Protein 6ZN1 (pdb70)

Solvent-accessible surface area: 16602 Å² total; per-residue (Å²): 91,1,104,168,2,53,140,25,35,32,128,158,23,5,72,19,0,82,142,52,1,112,138,2,92,141,44,17,0,0,0,0,3,8,13,42,47,16,39,32,27,0,21,11,1,87,58,0,11,72,7,0,125,84,6,39,4,68,1,60,53,62,59,8,122,27,43,147,90,0,18,52,1,4,8,22,0,32,42,0,0,12,64,28,160,50,174,12,65,107,96,50,28,123,31,0,54,102,39,5,107,67,4,21,73,104,13,77,3,102,28,60,0,0,0,0,4,16,4,18,0,0,0,1,5,147,62,68,96,201,5,2,1,0,0,0,0,24,8,5,0,55,114,16,22,109,98,0,8,29,48,0,96,40,34,0,49,121,7,33,0,0,0,0,2,1,86,102,2,50,39,143,53,16,155,28,26,51,34,24,1,21,6,7,6,6,2,53,5,52,12,4,58,108,29,86,106,106,20,2,48,152,3,0,85,154,52,56,4,56,69,162,65,34,1,0,0,0,16,13,61,13,9,140,16,22,30,2,42,2,0,0,80,0,0,91,62,0,27,181,113,8,96,65,0,1,0,0,0,2,0,30,70,31,72,24,15,57,84,49,98,77,8,74,135,62,0,58,97,29,10,169,80,37,162,7,18,34,31,21,103,7,91,48,100,12,37,42,47,11,0,0,0,1,61,8,2,29,0,2,1,2,6,4,92,60,20,6,8,8,21,27,0,0,5,0,0,5,11,110,35,3,0,0,0,2,68,16,2,0,0,99,53,0,1,68,85,44,78,1,0,21,37,6,125,43,31,127,28,0,7,143,63,0,30,89,0,26,139,49,133,153,44,34,92,93,6,0,95,32,0,56,54,25,0,92,122,46,6,3,2,0,42,3,0,54,75,1,0,75,5,0,22,109,0,17,138,144,71,117

Structure (mmCIF, N/CA/C/O backbone):
data_6ZN1
#
_entry.id   6ZN1
#
_cell.length_a   61.010
_cell.length_b   68.771
_cell.length_c   110.868
_cell.angle_alpha   90.000
_cell.angle_beta   90.000
_cell.angle_gamma   90.000
#
_symmetry.space_group_name_H-M   'P 21 21 21'
#
loop_
_entity.id
_entity.type
_entity.pdbx_description
1 polymer 'Trehalose phosphorylase/synthase'
2 non-polymer 'THIOCYANATE ION'
3 non-polymer DI(HYDROXYETHYL)ETHER
4 non-polymer alpha-D-glucopyranose
5 non-polymer beta-L-galactopyranose
6 water water
#
loop_
_atom_site.group_PDB
_atom_site.id
_atom_site.type_symbol
_atom_site.label_atom_id
_atom_site.label_alt_id
_atom_site.label_comp_id
_atom_site.label_asym_id
_atom_site.label_entity_id
_atom_site.label_seq_id
_atom_site.pdbx_PDB_ins_code
_atom_site.Cartn_x
_atom_site.Cartn_y
_atom_site.Cartn_z
_atom_site.occupancy
_atom_site.B_iso_or_equiv
_atom_site.auth_seq_id
_atom_site.auth_comp_id
_atom_site.auth_asym_id
_atom_site.auth_atom_id
_atom_site.pdbx_PDB_model_num
ATOM 1 N N . MET A 1 1 ? 2.946 -23.716 0.494 1.000 58.454 1 MET AAA N 1
ATOM 2 C CA . MET A 1 1 ? 2.786 -22.497 1.341 1.000 58.787 1 MET AAA CA 1
ATOM 3 C C . MET A 1 1 ? 3.280 -22.781 2.770 1.000 52.669 1 MET AAA C 1
ATOM 4 O O . MET A 1 1 ? 4.082 -21.976 3.283 1.000 48.809 1 MET AAA O 1
ATOM 20 N N . ILE A 1 2 ? 2.855 -23.887 3.390 1.000 50.009 2 ILE AAA N 1
ATOM 21 C CA . ILE A 1 2 ? 3.092 -24.139 4.845 1.000 46.551 2 ILE AAA CA 1
ATOM 22 C C . ILE A 1 2 ? 4.603 -24.188 5.128 1.000 46.555 2 ILE AAA C 1
ATOM 23 O O . ILE A 1 2 ? 5.011 -23.707 6.201 1.000 39.477 2 ILE AAA O 1
ATOM 39 N N . GLU A 1 3 ? 5.419 -24.698 4.197 1.000 46.531 3 GLU AAA N 1
ATOM 40 C CA . GLU A 1 3 ? 6.892 -24.825 4.394 1.000 48.291 3 GLU AAA CA 1
ATOM 41 C C . GLU A 1 3 ? 7.529 -23.432 4.451 1.000 42.743 3 GLU AAA C 1
ATOM 42 O O . GLU A 1 3 ? 8.588 -23.290 5.089 1.000 41.567 3 GLU AAA O 1
ATOM 54 N N . ARG A 1 4 ? 6.891 -22.432 3.840 1.000 43.704 4 ARG AAA N 1
ATOM 55 C CA . ARG A 1 4 ? 7.397 -21.034 3.808 1.000 44.754 4 ARG AAA CA 1
ATOM 56 C C . ARG A 1 4 ? 7.411 -20.412 5.210 1.000 43.553 4 ARG AAA C 1
ATOM 57 O O . ARG A 1 4 ? 8.148 -19.421 5.370 1.000 43.048 4 ARG AAA O 1
ATOM 78 N N . TYR A 1 5 ? 6.674 -20.965 6.186 1.000 41.053 5 TYR AAA N 1
ATOM 79 C CA . TYR A 1 5 ? 6.586 -20.408 7.567 1.000 42.142 5 TYR AAA CA 1
ATOM 80 C C . TYR A 1 5 ? 7.773 -20.847 8.439 1.000 41.966 5 TYR AAA C 1
ATOM 81 O O . TYR A 1 5 ? 7.984 -20.218 9.490 1.000 39.889 5 TYR AAA O 1
ATOM 99 N N . VAL A 1 6 ? 8.545 -21.864 8.039 1.000 44.460 6 VAL AAA N 1
ATOM 100 C CA . VAL A 1 6 ? 9.686 -22.367 8.869 1.000 47.124 6 VAL AAA CA 1
ATOM 101 C C . VAL A 1 6 ? 10.638 -21.198 9.158 1.000 43.988 6 VAL AAA C 1
ATOM 102 O O . VAL A 1 6 ? 11.140 -21.130 10.286 1.000 45.883 6 VAL AAA O 1
ATOM 115 N N . GLU A 1 7 ? 10.855 -20.313 8.179 1.000 46.934 7 GLU AAA N 1
ATOM 116 C CA . GLU A 1 7 ? 11.684 -19.082 8.301 1.000 47.621 7 GLU AAA CA 1
ATOM 117 C C . GLU A 1 7 ? 11.306 -18.334 9.585 1.000 48.056 7 GLU AAA C 1
ATOM 118 O O . GLU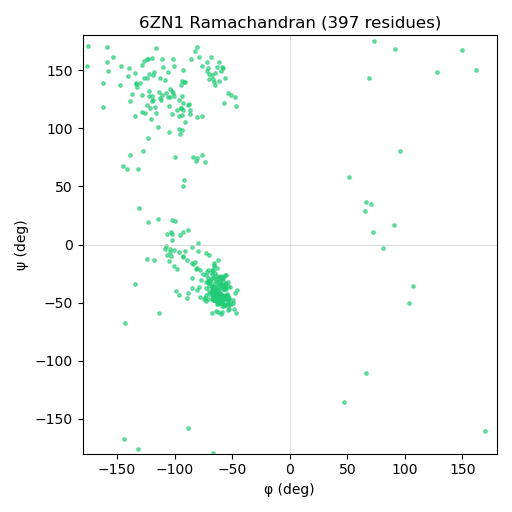 A 1 7 ? 12.221 -17.848 10.273 1.000 49.816 7 GLU AAA O 1
ATOM 130 N N . PHE A 1 8 ? 10.008 -18.249 9.898 1.000 44.019 8 PHE AAA N 1
ATOM 131 C CA . PHE A 1 8 ? 9.476 -17.438 11.026 1.000 41.351 8 PHE AAA CA 1
ATOM 132 C C . PHE A 1 8 ? 9.451 -18.250 12.323 1.000 42.688 8 PHE AAA C 1
ATOM 133 O O . PHE A 1 8 ? 9.775 -17.683 13.393 1.000 41.679 8 PHE AAA O 1
ATOM 150 N N . VAL A 1 9 ? 9.043 -19.522 12.262 1.000 42.089 9 VAL AAA N 1
ATOM 151 C CA . VAL A 1 9 ? 8.599 -20.264 13.482 1.000 42.226 9 VAL AAA CA 1
ATOM 152 C C . VAL A 1 9 ? 9.400 -21.556 13.672 1.000 44.758 9 VAL AAA C 1
ATOM 153 O O . VAL A 1 9 ? 9.287 -22.131 14.764 1.000 43.390 9 VAL AAA O 1
ATOM 166 N N . GLY A 1 10 ? 10.163 -21.987 12.663 1.000 49.168 10 GLY AAA N 1
ATOM 167 C CA . GLY A 1 10 ? 11.065 -23.153 12.763 1.000 50.178 10 GLY AAA CA 1
ATOM 168 C C . GLY A 1 10 ? 10.377 -24.440 12.346 1.000 53.447 10 GLY AAA C 1
ATOM 169 O O . GLY A 1 10 ? 9.134 -24.445 12.214 1.000 48.341 10 GLY AAA O 1
ATOM 173 N N . GLU A 1 11 ? 11.159 -25.507 12.171 1.000 53.423 11 GLU AAA N 1
ATOM 174 C CA . GLU A 1 11 ? 10.697 -26.798 11.597 1.000 56.357 11 GLU AAA CA 1
ATOM 175 C C . GLU A 1 11 ? 9.810 -27.558 12.593 1.000 55.382 11 GLU AAA C 1
ATOM 176 O O . GLU A 1 11 ? 8.965 -28.335 12.118 1.000 56.882 11 GLU AAA O 1
ATOM 188 N N . HIS A 1 12 ? 9.970 -27.345 13.905 1.000 54.444 12 HIS AAA N 1
ATOM 189 C CA . HIS A 1 12 ? 9.258 -28.119 14.962 1.000 57.515 12 HIS AAA CA 1
ATOM 190 C C . HIS A 1 12 ? 7.754 -27.802 14.948 1.000 56.142 12 HIS AAA C 1
ATOM 191 O O . HIS A 1 12 ? 6.959 -28.745 15.147 1.000 54.574 12 HIS AAA O 1
ATOM 206 N N . GLU A 1 13 ? 7.367 -26.535 14.762 1.000 50.821 13 GLU AAA N 1
ATOM 207 C CA . GLU A 1 13 ? 5.934 -26.139 14.710 1.000 48.763 13 GLU AAA CA 1
ATOM 208 C C . GLU A 1 13 ? 5.287 -26.770 13.469 1.000 45.092 13 GLU AAA C 1
ATOM 209 O O . GLU A 1 13 ? 4.172 -27.311 13.593 1.000 47.435 13 GLU AAA O 1
ATOM 221 N N . ILE A 1 14 ? 5.974 -26.718 12.328 1.000 41.955 14 ILE AAA N 1
ATOM 222 C CA . ILE A 1 14 ? 5.456 -27.183 11.006 1.000 44.929 14 ILE AAA CA 1
ATOM 223 C C . ILE A 1 14 ? 5.284 -28.712 11.042 1.000 45.332 14 ILE AAA C 1
ATOM 224 O O . ILE A 1 14 ? 4.217 -29.210 10.598 1.000 43.367 14 ILE AAA O 1
ATOM 240 N N . ASP A 1 15 ? 6.254 -29.436 11.604 1.000 45.718 15 ASP AAA N 1
ATOM 241 C CA . ASP A 1 15 ? 6.203 -30.921 11.727 1.000 47.276 15 ASP AAA CA 1
ATOM 242 C C . ASP A 1 15 ? 5.012 -31.317 12.607 1.000 44.295 15 ASP AAA C 1
ATOM 243 O O . ASP A 1 15 ? 4.303 -32.278 12.246 1.000 45.301 15 ASP AAA O 1
ATOM 252 N N . ALA A 1 16 ? 4.780 -30.581 13.697 1.000 42.383 16 ALA AAA N 1
ATOM 253 C CA . ALA A 1 16 ? 3.647 -30.805 14.624 1.000 41.394 16 ALA AAA CA 1
ATOM 254 C C . ALA A 1 16 ? 2.333 -30.641 13.851 1.000 37.307 16 ALA AAA C 1
ATOM 255 O O . ALA A 1 16 ? 1.466 -31.501 13.980 1.000 38.381 16 ALA AAA O 1
ATOM 262 N N . ILE A 1 17 ? 2.216 -29.587 13.040 1.000 38.989 17 ILE AAA N 1
ATOM 263 C CA . ILE A 1 17 ? 0.994 -29.278 12.243 1.000 38.171 17 ILE AAA CA 1
ATOM 264 C C . ILE A 1 17 ? 0.690 -30.459 11.309 1.000 36.360 17 ILE AAA C 1
ATOM 265 O O . ILE A 1 17 ? -0.471 -30.881 11.253 1.000 33.841 17 ILE AAA O 1
ATOM 281 N N . PHE A 1 18 ? 1.698 -30.966 10.599 1.000 39.877 18 PHE AAA N 1
ATOM 282 C CA . PHE A 1 18 ? 1.558 -32.135 9.692 1.000 43.320 18 PHE AAA CA 1
ATOM 283 C C . PHE A 1 18 ? 1.068 -33.344 10.500 1.000 43.271 18 PHE AAA C 1
ATOM 284 O O . PHE A 1 18 ? 0.136 -34.036 10.051 1.000 49.439 18 PHE AAA O 1
ATOM 301 N N . LYS A 1 19 ? 1.666 -33.585 11.669 1.000 45.955 19 LYS AAA N 1
ATOM 302 C CA . LYS A 1 19 ? 1.354 -34.765 12.521 1.000 48.181 19 LYS AAA CA 1
ATOM 303 C C . LYS A 1 19 ? -0.116 -34.702 12.957 1.000 43.797 19 LYS AAA C 1
ATOM 304 O O . LYS A 1 19 ? -0.802 -35.728 12.844 1.000 42.414 19 LYS AAA O 1
ATOM 323 N N . TYR A 1 20 ? -0.594 -33.543 13.422 1.000 40.434 20 TYR AAA N 1
ATOM 324 C CA . TYR A 1 20 ? -2.009 -33.334 13.832 1.000 39.414 20 TYR AAA CA 1
ATOM 325 C C . TYR A 1 20 ? -2.929 -33.469 12.618 1.000 38.721 20 TYR AAA C 1
ATOM 326 O O . TYR A 1 20 ? -3.999 -34.083 12.759 1.000 38.066 20 TYR AAA O 1
ATOM 344 N N . ALA A 1 21 ? -2.539 -32.889 11.481 1.000 37.648 21 ALA AAA N 1
ATOM 345 C CA . ALA A 1 21 ? -3.333 -32.896 10.230 1.000 40.292 21 ALA AAA CA 1
ATOM 346 C C . ALA A 1 21 ? -3.554 -34.347 9.786 1.000 44.054 21 ALA AAA C 1
ATOM 347 O O . ALA A 1 21 ? -4.690 -34.685 9.398 1.000 42.250 21 ALA AAA O 1
ATOM 354 N N . GLU A 1 22 ? -2.498 -35.164 9.868 1.000 49.165 22 GLU AAA N 1
ATOM 355 C CA . GLU A 1 22 ? -2.507 -36.621 9.558 1.000 49.691 22 GLU AAA CA 1
ATOM 356 C C . GLU A 1 22 ? -3.606 -37.324 10.366 1.000 48.239 22 GLU AAA C 1
ATOM 357 O O . GLU A 1 22 ? -4.353 -38.126 9.779 1.000 51.702 22 GLU AAA O 1
ATOM 369 N N . LYS A 1 23 ? -3.707 -37.040 11.666 1.000 48.135 23 LYS AAA N 1
ATOM 370 C CA . LYS A 1 23 ? -4.711 -37.671 12.559 1.000 47.173 23 LYS AAA CA 1
ATOM 371 C C . LYS A 1 23 ? -6.132 -37.221 12.181 1.000 45.092 23 LYS AAA C 1
ATOM 372 O O . LYS A 1 23 ? -7.075 -37.925 12.569 1.000 43.546 23 LYS AAA O 1
ATOM 391 N N . LEU A 1 24 ? -6.295 -36.085 11.491 1.000 41.703 24 LEU AAA N 1
ATOM 392 C CA . LEU A 1 24 ? -7.629 -35.488 11.195 1.000 42.477 24 LEU AAA CA 1
ATOM 393 C C . LEU A 1 24 ? -8.025 -35.668 9.719 1.000 45.383 24 LEU AAA C 1
ATOM 394 O O . LEU A 1 24 ? -9.051 -35.086 9.337 1.000 46.976 24 LEU AAA O 1
ATOM 410 N N . LYS A 1 25 ? -7.280 -36.457 8.931 1.000 52.460 25 LYS AAA N 1
ATOM 411 C CA . LYS A 1 25 ? -7.445 -36.572 7.450 1.000 55.043 25 LYS AAA CA 1
ATOM 412 C C . LYS A 1 25 ? -8.893 -36.907 7.057 1.000 54.222 25 LYS AAA C 1
ATOM 413 O O . LYS A 1 25 ? -9.308 -36.455 5.972 1.000 53.278 25 LYS AAA O 1
ATOM 432 N N . ASP A 1 26 ? -9.631 -37.660 7.881 1.000 52.848 26 ASP AAA N 1
ATOM 433 C CA . ASP A 1 26 ? -10.939 -38.264 7.501 1.000 55.900 26 ASP AAA CA 1
ATOM 434 C C . ASP A 1 26 ? -12.126 -37.484 8.090 1.000 56.186 26 ASP AAA C 1
ATOM 435 O O . ASP A 1 26 ? -13.274 -37.941 7.888 1.000 55.495 26 ASP AAA O 1
ATOM 444 N N . LEU A 1 27 ? -11.887 -36.354 8.769 1.000 51.919 27 LEU AAA N 1
ATOM 445 C CA . LEU A 1 27 ? -12.968 -35.469 9.288 1.000 48.434 27 LEU AAA CA 1
ATOM 446 C C . LEU A 1 27 ? -13.258 -34.366 8.265 1.000 47.176 27 LEU AAA C 1
ATOM 447 O O . LEU A 1 27 ? -12.302 -33.848 7.648 1.000 50.227 27 LEU AAA O 1
ATOM 463 N N . SER A 1 28 ? -14.538 -34.028 8.105 1.000 42.839 28 SER AAA N 1
ATOM 464 C CA . SER A 1 28 ? -15.016 -32.817 7.392 1.000 40.339 28 SER AAA CA 1
ATOM 465 C C . SER A 1 28 ? -15.181 -31.689 8.420 1.000 35.412 28 SER AAA C 1
ATOM 466 O O . SER A 1 28 ? -15.654 -31.980 9.522 1.000 38.539 28 SER AAA O 1
ATOM 474 N N . ILE A 1 29 ? -14.803 -30.463 8.060 1.000 37.666 29 ILE AAA N 1
ATOM 475 C CA . ILE A 1 29 ? -14.852 -29.273 8.961 1.000 35.042 29 ILE AAA CA 1
ATOM 476 C C . ILE A 1 29 ? -15.604 -28.148 8.246 1.000 34.978 29 ILE AAA C 1
ATOM 477 O O . ILE A 1 29 ? -15.264 -27.833 7.099 1.000 34.289 29 ILE AAA O 1
ATOM 493 N N . LEU A 1 30 ? -16.593 -27.569 8.916 1.000 32.886 30 LEU AAA N 1
ATOM 494 C CA . LEU A 1 30 ? -17.346 -26.399 8.409 1.000 32.139 30 LEU AAA CA 1
ATOM 495 C C . LEU A 1 30 ? -17.049 -25.209 9.315 1.000 30.123 30 LEU AAA C 1
ATOM 496 O O . LEU A 1 30 ? -17.145 -25.394 10.552 1.000 31.581 30 LEU AAA O 1
ATOM 512 N N . HIS A 1 31 ? -16.702 -24.071 8.717 1.000 27.324 31 HIS AAA N 1
ATOM 513 C CA . HIS A 1 31 ? -16.675 -22.732 9.368 1.000 28.297 31 HIS AAA CA 1
ATOM 514 C C . HIS A 1 31 ? -17.897 -21.936 8.897 1.000 31.099 31 HIS AAA C 1
ATOM 515 O O . HIS A 1 31 ? -18.114 -21.836 7.656 1.000 30.633 31 HIS AAA O 1
ATOM 530 N N . VAL A 1 32 ? -18.680 -21.402 9.838 1.000 31.462 32 VAL AAA N 1
ATOM 531 C CA . VAL A 1 32 ? -19.821 -20.491 9.532 1.000 30.730 32 VAL AAA CA 1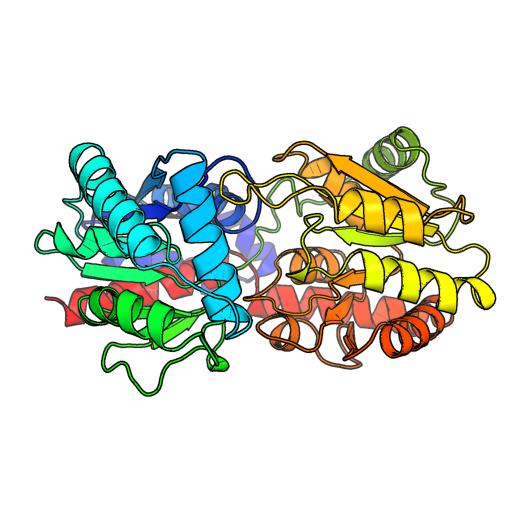
ATOM 532 C C . VAL A 1 32 ? -19.567 -19.137 10.209 1.000 30.697 32 VAL AAA C 1
ATOM 533 O O . VAL A 1 32 ? -19.341 -19.111 11.419 1.000 28.995 32 VAL AAA O 1
ATOM 546 N N . ASN A 1 33 ? -19.650 -18.041 9.462 1.000 29.413 33 ASN AAA N 1
ATOM 547 C CA . ASN A 1 33 ? -19.608 -16.676 10.053 1.000 30.955 33 ASN AAA CA 1
ATOM 548 C C . ASN A 1 33 ? -20.552 -15.754 9.265 1.000 32.210 33 ASN AAA C 1
ATOM 549 O O . ASN A 1 33 ? -21.353 -16.275 8.473 1.000 33.028 33 ASN AAA O 1
ATOM 560 N N . SER A 1 34 ? -20.438 -14.441 9.496 1.000 36.550 34 SER AAA N 1
ATOM 561 C CA . SER A 1 34 ? -21.424 -13.393 9.122 1.000 41.185 34 SER AAA CA 1
ATOM 562 C C . SER A 1 34 ? -20.976 -12.608 7.880 1.000 42.362 34 SER AAA C 1
ATOM 563 O O . SER A 1 34 ? -21.797 -11.836 7.366 1.000 44.794 34 SER AAA O 1
ATOM 571 N N . THR A 1 35 ? -19.730 -12.775 7.413 1.000 47.735 35 THR AAA N 1
ATOM 572 C CA . THR A 1 35 ? -19.159 -11.975 6.290 1.000 47.283 35 THR AAA CA 1
ATOM 573 C C . THR A 1 35 ? -17.926 -12.668 5.692 1.000 45.776 35 THR AAA C 1
ATOM 574 O O . THR A 1 35 ? -17.119 -13.211 6.462 1.000 37.636 35 THR AAA O 1
ATOM 585 N N . ALA A 1 36 ? -17.793 -12.649 4.360 1.000 47.886 36 ALA AAA N 1
ATOM 586 C CA . ALA A 1 36 ? -16.547 -12.978 3.627 1.000 50.286 36 ALA AAA CA 1
ATOM 587 C C . ALA A 1 36 ? -15.900 -11.685 3.124 1.000 55.113 36 ALA AAA C 1
ATOM 588 O O . ALA A 1 36 ? -14.744 -11.756 2.659 1.000 50.368 36 ALA AAA O 1
ATOM 595 N N . ALA A 1 37 ? -16.601 -10.555 3.298 1.000 62.791 37 ALA AAA N 1
ATOM 596 C CA . ALA A 1 37 ? -16.414 -9.268 2.583 1.000 66.495 37 ALA AAA CA 1
ATOM 597 C C . ALA A 1 37 ? -15.083 -8.610 2.956 1.000 68.752 37 ALA AAA C 1
ATOM 598 O O . ALA A 1 37 ? -14.569 -7.856 2.109 1.000 73.303 37 ALA AAA O 1
ATOM 605 N N . GLY A 1 38 ? -14.563 -8.849 4.166 1.000 70.238 38 GLY AAA N 1
ATOM 606 C CA . GLY A 1 38 ? -13.193 -8.442 4.541 1.000 71.230 38 GLY AAA CA 1
ATOM 607 C C . GLY A 1 38 ? -13.048 -8.131 6.019 1.000 74.029 38 GLY AAA C 1
ATOM 608 O O . GLY A 1 38 ? -14.092 -8.041 6.703 1.000 68.904 38 GLY AAA O 1
ATOM 612 N N . GLY A 1 39 ? -11.790 -8.005 6.477 1.000 72.469 39 GLY AAA N 1
ATOM 613 C CA . GLY A 1 39 ? -11.393 -7.626 7.849 1.000 68.303 39 GLY AAA CA 1
ATOM 614 C C . GLY A 1 39 ? -11.729 -8.696 8.884 1.000 60.860 39 GLY AAA C 1
ATOM 615 O O . GLY A 1 39 ? -12.777 -9.349 8.741 1.000 59.846 39 GLY AAA O 1
ATOM 619 N N . GLY A 1 40 ? -10.853 -8.876 9.880 1.000 53.440 40 GLY AAA N 1
ATOM 620 C CA . GLY A 1 40 ? -11.113 -9.634 11.120 1.000 44.608 40 GLY AAA CA 1
ATOM 621 C C . GLY A 1 40 ? -11.311 -11.125 10.887 1.000 39.023 40 GLY AAA C 1
ATOM 622 O O . GLY A 1 40 ? -10.327 -11.822 10.554 1.000 36.513 40 GLY AAA O 1
ATOM 626 N N . VAL A 1 41 ? -12.541 -11.602 11.071 1.000 38.370 41 VAL AAA N 1
ATOM 627 C CA . VAL A 1 41 ? -12.878 -13.057 10.998 1.000 37.052 41 VAL AAA CA 1
ATOM 628 C C . VAL A 1 41 ? -12.695 -13.517 9.546 1.000 36.313 41 VAL AAA C 1
ATOM 629 O O . VAL A 1 41 ? -12.047 -14.561 9.330 1.000 36.325 41 VAL AAA O 1
ATOM 642 N N . ALA A 1 42 ? -13.213 -12.755 8.577 1.000 35.555 42 ALA AAA N 1
ATOM 643 C CA . ALA A 1 42 ? -13.097 -13.087 7.138 1.000 34.266 42 ALA AAA CA 1
ATOM 644 C C . ALA A 1 42 ? -11.617 -13.150 6.757 1.000 33.742 42 ALA AAA C 1
ATOM 645 O O . ALA A 1 42 ? -11.213 -14.099 6.060 1.000 35.323 42 ALA AAA O 1
ATOM 652 N N . GLU A 1 43 ? -10.834 -12.167 7.197 1.000 34.167 43 GLU AAA N 1
ATOM 653 C CA . GLU A 1 43 ? -9.400 -12.049 6.842 1.000 36.007 43 GLU AAA CA 1
ATOM 654 C C . GLU A 1 43 ? -8.630 -13.268 7.370 1.000 34.867 43 GLU AAA C 1
ATOM 655 O O . GLU A 1 43 ? -7.759 -13.761 6.641 1.000 37.588 43 GLU AAA O 1
ATOM 667 N N . ILE A 1 44 ? -8.941 -13.725 8.588 1.000 35.717 44 ILE AAA N 1
ATOM 668 C CA . ILE A 1 44 ? -8.344 -14.957 9.187 1.000 35.303 44 ILE AAA CA 1
ATOM 669 C C . ILE A 1 44 ? -8.738 -16.159 8.317 1.000 34.569 44 ILE AAA C 1
ATOM 670 O O . ILE A 1 44 ? -7.828 -16.872 7.840 1.000 34.876 44 ILE AAA O 1
ATOM 686 N N . LEU A 1 45 ? -10.040 -16.382 8.144 1.000 31.721 45 LEU AAA N 1
ATOM 687 C CA . LEU A 1 45 ? -10.594 -17.587 7.457 1.000 31.304 45 LEU AAA CA 1
ATOM 688 C C . LEU A 1 45 ? -10.132 -17.640 5.993 1.000 31.235 45 LEU AAA C 1
ATOM 689 O O . LEU A 1 45 ? -9.945 -18.756 5.489 1.000 29.488 45 LEU AAA O 1
ATOM 705 N N . HIS A 1 46 ? -9.928 -16.494 5.341 1.000 33.504 46 HIS AAA N 1
ATOM 706 C CA . HIS A 1 46 ? -9.437 -16.422 3.933 1.000 34.742 46 HIS AAA CA 1
ATOM 707 C C . HIS A 1 46 ? -8.024 -17.016 3.812 1.000 35.593 46 HIS AAA C 1
ATOM 708 O O . HIS A 1 46 ? -7.679 -17.492 2.714 1.000 35.658 46 HIS AAA O 1
ATOM 723 N N . ARG A 1 47 ? -7.226 -16.982 4.883 1.000 36.421 47 ARG AAA N 1
ATOM 724 C CA . ARG A 1 47 ? -5.864 -17.587 4.911 1.000 37.273 47 ARG AAA CA 1
ATOM 725 C C . ARG A 1 47 ? -5.936 -18.961 5.585 1.000 34.052 47 ARG AAA C 1
ATOM 726 O O . ARG A 1 47 ? -5.272 -19.883 5.099 1.000 36.303 47 ARG AAA O 1
ATOM 747 N N . LEU A 1 48 ? -6.725 -19.106 6.656 1.000 33.729 48 LEU AAA N 1
ATOM 748 C CA . LEU A 1 48 ? -6.714 -20.323 7.518 1.000 33.661 48 LEU AAA CA 1
ATOM 749 C C . LEU A 1 48 ? -7.373 -21.514 6.803 1.000 35.073 48 LEU AAA C 1
ATOM 750 O O . LEU A 1 48 ? -6.818 -22.628 6.873 1.000 36.035 48 LEU AAA O 1
ATOM 766 N N . VAL A 1 49 ? -8.510 -21.317 6.136 1.000 34.017 49 VAL AAA N 1
ATOM 767 C CA . VAL A 1 49 ? -9.263 -22.453 5.529 1.000 35.278 49 VAL AAA CA 1
ATOM 768 C C . VAL A 1 49 ? -8.443 -23.061 4.387 1.000 35.566 49 VAL AAA C 1
ATOM 769 O O . VAL A 1 49 ? -8.321 -24.283 4.311 1.000 35.364 49 VAL AAA O 1
ATOM 782 N N . PRO A 1 50 ? -7.840 -22.267 3.472 1.000 36.798 50 PRO AAA N 1
ATOM 783 C CA . PRO A 1 50 ? -6.961 -22.833 2.445 1.000 36.587 50 PRO AAA CA 1
ATOM 784 C C . PRO A 1 50 ? -5.734 -23.577 2.995 1.000 37.698 50 PRO AAA C 1
ATOM 785 O O . PRO A 1 50 ? -5.332 -24.555 2.381 1.000 36.083 50 PRO AAA O 1
ATOM 796 N N . LEU A 1 51 ? -5.183 -23.142 4.138 1.000 35.858 51 LEU AAA N 1
ATOM 797 C CA . LEU A 1 51 ? -4.034 -23.840 4.772 1.000 35.359 51 LEU AAA CA 1
ATOM 798 C C . LEU A 1 51 ? -4.517 -25.215 5.241 1.000 34.868 51 LEU AAA C 1
ATOM 799 O O . LEU A 1 51 ? -3.774 -26.211 5.047 1.000 35.250 51 LEU AAA O 1
ATOM 815 N N . MET A 1 52 ? -5.701 -25.265 5.856 1.000 31.700 52 MET AAA N 1
ATOM 816 C CA . MET A 1 52 ? -6.339 -26.527 6.301 1.000 32.665 52 MET AAA CA 1
ATOM 817 C C . MET A 1 52 ? -6.455 -27.450 5.084 1.000 33.328 52 MET AAA C 1
ATOM 818 O O . MET A 1 52 ? -6.158 -28.651 5.214 1.000 31.760 52 MET AAA O 1
ATOM 832 N N . ARG A 1 53 ? -6.863 -26.900 3.944 1.000 34.628 53 ARG AAA N 1
ATOM 833 C CA . ARG A 1 53 ? -7.046 -27.695 2.698 1.000 37.122 53 ARG AAA CA 1
ATOM 834 C C . ARG A 1 53 ? -5.680 -28.179 2.189 1.000 40.273 53 ARG AAA C 1
ATOM 835 O O . ARG A 1 53 ? -5.595 -29.360 1.803 1.000 41.160 53 ARG AAA O 1
ATOM 856 N N . GLU A 1 54 ? -4.639 -27.338 2.222 1.000 41.437 54 GLU AAA N 1
ATOM 857 C CA . GLU A 1 54 ? -3.259 -27.731 1.825 1.000 42.861 54 GLU AAA CA 1
ATOM 858 C C . GLU A 1 54 ? -2.782 -28.918 2.679 1.000 44.043 54 GLU AAA C 1
ATOM 859 O O . GLU A 1 54 ? -2.087 -29.791 2.131 1.000 43.293 54 GLU AAA O 1
ATOM 871 N N . LEU A 1 55 ? -3.175 -28.990 3.956 1.000 40.676 55 LEU AAA N 1
ATOM 872 C CA . LEU A 1 55 ? -2.805 -30.105 4.872 1.000 38.962 55 LEU AAA CA 1
ATOM 873 C C . LEU A 1 55 ? -3.677 -31.352 4.645 1.000 39.248 55 LEU AAA C 1
ATOM 874 O O . LEU A 1 55 ? -3.487 -32.317 5.393 1.000 40.994 55 LEU AAA O 1
ATOM 890 N N . GLY A 1 56 ? -4.610 -31.323 3.691 1.000 41.704 56 GLY AAA N 1
ATOM 891 C CA . GLY A 1 56 ? -5.434 -32.482 3.293 1.000 44.737 56 GLY AAA CA 1
ATOM 892 C C . GLY A 1 56 ? -6.737 -32.582 4.066 1.000 44.172 56 GLY AAA C 1
ATOM 893 O O . GLY A 1 56 ? -7.354 -33.663 4.030 1.000 42.424 56 GLY AAA O 1
ATOM 897 N N . LEU A 1 57 ? -7.170 -31.500 4.726 1.000 39.502 57 LEU AAA N 1
ATOM 898 C CA . LEU A 1 57 ? -8.439 -31.484 5.496 1.000 38.733 57 LEU AAA CA 1
ATOM 899 C C . LEU A 1 57 ? -9.569 -31.022 4.582 1.000 36.057 57 LEU AAA C 1
ATOM 900 O O . LEU A 1 57 ? -9.343 -30.081 3.797 1.000 37.863 57 LEU AAA O 1
ATOM 916 N N . ASN A 1 58 ? -10.734 -31.660 4.712 1.000 36.297 58 ASN AAA N 1
ATOM 917 C CA . ASN A 1 58 ? -11.975 -31.312 3.973 1.000 38.364 58 ASN AAA CA 1
ATOM 918 C C . ASN A 1 58 ? -12.641 -30.140 4.698 1.000 36.827 58 ASN AAA C 1
ATOM 919 O O . ASN A 1 58 ? -13.677 -30.351 5.353 1.000 41.032 58 ASN AAA O 1
ATOM 930 N N . ALA A 1 59 ? -12.037 -28.957 4.598 1.000 36.808 59 ALA AAA N 1
ATOM 931 C CA . ALA A 1 59 ? -12.460 -27.740 5.326 1.000 36.537 59 ALA AAA CA 1
ATOM 932 C C . ALA A 1 59 ? -13.265 -26.864 4.368 1.000 36.315 59 ALA AAA C 1
ATOM 933 O O . ALA A 1 59 ? -12.769 -26.585 3.264 1.000 34.926 59 ALA AAA O 1
ATOM 940 N N . GLU A 1 60 ? -14.465 -26.467 4.781 1.000 34.278 60 GLU AAA N 1
ATOM 941 C CA . GLU A 1 60 ? -15.351 -25.583 3.988 1.000 38.548 60 GLU AAA CA 1
ATOM 942 C C . GLU A 1 60 ? -15.690 -24.367 4.843 1.000 37.672 60 GLU AAA C 1
ATOM 943 O O . GLU A 1 60 ? -15.541 -24.441 6.067 1.000 34.957 60 GLU AAA O 1
ATOM 955 N N . TRP A 1 61 ? -16.108 -23.288 4.197 1.000 36.012 61 TRP AAA N 1
ATOM 956 C CA . TRP A 1 61 ? -16.493 -22.033 4.881 1.000 33.740 61 TRP AAA CA 1
ATOM 957 C C . TRP A 1 61 ? -17.747 -21.487 4.204 1.000 37.174 61 TRP AAA C 1
ATOM 958 O O . TRP A 1 61 ? -17.722 -21.309 2.958 1.000 34.990 61 TRP AAA O 1
ATOM 979 N N . LYS A 1 62 ? -18.803 -21.291 4.992 1.000 35.215 62 LYS AAA N 1
ATOM 980 C CA . LYS A 1 62 ? -20.097 -20.748 4.524 1.000 38.138 62 LYS AAA CA 1
ATOM 981 C C . LYS A 1 62 ? -20.444 -19.505 5.346 1.000 38.042 62 LYS AAA C 1
ATOM 982 O O . LYS A 1 62 ? -20.161 -19.471 6.562 1.000 34.275 62 LYS AAA O 1
ATOM 1001 N N . VAL A 1 63 ? -21.039 -18.519 4.680 1.000 37.912 63 VAL AAA N 1
ATOM 1002 C CA . VAL A 1 63 ? -21.382 -17.194 5.270 1.000 38.261 63 VAL AAA CA 1
ATOM 1003 C C . VAL A 1 63 ? -22.906 -17.119 5.375 1.000 39.233 63 VAL AAA C 1
ATOM 1004 O O . VAL A 1 63 ? -23.574 -17.378 4.353 1.000 44.035 63 VAL AAA O 1
ATOM 1017 N N . ILE A 1 64 ? -23.443 -16.774 6.546 1.000 37.411 64 ILE AAA N 1
ATOM 1018 C CA . ILE A 1 64 ? -24.914 -16.617 6.736 1.000 37.737 64 ILE AAA CA 1
ATOM 1019 C C . ILE A 1 64 ? -25.360 -15.386 5.941 1.000 35.950 64 ILE AAA C 1
ATOM 1020 O O . ILE A 1 64 ? -24.500 -14.559 5.564 1.000 37.067 64 ILE AAA O 1
ATOM 1036 N N . ARG A 1 65 ? -26.650 -15.276 5.660 1.000 40.407 65 ARG AAA N 1
ATOM 1037 C CA . ARG A 1 65 ? -27.215 -14.041 5.063 1.000 43.665 65 ARG AAA CA 1
ATOM 1038 C C . ARG A 1 65 ? -28.253 -13.482 6.030 1.000 40.740 65 ARG AAA C 1
ATOM 1039 O O . ARG A 1 65 ? -28.731 -14.231 6.901 1.000 41.812 65 ARG AAA O 1
ATOM 1060 N N . GLY A 1 66 ? -28.568 -12.200 5.874 1.000 44.404 66 GLY AAA N 1
ATOM 1061 C CA . GLY A 1 66 ? -29.601 -11.527 6.673 1.000 46.891 66 GLY AAA CA 1
ATOM 1062 C C . GLY A 1 66 ? -30.119 -10.289 5.980 1.000 48.589 66 GLY AAA C 1
ATOM 1063 O O . GLY A 1 66 ? -29.517 -9.869 4.966 1.000 47.610 66 GLY AAA O 1
ATOM 1067 N N . SER A 1 67 ? -31.202 -9.735 6.525 1.000 51.626 67 SER AAA N 1
ATOM 1068 C CA . SER A 1 67 ? -31.739 -8.389 6.213 1.000 52.925 67 SER AAA CA 1
ATOM 1069 C C . SER A 1 67 ? -30.939 -7.329 6.978 1.000 56.868 67 SER AAA C 1
ATOM 1070 O O . SER A 1 67 ? -30.148 -7.697 7.872 1.000 56.456 67 SER AAA O 1
ATOM 1078 N N . GLN A 1 68 ? -31.159 -6.056 6.649 1.000 56.158 68 GLN AAA N 1
ATOM 1079 C CA . GLN A 1 68 ? -30.557 -4.899 7.360 1.000 56.995 68 GLN AAA CA 1
ATOM 1080 C C . GLN A 1 68 ? -31.019 -4.953 8.820 1.000 55.593 68 GLN AAA C 1
ATOM 1081 O O . GLN A 1 68 ? -30.230 -4.577 9.706 1.000 57.603 68 GLN AAA O 1
ATOM 1095 N N . ASP A 1 69 ? -32.247 -5.430 9.053 1.000 53.338 69 ASP AAA N 1
ATOM 1096 C CA . ASP A 1 69 ? -32.846 -5.604 10.404 1.000 51.907 69 ASP AAA CA 1
ATOM 1097 C C . ASP A 1 69 ? -32.099 -6.696 11.182 1.000 48.781 69 ASP AAA C 1
ATOM 1098 O O . ASP A 1 69 ? -31.903 -6.523 12.398 1.000 45.495 69 ASP AAA O 1
ATOM 1107 N N . PHE A 1 70 ? -31.744 -7.808 10.531 1.000 46.203 70 PHE AAA N 1
ATOM 1108 C CA . PHE A 1 70 ? -31.024 -8.929 11.191 1.000 44.110 70 PHE AAA CA 1
ATOM 1109 C C . PHE A 1 70 ? -29.707 -8.395 11.767 1.000 40.107 70 PHE AAA C 1
ATOM 1110 O O . PHE A 1 70 ? -29.409 -8.643 12.946 1.000 40.848 70 PHE AAA O 1
ATOM 1127 N N . PHE A 1 71 ? -28.952 -7.677 10.937 1.000 41.242 71 PHE AAA N 1
ATOM 1128 C CA . PHE A 1 71 ? -27.610 -7.138 11.275 1.000 44.494 71 PHE AAA CA 1
ATOM 1129 C C . PHE A 1 71 ? -27.766 -5.998 12.293 1.000 45.756 71 PHE AAA C 1
ATOM 1130 O O . PHE A 1 71 ? -26.869 -5.835 13.142 1.000 39.460 71 PHE AAA O 1
ATOM 1147 N N . THR A 1 72 ? -28.895 -5.280 12.273 1.000 44.464 72 THR AAA N 1
ATOM 1148 C CA . THR A 1 72 ? -29.260 -4.312 13.343 1.000 43.824 72 THR AAA CA 1
ATOM 1149 C C . THR A 1 72 ? -29.358 -5.064 14.678 1.000 42.082 72 THR AAA C 1
ATOM 1150 O O . THR A 1 72 ? -28.764 -4.596 15.671 1.000 40.550 72 THR AAA O 1
ATOM 1161 N N . VAL A 1 73 ? -30.047 -6.204 14.702 1.000 41.781 73 VAL AAA N 1
ATOM 1162 C CA . VAL A 1 73 ? -30.252 -7.016 15.936 1.000 41.880 73 VAL AAA CA 1
ATOM 1163 C C . VAL A 1 73 ? -28.906 -7.575 16.418 1.000 42.487 73 VAL AAA C 1
ATOM 1164 O O . VAL A 1 73 ? -28.651 -7.523 17.643 1.000 41.130 73 VAL AAA O 1
ATOM 1177 N N . THR A 1 74 ? -28.091 -8.122 15.511 1.000 41.604 74 THR AAA N 1
ATOM 1178 C CA . THR A 1 74 ? -26.813 -8.795 15.875 1.000 40.240 74 THR AAA CA 1
ATOM 1179 C C . THR A 1 74 ? -25.780 -7.736 16.279 1.000 37.976 74 THR AAA C 1
ATOM 1180 O O . THR A 1 74 ? -25.030 -7.995 17.238 1.000 38.653 74 THR AAA O 1
ATOM 1191 N N . LYS A 1 75 ? -25.746 -6.577 15.618 1.000 41.757 75 LYS AAA N 1
ATOM 1192 C CA . LYS A 1 75 ? -24.856 -5.466 16.051 1.000 43.474 75 LYS AAA CA 1
ATOM 1193 C C . LYS A 1 75 ? -25.275 -5.013 17.461 1.000 43.462 75 LYS AAA C 1
ATOM 1194 O O . LYS A 1 75 ? -24.379 -4.765 18.282 1.000 40.651 75 LYS AAA O 1
ATOM 1213 N N . SER A 1 76 ? -26.576 -4.971 17.771 1.000 39.930 76 SER AAA N 1
ATOM 1214 C CA . SER A 1 76 ? -27.073 -4.571 19.113 1.000 40.577 76 SER AAA CA 1
ATOM 1215 C C . SER A 1 76 ? -26.679 -5.633 20.149 1.000 39.356 76 SER AAA C 1
ATOM 1216 O O . SER A 1 76 ? -26.290 -5.239 21.248 1.000 39.286 76 SER AAA O 1
ATOM 1224 N N . PHE A 1 77 ? -26.737 -6.928 19.809 1.000 37.585 77 PHE AAA N 1
ATOM 1225 C CA . PHE A 1 77 ? -26.317 -8.041 20.702 1.000 36.838 77 PHE AAA CA 1
ATOM 1226 C C . PHE A 1 77 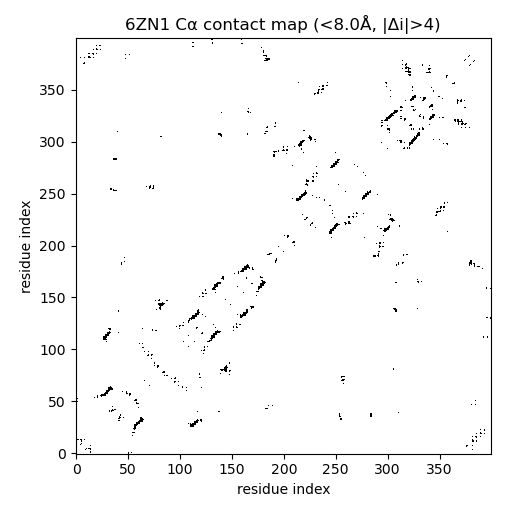? -24.816 -7.917 21.000 1.000 35.484 77 PHE AAA C 1
ATOM 1227 O O . PHE A 1 77 ? -24.416 -8.046 22.171 1.000 34.884 77 PHE AAA O 1
ATOM 1244 N N . HIS A 1 78 ? -24.024 -7.666 19.961 1.000 34.457 78 HIS AAA N 1
ATOM 1245 C CA . HIS A 1 78 ? -22.546 -7.458 20.032 1.000 35.009 78 HIS AAA CA 1
ATOM 1246 C C . HIS A 1 78 ? -22.219 -6.360 21.056 1.000 33.379 78 HIS AAA C 1
ATOM 1247 O O . HIS A 1 78 ? -21.443 -6.624 22.002 1.000 30.466 78 HIS AAA O 1
ATOM 1262 N N . ASN A 1 79 ? -22.794 -5.172 20.864 1.000 37.053 79 ASN AAA N 1
ATOM 1263 C CA . ASN A 1 79 ? -22.603 -3.995 21.753 1.000 37.073 79 ASN AAA CA 1
ATOM 1264 C C . ASN A 1 79 ? -23.088 -4.334 23.167 1.000 39.287 79 ASN AAA C 1
ATOM 1265 O O . ASN A 1 79 ? -22.388 -3.973 24.145 1.000 37.866 79 ASN AAA O 1
ATOM 1276 N N . ALA A 1 80 ? -24.232 -5.008 23.288 1.000 38.361 80 ALA AAA N 1
ATOM 1277 C CA . ALA A 1 80 ? -24.822 -5.387 24.592 1.000 38.491 80 ALA AAA CA 1
ATOM 1278 C C . ALA A 1 80 ? -23.915 -6.393 25.312 1.000 38.818 80 ALA AAA C 1
ATOM 1279 O O . ALA A 1 80 ? -23.724 -6.268 26.537 1.000 36.566 80 ALA AAA O 1
ATOM 1286 N N . LEU A 1 81 ? -23.362 -7.373 24.597 1.000 34.064 81 LEU AAA N 1
ATOM 1287 C CA . LEU A 1 81 ? -22.448 -8.360 25.229 1.000 33.729 81 LEU AAA CA 1
ATOM 1288 C C . LEU A 1 81 ? -21.151 -7.668 25.693 1.000 29.892 81 LEU AAA C 1
ATOM 1289 O O . LEU A 1 81 ? -20.632 -8.063 26.738 1.000 32.791 81 LEU AAA O 1
ATOM 1305 N N . GLN A 1 82 ? -20.643 -6.685 24.950 1.000 30.805 82 GLN AAA N 1
ATOM 1306 C CA . GLN A 1 82 ? -19.308 -6.078 25.215 1.000 31.190 82 GLN AAA CA 1
ATOM 1307 C C . GLN A 1 82 ? -19.423 -4.973 26.273 1.000 34.663 82 GLN AAA C 1
ATOM 1308 O O . GLN A 1 82 ? -18.491 -4.873 27.081 1.000 34.244 82 GLN AAA O 1
ATOM 1322 N N . THR A 1 83 ? -20.507 -4.187 26.266 1.000 37.027 83 THR AAA N 1
ATOM 1323 C CA . THR A 1 83 ? -20.665 -2.974 27.129 1.000 38.640 83 THR AAA CA 1
ATOM 1324 C C . THR A 1 83 ? -21.549 -3.276 28.346 1.000 42.770 83 THR AAA C 1
ATOM 1325 O O . THR A 1 83 ? -21.517 -2.472 29.316 1.000 40.944 83 THR AAA O 1
ATOM 1336 N N . GLY A 1 84 ? -22.325 -4.362 28.294 1.000 40.673 84 GLY AAA N 1
ATOM 1337 C CA . GLY A 1 84 ? -23.322 -4.725 29.322 1.000 47.106 84 GLY AAA CA 1
ATOM 1338 C C . GLY A 1 84 ? -24.546 -3.821 29.303 1.000 48.839 84 GLY AAA C 1
ATOM 1339 O O . GLY A 1 84 ? -25.362 -3.927 30.239 1.000 55.167 84 GLY AAA O 1
ATOM 1343 N N . LYS A 1 85 ? -24.699 -2.978 28.279 1.000 50.528 85 LYS AAA N 1
ATOM 1344 C CA . LYS A 1 85 ? -25.697 -1.875 28.259 1.000 55.831 85 LYS AAA CA 1
ATOM 1345 C C . LYS A 1 85 ? -26.570 -1.968 27.005 1.000 56.196 85 LYS AAA C 1
ATOM 1346 O O . LYS A 1 85 ? -26.134 -2.578 26.010 1.000 53.777 85 LYS AAA O 1
ATOM 1365 N N . GLY A 1 86 ? -27.760 -1.364 27.062 1.000 55.976 86 GLY AAA N 1
ATOM 1366 C CA . GLY A 1 86 ? -28.703 -1.270 25.933 1.000 56.116 86 GLY AAA CA 1
ATOM 1367 C C . GLY A 1 86 ? -30.086 -1.754 26.321 1.000 57.050 86 GLY AAA C 1
ATOM 1368 O O . GLY A 1 86 ? -30.183 -2.639 27.187 1.000 56.755 86 GLY AAA O 1
ATOM 1372 N N . GLU A 1 87 ? -31.116 -1.162 25.716 1.000 60.886 87 GLU AAA N 1
ATOM 1373 C CA . GLU A 1 87 ? -32.526 -1.624 25.789 1.000 63.658 87 GLU AAA CA 1
ATOM 1374 C C . GLU A 1 87 ? -32.741 -2.630 24.655 1.000 58.093 87 GLU AAA C 1
ATOM 1375 O O . GLU A 1 87 ? -32.529 -2.239 23.500 1.000 58.216 87 GLU AAA O 1
ATOM 1387 N N . ILE A 1 88 ? -33.117 -3.873 24.972 1.000 56.353 88 ILE AAA N 1
ATOM 1388 C CA . ILE A 1 88 ? -33.259 -4.978 23.974 1.000 57.020 88 ILE AAA CA 1
ATOM 1389 C C . ILE A 1 88 ? -34.726 -5.395 23.896 1.000 53.914 88 ILE AAA C 1
ATOM 1390 O O . ILE A 1 88 ? -35.209 -6.126 24.761 1.000 52.373 88 ILE AAA O 1
ATOM 1406 N N . PRO A 1 89 ? -35.469 -4.947 22.855 1.000 54.362 89 PRO AAA N 1
ATOM 1407 C CA . PRO A 1 89 ? -36.859 -5.363 22.654 1.000 57.265 89 PRO AAA CA 1
ATOM 1408 C C . PRO A 1 89 ? -37.009 -6.884 22.490 1.000 60.825 89 PRO AAA C 1
ATOM 1409 O O . PRO A 1 89 ? -36.094 -7.513 21.975 1.000 57.050 89 PRO AAA O 1
ATOM 1420 N N . ASP A 1 90 ? -38.156 -7.424 22.914 1.000 62.096 90 ASP AAA N 1
ATOM 1421 C CA . ASP A 1 90 ? -38.515 -8.863 22.794 1.000 65.005 90 ASP AAA CA 1
ATOM 1422 C C . ASP A 1 90 ? -38.515 -9.274 21.316 1.000 62.969 90 ASP AAA C 1
ATOM 1423 O O . ASP A 1 90 ? -38.273 -10.463 21.044 1.000 64.019 90 ASP AAA O 1
ATOM 1432 N N . GLU A 1 91 ? -38.769 -8.329 20.403 1.000 60.664 91 GLU AAA N 1
ATOM 1433 C CA . GLU A 1 91 ? -38.881 -8.580 18.940 1.000 61.530 91 GLU AAA CA 1
ATOM 1434 C C . GLU A 1 91 ? -37.517 -8.989 18.363 1.000 60.874 91 GLU AAA C 1
ATOM 1435 O O . GLU A 1 91 ? -37.505 -9.788 17.401 1.000 58.833 91 GLU AAA O 1
ATOM 1447 N N . TYR A 1 92 ? -36.421 -8.450 18.912 1.000 56.459 92 TYR AAA N 1
ATOM 1448 C CA . TYR A 1 92 ? -35.023 -8.709 18.471 1.000 53.624 92 TYR AAA CA 1
ATOM 1449 C C . TYR A 1 92 ? -34.754 -10.219 18.458 1.000 49.743 92 TYR AAA C 1
ATOM 1450 O O . TYR A 1 92 ? -34.175 -10.710 17.473 1.000 48.255 92 TYR AAA O 1
ATOM 1468 N N . PHE A 1 93 ? -35.189 -10.925 19.502 1.000 48.282 93 PHE AAA N 1
ATOM 1469 C CA . PHE A 1 93 ? -34.945 -12.375 19.712 1.000 50.496 93 PHE AAA CA 1
ATOM 1470 C C . PHE A 1 93 ? -35.748 -13.202 18.701 1.000 52.832 93 PHE AAA C 1
ATOM 1471 O O . PHE A 1 93 ? -35.300 -14.303 18.341 1.000 50.431 93 PHE AAA O 1
ATOM 1488 N N . LYS A 1 94 ? -36.906 -12.693 18.270 1.000 54.299 94 LYS AAA N 1
ATOM 1489 C CA . LYS A 1 94 ? -37.775 -13.345 17.257 1.000 54.496 94 LYS AAA CA 1
ATOM 1490 C C . LYS A 1 94 ? -37.114 -13.205 15.883 1.000 49.826 94 LYS AAA C 1
ATOM 1491 O O . LYS A 1 94 ? -36.985 -14.234 15.201 1.000 50.080 94 LYS AAA O 1
ATOM 1510 N N . ILE A 1 95 ? -36.677 -11.994 15.517 1.000 46.464 95 ILE AAA N 1
ATOM 1511 C CA . ILE A 1 95 ? -35.937 -11.723 14.245 1.000 46.535 95 ILE AAA CA 1
ATOM 1512 C C . ILE A 1 95 ? -34.712 -12.649 14.202 1.000 46.054 95 ILE AAA C 1
ATOM 1513 O O . ILE A 1 95 ? -34.441 -13.243 13.131 1.000 43.993 95 ILE AAA O 1
ATOM 1529 N N . TYR A 1 96 ? -33.997 -12.762 15.325 1.000 46.832 96 TYR AAA N 1
ATOM 1530 C CA . TYR A 1 96 ? -32.750 -13.565 15.433 1.000 45.252 96 TYR AAA CA 1
ATOM 1531 C C . TYR A 1 96 ? -33.080 -15.017 15.088 1.000 45.884 96 TYR AAA C 1
ATOM 1532 O O . TYR A 1 96 ? -32.533 -15.520 14.092 1.000 47.116 96 TYR AAA O 1
ATOM 1550 N N . ASP A 1 97 ? -33.988 -15.622 15.859 1.000 47.084 97 ASP AAA N 1
ATOM 1551 C CA . ASP A 1 97 ? -34.387 -17.051 15.755 1.000 51.112 97 ASP AAA CA 1
ATOM 1552 C C . ASP A 1 97 ? -34.910 -17.347 14.343 1.000 50.213 97 ASP AAA C 1
ATOM 1553 O O . ASP A 1 97 ? -34.596 -18.430 13.812 1.000 50.068 97 ASP AAA O 1
ATOM 1562 N N . GLU A 1 98 ? -35.651 -16.420 13.737 1.000 51.291 98 GLU AAA N 1
ATOM 1563 C CA . GLU A 1 98 ? -36.242 -16.617 12.387 1.000 52.259 98 GLU AAA CA 1
ATOM 1564 C C . GLU A 1 98 ? -35.121 -16.744 11.355 1.000 47.719 98 GLU AAA C 1
ATOM 1565 O O . GLU A 1 98 ? -35.251 -17.588 10.453 1.000 43.573 98 GLU AAA O 1
ATOM 1577 N N . TRP A 1 99 ? -34.071 -15.930 11.472 1.000 43.880 99 TRP AAA N 1
ATOM 1578 C CA . TRP A 1 99 ? -32.961 -15.907 10.487 1.000 46.208 99 TRP AAA CA 1
ATOM 1579 C C . TRP A 1 99 ? -32.014 -17.097 10.722 1.000 43.494 99 TRP AAA C 1
ATOM 1580 O O . TRP A 1 99 ? -31.314 -17.483 9.757 1.000 46.374 99 TRP AAA O 1
ATOM 1601 N N . GLN A 1 100 ? -32.008 -17.683 11.927 1.000 45.867 100 GLN AAA N 1
ATOM 1602 C CA . GLN A 1 100 ? -31.334 -18.990 12.176 1.000 46.942 100 GLN AAA CA 1
ATOM 1603 C C . GLN A 1 100 ? -32.040 -20.048 11.310 1.000 49.887 100 GLN AAA C 1
ATOM 1604 O O . GLN A 1 100 ? -31.340 -20.810 10.608 1.000 47.676 100 GLN AAA O 1
ATOM 1618 N N . GLU A 1 101 ? -33.376 -20.073 11.352 1.000 52.489 101 GLU AAA N 1
ATOM 1619 C CA . GLU A 1 101 ? -34.228 -21.066 10.636 1.000 53.451 101 GLU AAA CA 1
ATOM 1620 C C . GLU A 1 101 ? -33.943 -20.955 9.134 1.000 50.740 101 GLU AAA C 1
ATOM 1621 O O . GLU A 1 101 ? -33.653 -21.987 8.503 1.000 53.666 101 GLU AAA O 1
ATOM 1633 N N . ILE A 1 102 ? -33.967 -19.732 8.603 1.000 47.541 102 ILE AAA N 1
ATOM 1634 C CA . ILE A 1 102 ? -33.767 -19.442 7.153 1.000 48.465 102 ILE AAA CA 1
ATOM 1635 C C . ILE A 1 102 ? -32.386 -19.960 6.743 1.000 49.209 102 ILE AAA C 1
ATOM 1636 O O . ILE A 1 102 ? -32.311 -20.720 5.764 1.000 46.750 102 ILE AAA O 1
ATOM 1652 N N . ASN A 1 103 ? -31.340 -19.600 7.494 1.000 45.011 103 ASN AAA N 1
ATOM 1653 C CA . ASN A 1 103 ? -29.937 -19.973 7.161 1.000 42.901 103 ASN AAA CA 1
ATOM 1654 C C . ASN A 1 103 ? -29.786 -21.498 7.260 1.000 38.804 103 ASN AAA C 1
ATOM 1655 O O . ASN A 1 103 ? -29.113 -22.061 6.380 1.000 44.296 103 ASN AAA O 1
ATOM 1666 N N . ALA A 1 104 ? -30.399 -22.139 8.258 1.000 40.325 104 ALA AAA N 1
ATOM 1667 C CA . ALA A 1 104 ? -30.326 -23.604 8.486 1.000 42.538 104 ALA AAA CA 1
ATOM 1668 C C . ALA A 1 104 ? -30.878 -24.345 7.260 1.000 46.205 104 ALA AAA C 1
ATOM 1669 O O . ALA A 1 104 ? -30.340 -25.411 6.935 1.000 47.080 104 ALA AAA O 1
ATOM 1676 N N . GLY A 1 105 ? -31.895 -23.786 6.597 1.000 48.204 105 GLY AAA N 1
ATOM 1677 C CA . GLY A 1 105 ? -32.457 -24.329 5.341 1.000 47.271 105 GLY AAA CA 1
ATOM 1678 C C . GLY A 1 105 ? -31.473 -24.241 4.184 1.000 46.870 105 GLY AAA C 1
ATOM 1679 O O . GLY A 1 105 ? -31.555 -25.090 3.276 1.000 50.720 105 GLY AAA O 1
ATOM 1683 N N . GLU A 1 106 ? -30.577 -23.252 4.201 1.000 43.432 106 GLU AAA N 1
ATOM 1684 C CA . GLU A 1 106 ? -29.697 -22.890 3.061 1.000 44.832 106 GLU AAA CA 1
ATOM 1685 C C . GLU A 1 106 ? -28.238 -23.279 3.316 1.000 44.281 106 GLU AAA C 1
ATOM 1686 O O . GLU A 1 106 ? -27.421 -23.044 2.404 1.000 43.814 106 GLU AAA O 1
ATOM 1698 N N . ILE A 1 107 ? -27.901 -23.795 4.506 1.000 40.653 107 ILE AAA N 1
ATOM 1699 C CA . ILE A 1 107 ? -26.508 -24.208 4.853 1.000 41.634 107 ILE AAA CA 1
ATOM 1700 C C . ILE A 1 107 ? -26.557 -25.656 5.320 1.000 39.570 107 ILE AAA C 1
ATOM 1701 O O . ILE A 1 107 ? -27.134 -25.947 6.367 1.000 40.803 107 ILE AAA O 1
ATOM 1717 N N . PRO A 1 108 ? -25.958 -26.600 4.559 1.000 35.975 108 PRO AAA N 1
ATOM 1718 C CA . PRO A 1 108 ? -25.842 -27.987 5.004 1.000 37.334 108 PRO AAA CA 1
ATOM 1719 C C . PRO A 1 108 ? -24.929 -28.038 6.237 1.000 35.934 108 PRO AAA C 1
ATOM 1720 O O . PRO A 1 108 ? -23.919 -27.360 6.218 1.000 38.703 108 PRO AAA O 1
ATOM 1731 N N . LEU A 1 109 ? -25.298 -28.820 7.248 1.000 36.629 109 LEU AAA N 1
ATOM 1732 C CA . LEU A 1 109 ? -24.573 -28.871 8.546 1.000 39.852 109 LEU AAA CA 1
ATOM 1733 C C . LEU A 1 109 ? -24.110 -30.298 8.862 1.000 43.280 109 LEU AAA C 1
ATOM 1734 O O . LEU A 1 109 ? -23.753 -30.535 10.029 1.000 45.952 109 LEU AAA O 1
ATOM 1750 N N . ASP A 1 110 ? -24.028 -31.176 7.854 1.000 42.953 110 ASP AAA N 1
ATOM 1751 C CA . ASP A 1 110 ? -23.512 -32.569 7.986 1.000 42.833 110 ASP AAA CA 1
ATOM 1752 C C . ASP A 1 110 ? -21.989 -32.568 7.877 1.000 44.179 110 ASP AAA C 1
ATOM 1753 O O . ASP A 1 110 ? -21.451 -32.941 6.809 1.000 43.246 110 ASP AAA O 1
ATOM 1762 N N . TYR A 1 111 ? -21.316 -32.131 8.941 1.000 38.737 111 TYR AAA N 1
ATOM 1763 C CA . TYR A 1 111 ? -19.837 -32.134 9.042 1.000 36.629 111 TYR AAA CA 1
ATOM 1764 C C . TYR A 1 111 ? -19.466 -32.833 10.348 1.000 31.889 111 TYR AAA C 1
ATOM 1765 O O . TYR A 1 111 ? -20.294 -32.883 11.286 1.000 33.062 111 TYR AAA O 1
ATOM 1783 N N . ASP A 1 112 ? -18.262 -33.394 10.378 1.000 36.664 112 ASP AAA N 1
ATOM 1784 C CA . ASP A 1 112 ? -17.722 -34.059 11.584 1.000 33.606 112 ASP AAA CA 1
ATOM 1785 C C . ASP A 1 112 ? -17.442 -32.964 12.611 1.000 31.506 112 ASP AAA C 1
ATOM 1786 O O . ASP A 1 112 ? -17.632 -33.221 13.809 1.000 34.370 112 ASP AAA O 1
ATOM 1795 N N . VAL A 1 113 ? -17.087 -31.769 12.138 1.000 33.499 113 VAL AAA N 1
ATOM 1796 C CA . VAL A 1 113 ? -16.766 -30.601 13.012 1.000 30.750 113 VAL AAA CA 1
ATOM 1797 C C . VAL A 1 113 ? -17.418 -29.349 12.439 1.000 31.036 113 VAL AAA C 1
ATOM 1798 O O . VAL A 1 113 ? -17.191 -29.024 11.251 1.000 28.741 113 VAL AAA O 1
ATOM 1811 N N . VAL A 1 114 ? -18.143 -28.624 13.288 1.000 29.759 114 VAL AAA N 1
ATOM 1812 C CA . VAL A 1 114 ? -18.767 -27.332 12.898 1.000 28.644 114 VAL AAA CA 1
ATOM 1813 C C . VAL A 1 114 ? -18.209 -26.269 13.838 1.000 27.328 114 VAL AAA C 1
ATOM 1814 O O . VAL A 1 114 ? -18.414 -26.414 15.045 1.000 30.413 114 VAL AAA O 1
ATOM 1827 N N . PHE A 1 115 ? -17.492 -25.295 13.282 1.000 28.055 115 PHE AAA N 1
ATOM 1828 C CA . PHE A 1 115 ? -17.082 -24.050 13.974 1.000 28.382 115 PHE AAA CA 1
ATOM 1829 C C . PHE A 1 115 ? -18.104 -22.962 13.667 1.000 29.495 115 PHE AAA C 1
ATOM 1830 O O . PHE A 1 115 ? -18.253 -22.577 12.496 1.000 28.751 115 PHE AAA O 1
ATOM 1847 N N . ILE A 1 116 ? -18.776 -22.462 14.694 1.000 28.354 116 ILE AAA N 1
ATOM 1848 C CA . ILE A 1 116 ? -19.705 -21.310 14.544 1.000 28.882 116 ILE AAA CA 1
ATOM 1849 C C . ILE A 1 116 ? -18.987 -20.099 15.130 1.000 30.239 116 ILE AAA C 1
ATOM 1850 O O . ILE A 1 116 ? -18.647 -20.144 16.324 1.000 30.343 116 ILE AAA O 1
ATOM 1866 N N . HIS A 1 117 ? -18.760 -19.078 14.305 1.000 28.775 117 HIS AAA N 1
ATOM 1867 C CA . HIS A 1 117 ? -18.010 -17.855 14.672 1.000 29.336 117 HIS AAA CA 1
ATOM 1868 C C . HIS A 1 117 ? -18.996 -16.797 15.158 1.000 29.665 117 HIS AAA C 1
ATOM 1869 O O . HIS A 1 117 ? -19.857 -16.389 14.360 1.000 30.913 117 HIS AAA O 1
ATOM 1884 N N . ASP A 1 118 ? -18.888 -16.408 16.431 1.000 28.040 118 ASP AAA N 1
ATOM 1885 C CA . ASP A 1 118 ? -19.519 -15.190 16.997 1.000 29.064 118 ASP AAA CA 1
ATOM 1886 C C . ASP A 1 118 ? -21.030 -15.391 17.157 1.000 29.327 118 ASP AAA C 1
ATOM 1887 O O . ASP A 1 118 ? -21.570 -16.446 16.846 1.000 31.656 118 ASP AAA O 1
ATOM 1896 N N . PRO A 1 119 ? -21.760 -14.425 17.753 1.000 30.512 119 PRO AAA N 1
ATOM 1897 C CA . PRO A 1 119 ? -23.178 -14.625 18.060 1.000 30.814 119 PRO AAA CA 1
ATOM 1898 C C . PRO A 1 119 ? -24.139 -14.799 16.867 1.000 32.877 119 PRO AAA C 1
ATOM 1899 O O . PRO A 1 119 ? -25.199 -15.370 17.072 1.000 33.794 119 PRO AAA O 1
ATOM 1910 N N . GLN A 1 120 ? -23.801 -14.286 15.684 1.000 32.997 120 GLN AAA N 1
ATOM 1911 C CA . GLN A 1 120 ? -24.781 -14.153 14.568 1.000 33.146 120 GLN AAA CA 1
ATOM 1912 C C . GLN A 1 120 ? -25.347 -15.531 14.209 1.000 34.460 120 GLN AAA C 1
ATOM 1913 O O . GLN A 1 120 ? -26.558 -15.646 14.004 1.000 35.146 120 GLN AAA O 1
ATOM 1927 N N . PRO A 1 121 ? -24.530 -16.606 14.083 1.000 32.676 121 PRO AAA N 1
ATOM 1928 C CA . PRO A 1 121 ? -25.042 -17.934 13.735 1.000 31.694 121 PRO AAA CA 1
ATOM 1929 C C . PRO A 1 121 ? -25.135 -18.929 14.901 1.000 32.259 121 PRO AAA C 1
ATOM 1930 O O . PRO A 1 121 ? -25.377 -20.086 14.658 1.000 33.246 121 PRO AAA O 1
ATOM 1941 N N . ALA A 1 122 ? -24.970 -18.468 16.145 1.000 31.616 122 ALA AAA N 1
ATOM 1942 C CA . ALA A 1 122 ? -24.920 -19.331 17.347 1.000 33.365 122 ALA AAA CA 1
ATOM 1943 C C . ALA A 1 122 ? -26.173 -20.213 17.428 1.000 34.815 122 ALA AAA C 1
ATOM 1944 O O . ALA A 1 122 ? -26.060 -21.349 17.927 1.000 35.338 122 ALA AAA O 1
ATOM 1951 N N . GLY A 1 123 ? -27.315 -19.698 16.962 1.000 38.491 123 GLY AAA N 1
ATOM 1952 C CA . GLY A 1 123 ? -28.617 -20.392 17.017 1.000 40.256 123 GLY AAA CA 1
ATOM 1953 C C . GLY A 1 123 ? -28.730 -21.551 16.033 1.000 39.444 123 GLY AAA C 1
ATOM 1954 O O . GLY A 1 123 ? -29.733 -22.278 16.133 1.000 41.415 123 GLY AAA O 1
ATOM 1958 N N . LEU A 1 124 ? -27.755 -21.739 15.130 1.000 38.476 124 LEU AAA N 1
ATOM 1959 C CA . LEU A 1 124 ? -27.740 -22.856 14.140 1.000 37.942 124 LEU AAA CA 1
ATOM 1960 C C . LEU A 1 124 ? -27.598 -24.207 14.848 1.000 38.809 124 LEU AAA C 1
ATOM 1961 O O . LEU A 1 124 ? -27.907 -25.226 14.202 1.000 40.679 124 LEU AAA O 1
ATOM 1977 N N . VAL A 1 125 ? -27.164 -24.226 16.115 1.000 36.741 125 VAL AAA N 1
ATOM 1978 C CA . VAL A 1 125 ? -26.911 -25.473 16.897 1.000 41.065 125 VAL AAA CA 1
ATOM 1979 C C . VAL A 1 125 ? -28.242 -26.199 17.172 1.000 41.459 125 VAL AAA C 1
ATOM 1980 O O . VAL A 1 125 ? -28.205 -27.417 17.385 1.000 42.531 125 VAL AAA O 1
ATOM 1993 N N . LYS A 1 126 ? -29.366 -25.476 17.157 1.000 44.430 126 LYS AAA N 1
ATOM 1994 C CA . LYS A 1 126 ? -30.745 -26.040 17.201 1.000 47.500 126 LYS AAA CA 1
ATOM 1995 C C . LYS A 1 126 ? -30.899 -27.110 16.108 1.000 45.258 126 LYS AAA C 1
ATOM 1996 O O . LYS A 1 126 ? -31.562 -28.119 16.374 1.000 50.438 126 LYS AAA O 1
ATOM 2015 N N . TYR A 1 127 ? -30.285 -26.899 14.941 1.000 46.153 127 TYR AAA N 1
ATOM 2016 C CA . TYR A 1 127 ? -30.420 -27.733 13.715 1.000 47.268 127 TYR AAA CA 1
ATOM 2017 C C . TYR A 1 127 ? -29.206 -28.659 13.537 1.000 45.685 127 TYR AAA C 1
ATOM 2018 O O . TYR A 1 127 ? -28.983 -29.134 12.408 1.000 43.558 127 TYR AAA O 1
ATOM 2036 N N . ARG A 1 128 ? -28.467 -28.940 14.617 1.000 47.365 128 ARG AAA N 1
ATOM 2037 C CA . ARG A 1 128 ? -27.221 -29.756 14.574 1.000 51.629 128 ARG AAA CA 1
ATOM 2038 C C . ARG A 1 128 ? -27.591 -31.215 14.289 1.000 55.902 128 ARG AAA C 1
ATOM 2039 O O . ARG A 1 128 ? -28.639 -31.667 14.786 1.000 54.163 128 ARG AAA O 1
ATOM 2060 N N . LYS A 1 129 ? -26.761 -31.897 13.495 1.000 62.381 129 LYS AAA N 1
ATOM 2061 C CA . LYS A 1 129 ? -26.742 -33.376 13.351 1.000 69.942 129 LYS AAA CA 1
ATOM 2062 C C . LYS A 1 129 ? -25.796 -33.915 14.433 1.000 69.762 129 LYS AAA C 1
ATOM 2063 O O . LYS A 1 129 ? -25.577 -33.198 15.433 1.000 74.324 129 LYS AAA O 1
ATOM 2082 N N . LYS A 1 130 ? -25.252 -35.121 14.250 1.000 75.166 130 LYS AAA N 1
ATOM 2083 C CA . LYS A 1 130 ? -24.318 -35.771 15.211 1.000 77.939 130 LYS AAA CA 1
ATOM 2084 C C . LYS A 1 130 ? -22.883 -35.570 14.709 1.000 75.555 130 LYS AAA C 1
ATOM 2085 O O . LYS A 1 130 ? -22.306 -36.516 14.133 1.000 87.424 130 LYS AAA O 1
ATOM 2104 N N . GLY A 1 131 ? -22.361 -34.355 14.881 1.000 59.997 131 GLY AAA N 1
ATOM 2105 C CA . GLY A 1 131 ? -20.933 -34.010 14.749 1.000 52.872 131 GLY AAA CA 1
ATOM 2106 C C . GLY A 1 131 ? -20.504 -33.192 15.951 1.000 44.378 131 GLY AAA C 1
ATOM 2107 O O . GLY A 1 131 ? -21.342 -33.000 16.843 1.000 48.013 131 GLY AAA O 1
ATOM 2111 N N . THR A 1 132 ? -19.258 -32.718 15.976 1.000 41.770 132 THR AAA N 1
ATOM 2112 C CA . THR A 1 132 ? -18.692 -31.899 17.080 1.000 34.144 132 THR AAA CA 1
ATOM 2113 C C . THR A 1 132 ? -18.892 -30.415 16.749 1.000 31.170 132 THR AAA C 1
ATOM 2114 O O . THR A 1 132 ? -18.386 -29.956 15.712 1.000 30.960 132 THR AAA O 1
ATOM 2125 N N . TRP A 1 133 ? -19.586 -29.695 17.626 1.000 31.295 133 TRP AAA N 1
ATOM 2126 C CA . TRP A 1 133 ? -19.908 -28.256 17.464 1.000 30.498 133 TRP AAA CA 1
ATOM 2127 C C . TRP A 1 133 ? -19.044 -27.416 18.409 1.000 28.853 133 TRP AAA C 1
ATOM 2128 O O . TRP A 1 133 ? -19.062 -27.679 19.614 1.000 29.681 133 TRP AAA O 1
ATOM 2149 N N . ILE A 1 134 ? -18.360 -26.421 17.853 1.000 27.899 134 ILE AAA N 1
ATOM 2150 C CA . ILE A 1 134 ? -17.416 -25.529 18.585 1.000 28.463 134 ILE AAA CA 1
ATOM 2151 C C . ILE A 1 134 ? -17.867 -24.090 18.360 1.000 28.668 134 ILE AAA C 1
ATOM 2152 O O . ILE A 1 134 ? -17.959 -23.658 17.186 1.000 27.588 134 ILE AAA O 1
ATOM 2168 N N . TRP A 1 135 ? -18.188 -23.375 19.433 1.000 27.339 135 TRP AAA N 1
ATOM 2169 C CA . TRP A 1 135 ? -18.505 -21.936 19.326 1.000 28.851 135 TRP AAA CA 1
ATOM 2170 C C . TRP A 1 135 ? -17.199 -21.142 19.417 1.000 30.108 135 TRP AAA C 1
ATOM 2171 O O . TRP A 1 135 ? -16.551 -21.160 20.492 1.000 28.011 135 TRP AAA O 1
ATOM 2192 N N . ARG A 1 136 ? -16.849 -20.447 18.337 1.000 25.403 136 ARG AAA N 1
ATOM 2193 C CA . ARG A 1 136 ? -15.658 -19.569 18.291 1.000 27.028 136 ARG AAA CA 1
ATOM 2194 C C . ARG A 1 136 ? -16.092 -18.131 18.575 1.000 27.091 136 ARG AAA C 1
ATOM 2195 O O . ARG A 1 136 ? -16.560 -17.425 17.651 1.000 25.862 136 ARG AAA O 1
ATOM 2216 N N . CYS A 1 137 ? -15.902 -17.686 19.810 1.000 26.279 137 CYS AAA N 1
ATOM 2217 C CA . CYS A 1 137 ? -16.235 -16.316 20.253 1.000 27.338 137 CYS AAA CA 1
ATOM 2218 C C . CYS A 1 137 ? -15.050 -15.372 20.004 1.000 25.618 137 CYS AAA C 1
ATOM 2219 O O . CYS A 1 137 ? -13.954 -15.618 20.550 1.000 25.281 137 CYS AAA O 1
ATOM 2227 N N . HIS A 1 138 ? -15.250 -14.308 19.208 1.000 25.885 138 HIS AAA N 1
ATOM 2228 C CA . HIS A 1 138 ? -14.206 -13.320 18.841 1.000 24.738 138 HIS AAA CA 1
ATOM 2229 C C . HIS A 1 138 ? -14.335 -12.053 19.685 1.000 24.890 138 HIS AAA C 1
ATOM 2230 O O . HIS A 1 138 ? -13.459 -11.203 19.558 1.000 25.294 138 HIS AAA O 1
ATOM 2245 N N . ILE A 1 139 ? -15.367 -11.951 20.521 1.000 25.663 139 ILE AAA N 1
ATOM 2246 C CA . ILE A 1 139 ? -15.693 -10.668 21.201 1.000 27.010 139 ILE AAA CA 1
ATOM 2247 C C . ILE A 1 139 ? -15.543 -10.816 22.718 1.000 26.474 139 ILE AAA C 1
ATOM 2248 O O . ILE A 1 139 ? -15.401 -11.936 23.218 1.000 25.877 139 ILE AAA O 1
ATOM 2264 N N . ASP A 1 140 ? -15.593 -9.683 23.417 1.000 26.572 140 ASP AAA N 1
ATOM 2265 C CA . ASP A 1 140 ? -15.486 -9.621 24.897 1.000 27.403 140 ASP AAA CA 1
ATOM 2266 C C . ASP A 1 140 ? -16.846 -9.975 25.523 1.000 27.229 140 ASP AAA C 1
ATOM 2267 O O . ASP A 1 140 ? -17.777 -9.140 25.446 1.000 31.791 140 ASP AAA O 1
ATOM 2276 N N . ILE A 1 141 ? -16.945 -11.138 26.167 1.000 28.774 141 ILE AAA N 1
ATOM 2277 C CA . ILE A 1 141 ? -18.184 -11.634 26.845 1.000 30.519 141 ILE AAA CA 1
ATOM 2278 C C . ILE A 1 141 ? -17.940 -11.706 28.357 1.000 31.700 141 ILE AAA C 1
ATOM 2279 O O . ILE A 1 141 ? -18.687 -12.445 29.036 1.000 33.451 141 ILE AAA O 1
ATOM 2295 N N . SER A 1 142 ? -16.953 -10.951 28.854 1.000 30.700 142 SER AAA N 1
ATOM 2296 C CA . SER A 1 142 ? -16.513 -10.978 30.275 1.000 32.777 142 SER AAA CA 1
ATOM 2297 C C . SER A 1 142 ? -17.610 -10.412 31.183 1.000 33.124 142 SER AAA C 1
ATOM 2298 O O . SER A 1 142 ? -17.748 -10.921 32.304 1.000 37.718 142 SER AAA O 1
ATOM 2306 N N . ASN A 1 143 ? -18.359 -9.411 30.733 1.000 35.383 143 ASN AAA N 1
ATOM 2307 C CA . ASN A 1 143 ? -19.356 -8.718 31.592 1.000 39.325 143 ASN AAA CA 1
ATOM 2308 C C . ASN A 1 143 ? -20.557 -8.312 30.747 1.000 36.887 143 ASN AAA C 1
ATOM 2309 O O . ASN A 1 143 ? -20.785 -7.133 30.504 1.000 38.324 143 ASN AAA O 1
ATOM 2320 N N . PRO A 1 144 ? -21.343 -9.288 30.247 1.000 36.397 144 PRO AAA N 1
ATOM 2321 C CA . PRO A 1 144 ? -22.393 -8.998 29.277 1.000 40.552 144 PRO AAA CA 1
ATOM 2322 C C . PRO A 1 144 ? -23.735 -8.576 29.886 1.000 39.813 144 PRO AAA C 1
ATOM 2323 O O . PRO A 1 144 ? -23.996 -8.889 31.044 1.000 41.787 144 PRO AAA O 1
ATOM 2334 N N . HIS A 1 145 ? -24.542 -7.909 29.063 1.000 42.995 145 HIS AAA N 1
ATOM 2335 C CA . HIS A 1 145 ? -25.998 -7.684 29.260 1.000 44.542 145 HIS AAA CA 1
ATOM 2336 C C . HIS A 1 145 ? -26.630 -9.018 29.652 1.000 44.377 145 HIS AAA C 1
ATOM 2337 O O . HIS A 1 145 ? -26.516 -9.987 28.908 1.000 41.729 145 HIS AAA O 1
ATOM 2352 N N . PRO A 1 146 ? -27.254 -9.144 30.846 1.000 44.493 146 PRO AAA N 1
ATOM 2353 C CA . PRO A 1 146 ? -27.701 -10.449 31.342 1.000 44.662 146 PRO AAA CA 1
ATOM 2354 C C . PRO A 1 146 ? -28.789 -11.131 30.494 1.000 44.329 146 PRO AAA C 1
ATOM 2355 O O . PRO A 1 146 ? -28.784 -12.341 30.428 1.000 45.539 146 PRO AAA O 1
ATOM 2366 N N . LYS A 1 147 ? -29.663 -10.352 29.849 1.000 45.697 147 LYS AAA N 1
ATOM 2367 C CA . LYS A 1 147 ? -30.773 -10.860 29.000 1.000 47.960 147 LYS AAA CA 1
ATOM 2368 C C . LYS A 1 147 ? -30.221 -11.380 27.665 1.000 46.109 147 LYS AAA C 1
ATOM 2369 O O . LYS A 1 147 ? -30.643 -12.464 27.249 1.000 46.263 147 LYS AAA O 1
ATOM 2388 N N . VAL A 1 148 ? -29.339 -10.625 27.000 1.000 45.446 148 VAL AAA N 1
ATOM 2389 C CA . VAL A 1 148 ? -28.730 -11.053 25.704 1.000 42.449 148 VAL AAA CA 1
ATOM 2390 C C . VAL A 1 148 ? -27.842 -12.269 25.966 1.000 40.801 148 VAL AAA C 1
ATOM 2391 O O . VAL A 1 148 ? -27.955 -13.250 25.222 1.000 40.796 148 VAL AAA O 1
ATOM 2404 N N . TRP A 1 149 ? -27.010 -12.220 27.003 1.000 39.569 149 TRP AAA N 1
ATOM 2405 C CA . TRP A 1 149 ? -26.158 -13.371 27.389 1.000 40.013 149 TRP AAA CA 1
ATOM 2406 C C . TRP A 1 149 ? -27.028 -14.563 27.818 1.000 41.630 149 TRP AAA C 1
ATOM 2407 O O . TRP A 1 149 ? -26.728 -15.700 27.386 1.000 39.630 149 TRP AAA O 1
ATO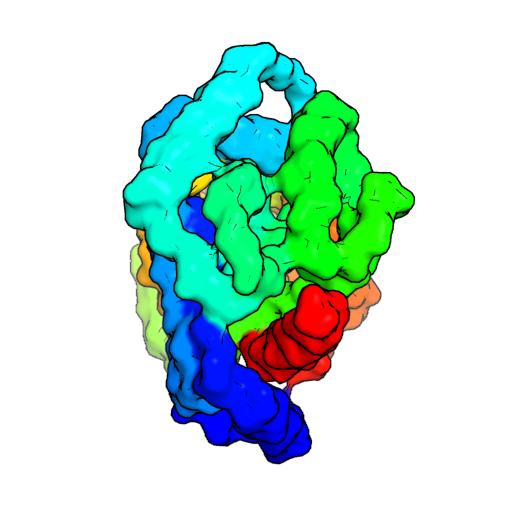M 2428 N N . GLY A 1 150 ? -28.021 -14.339 28.686 1.000 42.994 150 GLY AAA N 1
ATOM 2429 C CA . GLY A 1 150 ? -28.940 -15.402 29.135 1.000 42.525 150 GLY AAA CA 1
ATOM 2430 C C . GLY A 1 150 ? -29.497 -16.172 27.948 1.000 42.761 150 GLY AAA C 1
ATOM 2431 O O . GLY A 1 150 ? -29.452 -17.415 27.975 1.000 47.141 150 GLY AAA O 1
ATOM 2435 N N . PHE A 1 151 ? -29.975 -15.445 26.935 1.000 42.207 151 PHE AAA N 1
ATOM 2436 C CA . PHE A 1 151 ? -30.496 -15.966 25.642 1.000 44.024 151 PHE AAA CA 1
ATOM 2437 C C . PHE A 1 151 ? -29.412 -16.780 24.928 1.000 43.912 151 PHE AAA C 1
ATOM 2438 O O . PHE A 1 151 ? -29.621 -17.967 24.637 1.000 44.243 151 PHE AAA O 1
ATOM 2455 N N . LEU A 1 152 ? -28.269 -16.146 24.662 1.000 45.304 152 LEU AAA N 1
ATOM 2456 C CA . LEU A 1 152 ? -27.170 -16.739 23.861 1.000 42.775 152 LEU AAA CA 1
ATOM 2457 C C . LEU A 1 152 ? -26.642 -18.002 24.556 1.000 40.878 152 LEU AAA C 1
ATOM 2458 O O . LEU A 1 152 ? -26.404 -18.997 23.859 1.000 41.445 152 LEU AAA O 1
ATOM 2474 N N . ARG A 1 153 ? -26.485 -17.968 25.883 1.000 41.778 153 ARG AAA N 1
ATOM 2475 C CA . ARG A 1 153 ? -25.978 -19.108 26.692 1.000 43.747 153 ARG AAA CA 1
ATOM 2476 C C . ARG A 1 153 ? -26.908 -20.317 26.529 1.000 44.712 153 ARG AAA C 1
ATOM 2477 O O . ARG A 1 153 ? -26.422 -21.451 26.686 1.000 42.162 153 ARG AAA O 1
ATOM 2498 N N . GLY A 1 154 ? -28.194 -20.085 26.250 1.000 45.605 154 GLY AAA N 1
ATOM 2499 C CA . GLY A 1 154 ? -29.153 -21.149 25.897 1.000 46.007 154 GLY AAA CA 1
ATOM 2500 C C . GLY A 1 154 ? -28.629 -21.996 24.750 1.000 43.877 154 GLY AAA C 1
ATOM 2501 O O . GLY A 1 154 ? -28.667 -23.238 24.862 1.000 48.324 154 GLY AAA O 1
ATOM 2505 N N . TYR A 1 155 ? -28.112 -21.346 23.704 1.000 41.427 155 TYR AAA N 1
ATOM 2506 C CA . TYR A 1 155 ? -27.510 -22.010 22.519 1.000 38.631 155 TYR AAA CA 1
ATOM 2507 C C . TYR A 1 155 ? -26.096 -22.506 22.842 1.000 37.828 155 TYR AAA C 1
ATOM 2508 O O . TYR A 1 155 ? -25.794 -23.650 22.499 1.000 39.747 155 TYR AAA O 1
ATOM 2526 N N . ILE A 1 156 ? -25.262 -21.691 23.496 1.000 38.268 156 ILE AAA N 1
ATOM 2527 C CA . ILE A 1 156 ? -23.824 -22.030 23.720 1.000 37.614 156 ILE AAA CA 1
ATOM 2528 C C . ILE A 1 156 ? -23.721 -23.314 24.556 1.000 36.114 156 ILE AAA C 1
ATOM 2529 O O . ILE A 1 156 ? -22.832 -24.138 24.248 1.000 35.298 156 ILE AAA O 1
ATOM 2545 N N . SER A 1 157 ? -24.613 -23.519 25.535 1.000 38.939 157 SER AAA N 1
ATOM 2546 C CA . SER A 1 157 ? -24.577 -24.684 26.458 1.000 39.363 157 SER AAA CA 1
ATOM 2547 C C . SER A 1 157 ? -24.759 -26.001 25.689 1.000 40.370 157 SER AAA C 1
ATOM 2548 O O . SER A 1 157 ? -24.463 -27.054 26.284 1.000 39.083 157 SER AAA O 1
ATOM 2556 N N . LYS A 1 158 ? -25.186 -25.946 24.419 1.000 41.249 158 LYS AAA N 1
ATOM 2557 C CA . LYS A 1 158 ? -25.485 -27.139 23.573 1.000 41.993 158 LYS AAA CA 1
ATOM 2558 C C . LYS A 1 158 ? -24.286 -27.506 22.686 1.000 39.614 158 LYS AAA C 1
ATOM 2559 O O . LYS A 1 158 ? -24.353 -28.553 22.017 1.000 38.807 158 LYS AAA O 1
ATOM 2578 N N . TYR A 1 159 ? -23.232 -26.684 22.666 1.000 36.889 159 TYR AAA N 1
ATOM 2579 C CA . TYR A 1 159 ? -21.987 -26.936 21.897 1.000 33.837 159 TYR AAA CA 1
ATOM 2580 C C . TYR A 1 159 ? -21.131 -27.945 22.664 1.000 34.958 159 TYR AAA C 1
ATOM 2581 O O . TYR A 1 159 ? -21.354 -28.140 23.872 1.000 38.717 159 TYR AAA O 1
ATOM 2599 N N . ASP A 1 160 ? -20.185 -28.574 21.978 1.000 34.118 160 ASP AAA N 1
ATOM 2600 C CA . ASP A 1 160 ? -19.222 -29.531 22.587 1.000 35.552 160 ASP AAA CA 1
ATOM 2601 C C . ASP A 1 160 ? -18.072 -28.776 23.253 1.000 34.226 160 ASP AAA C 1
ATOM 2602 O O . ASP A 1 160 ? -17.381 -29.367 24.094 1.000 36.567 160 ASP AAA O 1
ATOM 2611 N N . GLY A 1 161 ? -17.857 -27.527 22.847 1.000 33.060 161 GLY AAA N 1
ATOM 2612 C CA . GLY A 1 161 ? -16.725 -26.715 23.301 1.000 31.819 161 GLY AAA CA 1
ATOM 2613 C C . GLY A 1 161 ? -16.813 -25.309 22.754 1.000 33.000 161 GLY AAA C 1
ATOM 2614 O O . GLY A 1 161 ? -17.693 -25.024 21.906 1.000 33.035 161 GLY AAA O 1
ATOM 2618 N N . MET A 1 162 ? -15.942 -24.450 23.259 1.000 34.579 162 MET AAA N 1
ATOM 2619 C CA . MET A 1 162 ? -15.967 -23.007 22.972 1.000 32.728 162 MET AAA CA 1
ATOM 2620 C C . MET A 1 162 ? -14.536 -22.474 22.980 1.000 30.932 162 MET AAA C 1
ATOM 2621 O O . MET A 1 162 ? -13.748 -22.874 23.872 1.000 30.423 162 MET AAA O 1
ATOM 2635 N N . ILE A 1 163 ? -14.216 -21.622 22.010 1.000 28.091 163 ILE AAA N 1
ATOM 2636 C CA . ILE A 1 163 ? -12.900 -20.939 21.904 1.000 26.742 163 ILE AAA CA 1
ATOM 2637 C C . ILE A 1 163 ? -13.145 -19.454 22.157 1.000 26.080 163 ILE AAA C 1
ATOM 2638 O O . ILE A 1 163 ? -14.006 -18.865 21.481 1.000 28.613 163 ILE AAA O 1
ATOM 2654 N N . VAL A 1 164 ? -12.436 -18.891 23.127 1.000 25.225 164 VAL AAA N 1
ATOM 2655 C CA . VAL A 1 164 ? -12.344 -17.425 23.360 1.000 24.713 164 VAL AAA CA 1
ATOM 2656 C C . VAL A 1 164 ? -10.918 -16.975 23.023 1.000 24.083 164 VAL AAA C 1
ATOM 2657 O O . VAL A 1 164 ? -10.000 -17.797 22.994 1.000 25.122 164 VAL AAA O 1
ATOM 2670 N N . SER A 1 165 ? -10.710 -15.688 22.767 1.000 26.289 165 SER AAA N 1
ATOM 2671 C CA . SER A 1 165 ? -9.387 -15.175 22.342 1.000 25.710 165 SER AAA CA 1
ATOM 2672 C C . SER A 1 165 ? -8.433 -15.066 23.534 1.000 24.785 165 SER AAA C 1
ATOM 2673 O O . SER A 1 165 ? -7.239 -15.246 23.328 1.000 27.202 165 SER AAA O 1
ATOM 2681 N N . ILE A 1 166 ? -8.950 -14.815 24.737 1.000 25.760 166 ILE AAA N 1
ATOM 2682 C CA . ILE A 1 166 ? -8.116 -14.700 25.968 1.000 25.278 166 ILE AAA CA 1
ATOM 2683 C C . ILE A 1 166 ? -8.843 -15.397 27.112 1.000 26.390 166 ILE AAA C 1
ATOM 2684 O O . ILE A 1 166 ? -10.065 -15.458 27.133 1.000 26.545 166 ILE AAA O 1
ATOM 2700 N N . PRO A 1 167 ? -8.114 -15.921 28.120 1.000 28.030 167 PRO AAA N 1
ATOM 2701 C CA . PRO A 1 167 ? -8.745 -16.627 29.235 1.000 30.258 167 PRO AAA CA 1
ATOM 2702 C C . PRO A 1 167 ? -9.769 -15.797 30.012 1.000 29.808 167 PRO AAA C 1
ATOM 2703 O O . PRO A 1 167 ? -10.689 -16.357 30.558 1.000 31.149 167 PRO AAA O 1
ATOM 2714 N N . GLU A 1 168 ? -9.594 -14.477 30.019 1.000 30.068 168 GLU AAA N 1
ATOM 2715 C CA . GLU A 1 168 ? -10.441 -13.529 30.784 1.000 31.504 168 GLU AAA CA 1
ATOM 2716 C C . GLU A 1 168 ? -11.874 -13.521 30.237 1.000 31.398 168 GLU AAA C 1
ATOM 2717 O O . GLU A 1 168 ? -12.768 -13.003 30.929 1.000 30.354 168 GLU AAA O 1
ATOM 2729 N N . PHE A 1 169 ? -12.110 -14.044 29.029 1.000 28.601 169 PHE AAA N 1
ATOM 2730 C CA . PHE A 1 169 ? -13.469 -14.145 28.441 1.000 30.429 169 PHE AAA CA 1
ATOM 2731 C C . PHE A 1 169 ? -14.146 -15.477 28.788 1.000 32.200 169 PHE AAA C 1
ATOM 2732 O O . PHE A 1 169 ? -15.323 -15.644 28.410 1.000 32.640 169 PHE AAA O 1
ATOM 2749 N N . ALA A 1 170 ? -13.450 -16.405 29.445 1.000 32.727 170 ALA AAA N 1
ATOM 2750 C CA . ALA A 1 170 ? -14.031 -17.696 29.882 1.000 34.374 170 ALA AAA CA 1
ATOM 2751 C C . ALA A 1 170 ? -15.092 -17.394 30.943 1.000 37.125 170 ALA AAA C 1
ATOM 2752 O O . ALA A 1 170 ? -14.855 -16.483 31.751 1.000 37.532 170 ALA AAA O 1
ATOM 2759 N N . ARG A 1 171 ? -16.217 -18.113 30.875 1.000 40.251 171 ARG AAA N 1
ATOM 2760 C CA . ARG A 1 171 ? -17.478 -17.868 31.620 1.000 41.781 171 ARG AAA CA 1
ATOM 2761 C C . ARG A 1 171 ? -17.573 -18.861 32.782 1.000 42.446 171 ARG AAA C 1
ATOM 2762 O O . ARG A 1 171 ? -17.368 -20.062 32.546 1.000 41.522 171 ARG AAA O 1
ATOM 2783 N N . ASP A 1 172 ? -17.889 -18.381 33.987 1.000 46.694 172 ASP AAA N 1
ATOM 2784 C CA . ASP A 1 172 ? -18.096 -19.238 35.186 1.000 49.288 172 ASP AAA CA 1
ATOM 2785 C C . ASP A 1 172 ? -19.403 -20.028 35.035 1.000 49.421 172 ASP AAA C 1
ATOM 2786 O O . ASP A 1 172 ? -19.533 -21.068 35.711 1.000 49.144 172 ASP AAA O 1
ATOM 2795 N N . ASP A 1 173 ? -20.328 -19.549 34.190 1.000 45.062 173 ASP AAA N 1
ATOM 2796 C CA . ASP A 1 173 ? -21.717 -20.070 34.062 1.000 45.306 173 ASP AAA CA 1
ATOM 2797 C C . ASP A 1 173 ? -21.848 -21.004 32.849 1.000 43.524 173 ASP AAA C 1
ATOM 2798 O O . ASP A 1 173 ? -22.984 -21.187 32.392 1.000 44.126 173 ASP AAA O 1
ATOM 2807 N N . LEU A 1 174 ? -20.735 -21.555 32.349 1.000 42.267 174 LEU AAA N 1
ATOM 2808 C CA . LEU A 1 174 ? -20.703 -22.607 31.295 1.000 43.133 174 LEU AAA CA 1
ATOM 2809 C C . LEU A 1 174 ? -19.875 -23.792 31.795 1.000 42.671 174 LEU AAA C 1
ATOM 2810 O O . LEU A 1 174 ? -18.859 -23.557 32.474 1.000 44.554 174 LEU AAA O 1
ATOM 2826 N N . ASP A 1 175 ? -20.302 -25.011 31.446 1.000 45.716 175 ASP AAA N 1
ATOM 2827 C CA . ASP A 1 175 ? -19.705 -26.300 31.890 1.000 48.546 175 ASP AAA CA 1
ATOM 2828 C C . ASP A 1 175 ? -18.894 -26.934 30.758 1.000 44.651 175 ASP AAA C 1
ATOM 2829 O O . ASP A 1 175 ? -18.124 -27.883 31.038 1.000 49.641 175 ASP AAA O 1
ATOM 2838 N N . ILE A 1 176 ? -19.063 -26.447 29.526 1.000 37.738 176 ILE AAA N 1
ATOM 2839 C CA . ILE A 1 176 ? -18.357 -26.997 28.338 1.000 36.364 176 ILE AAA CA 1
ATOM 2840 C C . ILE A 1 176 ? -16.912 -26.515 28.366 1.000 33.689 176 ILE AAA C 1
ATOM 2841 O O . ILE A 1 176 ? -16.605 -25.472 28.949 1.000 32.324 176 ILE AAA O 1
ATOM 2857 N N . PRO A 1 177 ? -15.986 -27.281 27.756 1.000 32.925 177 PRO AAA N 1
ATOM 2858 C CA . PRO A 1 177 ? -14.600 -26.841 27.624 1.000 34.107 177 PRO AAA CA 1
ATOM 2859 C C . PRO A 1 177 ? -14.542 -25.432 27.021 1.000 34.364 177 PRO AAA C 1
ATOM 2860 O O . PRO A 1 177 ? -15.190 -25.202 26.014 1.000 32.014 177 PRO AAA O 1
ATOM 2871 N N . GLN A 1 178 ? -13.811 -24.538 27.686 1.000 30.088 178 GLN AAA N 1
ATOM 2872 C CA . GLN A 1 178 ? -13.511 -23.162 27.199 1.000 31.109 178 GLN AAA CA 1
ATOM 2873 C C . GLN A 1 178 ? -12.000 -23.047 26.998 1.000 29.808 178 GLN AAA C 1
ATOM 2874 O O . GLN A 1 178 ? -11.255 -23.117 27.999 1.000 28.156 178 GLN AAA O 1
ATOM 2888 N N . ILE A 1 179 ? -11.584 -22.907 25.742 1.000 28.170 179 ILE AAA N 1
ATOM 2889 C CA . ILE A 1 179 ? -10.170 -22.937 25.282 1.000 29.712 179 ILE AAA CA 1
ATOM 2890 C C . ILE A 1 179 ? -9.835 -21.529 24.795 1.000 29.979 179 ILE AAA C 1
ATOM 2891 O O . ILE A 1 179 ? -10.605 -20.995 23.993 1.000 28.663 179 ILE AAA O 1
ATOM 2907 N N . ALA A 1 180 ? -8.763 -20.944 25.317 1.000 27.283 180 ALA AAA N 1
ATOM 2908 C CA . ALA A 1 180 ? -8.273 -19.596 24.957 1.000 29.199 180 ALA AAA CA 1
ATOM 2909 C C . ALA A 1 180 ? -7.277 -19.755 23.812 1.000 29.210 180 ALA AAA C 1
ATOM 2910 O O . ALA A 1 180 ? -6.168 -20.259 24.050 1.000 30.656 180 ALA AAA O 1
ATOM 2917 N N . ILE A 1 181 ? -7.689 -19.395 22.593 1.000 27.159 181 ILE AAA N 1
ATOM 2918 C CA . ILE A 1 181 ? -6.794 -19.361 21.412 1.000 26.920 181 ILE AAA CA 1
ATOM 2919 C C . ILE A 1 181 ? -6.921 -17.989 20.757 1.000 26.471 181 ILE AAA C 1
ATOM 2920 O O . ILE A 1 181 ? -7.986 -17.669 20.222 1.000 27.836 181 ILE AAA O 1
ATOM 2936 N N . PRO A 1 182 ? -5.844 -17.174 20.772 1.000 25.651 182 PRO AAA N 1
ATOM 2937 C CA . PRO A 1 182 ? -5.878 -15.853 20.162 1.000 26.694 182 PRO AAA CA 1
ATOM 2938 C C . PRO A 1 182 ? -5.906 -16.013 18.649 1.000 27.904 182 PRO AAA C 1
ATOM 2939 O O . PRO A 1 182 ? -5.449 -17.018 18.105 1.000 29.816 182 PRO AAA O 1
ATOM 2950 N N . PRO A 1 183 ? -6.50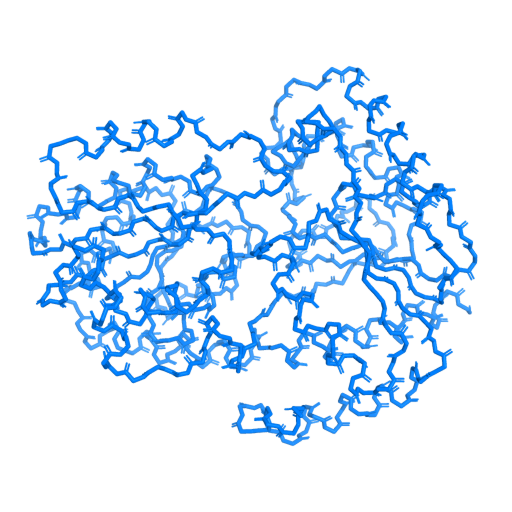5 -15.043 17.939 1.000 27.458 183 PRO AAA N 1
ATOM 2951 C CA . PRO A 1 183 ? -6.356 -14.957 16.491 1.000 27.497 183 PRO AAA CA 1
ATOM 2952 C C . PRO A 1 183 ? -4.900 -14.627 16.151 1.000 28.099 183 PRO AAA C 1
ATOM 2953 O O . PRO A 1 183 ? -4.085 -14.465 17.031 1.000 29.021 183 PRO AAA O 1
ATOM 2964 N N . SER A 1 184 ? -4.598 -14.498 14.860 1.000 26.606 184 SER AAA N 1
ATOM 2965 C CA . SER A 1 184 ? -3.210 -14.450 14.364 1.000 28.104 184 SER AAA CA 1
ATOM 2966 C C . SER A 1 184 ? -3.171 -13.679 13.052 1.000 25.542 184 SER AAA C 1
ATOM 2967 O O . SER A 1 184 ? -4.233 -13.457 12.459 1.000 28.640 184 SER AAA O 1
ATOM 2975 N N . ILE A 1 185 ? -1.977 -13.241 12.699 1.000 28.947 185 ILE AAA N 1
ATOM 2976 C CA . ILE A 1 185 ? -1.692 -12.632 11.374 1.000 29.071 185 ILE AAA CA 1
ATOM 2977 C C . ILE A 1 185 ? -0.908 -13.654 10.546 1.000 26.996 185 ILE AAA C 1
ATOM 2978 O O . ILE A 1 185 ? -0.114 -14.433 11.103 1.000 26.988 185 ILE AAA O 1
ATOM 2994 N N . ASP A 1 186 ? -1.130 -13.599 9.241 1.000 27.891 186 ASP AAA N 1
ATOM 2995 C CA . ASP A 1 186 ? -0.370 -14.371 8.235 1.000 28.132 186 ASP AAA CA 1
ATOM 2996 C C . ASP A 1 186 ? 0.725 -13.450 7.707 1.000 25.624 186 ASP AAA C 1
ATOM 2997 O O . ASP A 1 186 ? 0.420 -12.469 7.049 1.000 28.984 186 ASP AAA O 1
ATOM 3006 N N . PRO A 1 187 ? 2.017 -13.708 8.008 1.000 28.437 187 PRO AAA N 1
ATOM 3007 C CA . PRO A 1 187 ? 3.100 -12.805 7.618 1.000 31.114 187 PRO AAA CA 1
ATOM 3008 C C . PRO A 1 187 ? 3.339 -12.810 6.101 1.000 32.909 187 PRO AAA C 1
ATOM 3009 O O . PRO A 1 187 ? 4.024 -11.946 5.609 1.000 32.160 187 PRO AAA O 1
ATOM 3020 N N . LEU A 1 188 ? 2.706 -13.731 5.385 1.000 35.378 188 LEU AAA N 1
ATOM 3021 C CA . LEU A 1 188 ? 2.844 -13.818 3.904 1.000 33.956 188 LEU AAA CA 1
ATOM 3022 C C . LEU A 1 188 ? 1.603 -13.263 3.197 1.000 33.694 188 LEU AAA C 1
ATOM 3023 O O . LEU A 1 188 ? 1.654 -13.117 1.961 1.000 39.253 188 LEU AAA O 1
ATOM 3039 N N . SER A 1 189 ? 0.558 -12.851 3.924 1.000 33.096 189 SER AAA N 1
ATOM 3040 C CA . SER A 1 189 ? -0.673 -12.263 3.334 1.000 31.718 189 SER AAA CA 1
ATOM 3041 C C . SER A 1 189 ? -0.386 -10.857 2.804 1.000 31.387 189 SER AAA C 1
ATOM 3042 O O . SER A 1 189 ? 0.575 -10.216 3.236 1.000 31.457 189 SER AAA O 1
ATOM 3050 N N . PRO A 1 190 ? -1.183 -10.337 1.836 1.000 32.411 190 PRO AAA N 1
ATOM 3051 C CA . PRO A 1 190 ? -0.969 -8.990 1.300 1.000 33.435 190 PRO AAA CA 1
ATOM 3052 C C . PRO A 1 190 ? -0.975 -7.879 2.365 1.000 33.357 190 PRO AAA C 1
ATOM 3053 O O . PRO A 1 190 ? -0.340 -6.858 2.151 1.000 32.469 190 PRO AAA O 1
ATOM 3064 N N . LYS A 1 191 ? -1.672 -8.115 3.478 1.000 33.642 191 LYS AAA N 1
ATOM 3065 C CA . LYS A 1 191 ? -1.763 -7.166 4.623 1.000 32.352 191 LYS AAA CA 1
ATOM 3066 C C . LYS A 1 191 ? -0.399 -7.010 5.291 1.000 31.662 191 LYS AAA C 1
ATOM 3067 O O . LYS A 1 191 ? -0.097 -5.896 5.780 1.000 28.979 191 LYS AAA O 1
ATOM 3086 N N . ASN A 1 192 ? 0.379 -8.089 5.364 1.000 30.150 192 ASN AAA N 1
ATOM 3087 C CA . ASN A 1 192 ? 1.548 -8.180 6.274 1.000 31.549 192 ASN AAA CA 1
ATOM 3088 C C . ASN A 1 192 ? 2.856 -8.366 5.503 1.000 31.184 192 ASN AAA C 1
ATOM 3089 O O . ASN A 1 192 ? 3.899 -8.246 6.133 1.000 31.220 192 ASN AAA O 1
ATOM 3100 N N . MET A 1 193 ? 2.812 -8.692 4.203 1.000 33.235 193 MET AAA N 1
ATOM 3101 C CA . MET A 1 193 ? 4.036 -9.002 3.418 1.000 34.018 193 MET AAA CA 1
ATOM 3102 C C . MET A 1 193 ? 4.955 -7.785 3.339 1.000 34.662 193 MET AAA C 1
ATOM 3103 O O . MET A 1 193 ? 4.488 -6.645 3.363 1.000 32.825 193 MET AAA O 1
ATOM 3117 N N . PRO A 1 194 ? 6.285 -7.990 3.176 1.000 35.795 194 PRO AAA N 1
ATOM 3118 C CA . PRO A 1 194 ? 7.196 -6.883 2.894 1.000 36.976 194 PRO AAA CA 1
ATOM 3119 C C . PRO A 1 194 ? 6.735 -6.132 1.642 1.000 37.793 194 PRO AAA C 1
ATOM 3120 O O . PRO A 1 194 ? 6.188 -6.764 0.754 1.000 36.521 194 PRO AAA O 1
ATOM 3131 N N . LEU A 1 195 ? 6.893 -4.807 1.654 1.000 37.504 195 LEU AAA N 1
ATOM 3132 C CA . LEU A 1 195 ? 6.699 -3.926 0.477 1.000 39.536 195 LEU AAA CA 1
ATOM 3133 C C . LEU A 1 195 ? 7.999 -3.169 0.230 1.000 42.685 195 LEU AAA C 1
ATOM 3134 O O . LEU A 1 195 ? 8.718 -2.828 1.174 1.000 40.544 195 LEU AAA O 1
ATOM 3150 N N . PRO A 1 196 ? 8.316 -2.871 -1.049 1.000 44.049 196 PRO AAA N 1
ATOM 3151 C CA . PRO A 1 196 ? 9.392 -1.940 -1.370 1.000 44.217 196 PRO AAA CA 1
ATOM 3152 C C . PRO A 1 196 ? 8.955 -0.508 -1.018 1.000 41.989 196 PRO AAA C 1
ATOM 3153 O O . PRO A 1 196 ? 7.779 -0.206 -1.114 1.000 39.406 196 PRO AAA O 1
ATOM 3164 N N . GLN A 1 197 ? 9.913 0.338 -0.642 1.000 43.773 197 GLN AAA N 1
ATOM 3165 C CA . GLN A 1 197 ? 9.670 1.744 -0.226 1.000 44.737 197 GLN AAA CA 1
ATOM 3166 C C . GLN A 1 197 ? 8.874 2.476 -1.316 1.000 44.427 197 GLN AAA C 1
ATOM 3167 O O . GLN A 1 197 ? 8.000 3.293 -0.960 1.000 44.147 197 GLN AAA O 1
ATOM 3181 N N . THR A 1 198 ? 9.131 2.165 -2.593 1.000 44.768 198 THR AAA N 1
ATOM 3182 C CA . THR A 1 198 ? 8.410 2.719 -3.774 1.000 46.493 198 THR AAA CA 1
ATOM 3183 C C . THR A 1 198 ? 6.890 2.552 -3.633 1.000 43.848 198 THR AAA C 1
ATOM 3184 O O . THR A 1 198 ? 6.164 3.533 -3.900 1.000 44.540 198 THR AAA O 1
ATOM 3195 N N . THR A 1 199 ? 6.433 1.352 -3.271 1.000 44.560 199 THR AAA N 1
ATOM 3196 C CA . THR A 1 199 ? 4.999 0.993 -3.082 1.000 44.624 199 THR AAA CA 1
ATOM 3197 C C . THR A 1 199 ? 4.423 1.812 -1.921 1.000 41.915 199 THR AAA C 1
ATOM 3198 O O . THR A 1 199 ? 3.352 2.420 -2.094 1.000 38.799 199 THR AAA O 1
ATOM 3209 N N . VAL A 1 200 ? 5.134 1.837 -0.790 1.000 38.605 200 VAL AAA N 1
ATOM 3210 C CA . VAL A 1 200 ? 4.737 2.611 0.424 1.000 39.282 200 VAL AAA CA 1
ATOM 3211 C C . VAL A 1 200 ? 4.590 4.086 0.022 1.000 41.907 200 VAL AAA C 1
ATOM 3212 O O . VAL A 1 200 ? 3.500 4.649 0.244 1.000 39.117 200 VAL AAA O 1
ATOM 3225 N N . ASP A 1 201 ? 5.618 4.659 -0.610 1.000 43.958 201 ASP AAA N 1
ATOM 3226 C CA . ASP A 1 201 ? 5.656 6.092 -1.012 1.000 49.776 201 ASP AAA CA 1
ATOM 3227 C C . ASP A 1 201 ? 4.475 6.380 -1.948 1.000 48.487 201 ASP AAA C 1
ATOM 3228 O O . ASP A 1 201 ? 3.761 7.376 -1.706 1.000 50.469 201 ASP AAA O 1
ATOM 3237 N N . ARG A 1 202 ? 4.271 5.532 -2.959 1.000 50.798 202 ARG AAA N 1
ATOM 3238 C CA . ARG A 1 202 ? 3.172 5.658 -3.957 1.000 52.308 202 ARG AAA CA 1
ATOM 3239 C C . ARG A 1 202 ? 1.846 5.893 -3.223 1.000 51.165 202 ARG AAA C 1
ATOM 3240 O O . ARG A 1 202 ? 1.193 6.927 -3.481 1.000 47.523 202 ARG AAA O 1
ATOM 3261 N N . ILE A 1 203 ? 1.503 4.990 -2.298 1.000 49.311 203 ILE AAA N 1
ATOM 3262 C CA . ILE A 1 203 ? 0.160 4.891 -1.651 1.000 46.719 203 ILE AAA CA 1
ATOM 3263 C C . ILE A 1 203 ? -0.021 6.042 -0.657 1.000 44.795 203 ILE AAA C 1
ATOM 3264 O O . ILE A 1 203 ? -1.082 6.685 -0.684 1.000 44.169 203 ILE AAA O 1
ATOM 3280 N N . VAL A 1 204 ? 0.980 6.317 0.174 1.000 42.455 204 VAL AAA N 1
ATOM 3281 C CA . VAL A 1 204 ? 0.921 7.434 1.161 1.000 47.088 204 VAL AAA CA 1
ATOM 3282 C C . VAL A 1 204 ? 0.703 8.756 0.403 1.000 49.364 204 VAL AAA C 1
ATOM 3283 O O . VAL A 1 204 ? -0.142 9.561 0.847 1.000 46.892 204 VAL AAA O 1
ATOM 3296 N N . ASP A 1 205 ? 1.416 8.959 -0.710 1.000 52.048 205 ASP AAA N 1
ATOM 3297 C CA . ASP A 1 205 ? 1.340 10.201 -1.526 1.000 54.046 205 ASP AAA CA 1
ATOM 3298 C C . ASP A 1 205 ? -0.050 10.293 -2.160 1.000 52.311 205 ASP AAA C 1
ATOM 3299 O O . ASP A 1 205 ? -0.669 11.363 -2.048 1.000 57.347 205 ASP AAA O 1
ATOM 3308 N N . LYS A 1 206 ? -0.530 9.200 -2.761 1.000 51.659 206 LYS AAA N 1
ATOM 3309 C CA . LYS A 1 206 ? -1.872 9.110 -3.399 1.000 52.527 206 LYS AAA CA 1
ATOM 3310 C C . LYS A 1 206 ? -2.938 9.721 -2.477 1.000 52.921 206 LYS AAA C 1
ATOM 3311 O O . LYS A 1 206 ? -3.840 10.392 -3.003 1.000 53.150 206 LYS AAA O 1
ATOM 3330 N N . PHE A 1 207 ? -2.853 9.505 -1.157 1.000 51.271 207 PHE AAA N 1
ATOM 3331 C CA . PHE A 1 207 ? -3.897 9.907 -0.171 1.000 50.659 207 PHE AAA CA 1
ATOM 3332 C C . PHE A 1 207 ? -3.570 11.266 0.465 1.000 51.386 207 PHE AAA C 1
ATOM 3333 O O . PHE A 1 207 ? -4.293 11.671 1.395 1.000 55.850 207 PHE AAA O 1
ATOM 3350 N N . GLY A 1 208 ? -2.541 11.958 -0.035 1.000 53.816 208 GLY AAA N 1
ATOM 3351 C CA . GLY A 1 208 ? -2.218 13.350 0.327 1.000 54.704 208 GLY AAA CA 1
ATOM 3352 C C . GLY A 1 208 ? -1.679 13.459 1.741 1.000 55.305 208 GLY AAA C 1
ATOM 3353 O O . GLY A 1 208 ? -1.980 14.467 2.412 1.000 55.307 208 GLY AAA O 1
ATOM 3357 N N . VAL A 1 209 ? -0.919 12.454 2.184 1.000 53.767 209 VAL AAA N 1
ATOM 3358 C CA . VAL A 1 209 ? -0.225 12.446 3.505 1.000 49.583 209 VAL AAA CA 1
ATOM 3359 C C . VAL A 1 209 ? 1.256 12.719 3.250 1.000 50.495 209 VAL AAA C 1
ATOM 3360 O O . VAL A 1 209 ? 1.821 12.091 2.335 1.000 53.679 209 VAL AAA O 1
ATOM 3373 N N . ASP A 1 210 ? 1.849 13.614 4.039 1.000 50.818 210 ASP AAA N 1
ATOM 3374 C CA . ASP A 1 210 ? 3.264 14.035 3.900 1.000 53.260 210 ASP AAA CA 1
ATOM 3375 C C . ASP A 1 210 ? 4.153 12.922 4.456 1.000 56.959 210 ASP AAA C 1
ATOM 3376 O O . ASP A 1 210 ? 4.147 12.716 5.682 1.000 57.260 210 ASP AAA O 1
ATOM 3385 N N . ARG A 1 211 ? 4.886 12.248 3.567 1.000 62.288 211 ARG AAA N 1
ATOM 3386 C CA . ARG A 1 211 ? 5.792 11.111 3.881 1.000 64.644 211 ARG AAA CA 1
ATOM 3387 C C . ARG A 1 211 ? 6.938 11.598 4.781 1.000 65.933 211 ARG AAA C 1
ATOM 3388 O O . ARG A 1 211 ? 7.418 10.798 5.612 1.000 71.218 211 ARG AAA O 1
ATOM 3409 N N . GLU A 1 212 ? 7.338 12.867 4.649 1.000 64.499 212 GLU AAA N 1
ATOM 3410 C CA . GLU A 1 212 ? 8.586 13.420 5.242 1.000 63.435 212 GLU AAA CA 1
ATOM 3411 C C . GLU A 1 212 ? 8.369 13.854 6.698 1.000 57.741 212 GLU AAA C 1
ATOM 3412 O O . GLU A 1 212 ? 9.354 14.300 7.321 1.000 58.393 212 GLU AAA O 1
ATOM 3424 N N . ARG A 1 213 ? 7.147 13.737 7.225 1.000 49.662 213 ARG AAA N 1
ATOM 3425 C CA . ARG A 1 213 ? 6.824 14.112 8.625 1.000 47.897 213 ARG AAA CA 1
ATOM 3426 C C . ARG A 1 213 ? 6.220 12.918 9.357 1.000 45.954 213 ARG AAA C 1
ATOM 3427 O O . ARG A 1 213 ? 5.713 11.994 8.727 1.000 43.330 213 ARG AAA O 1
ATOM 3448 N N . PRO A 1 214 ? 6.252 12.907 10.708 1.000 42.470 214 PRO AAA N 1
ATOM 3449 C CA . PRO A 1 214 ? 5.768 11.765 11.481 1.000 40.651 214 PRO AAA CA 1
ATOM 3450 C C . PRO A 1 214 ? 4.275 11.509 11.244 1.000 37.810 214 PRO AAA C 1
ATOM 3451 O O . PRO A 1 214 ? 3.516 12.447 11.122 1.000 35.985 214 PRO AAA O 1
ATOM 3462 N N . ILE A 1 215 ? 3.896 10.237 11.166 1.000 34.985 215 ILE AAA N 1
ATOM 3463 C CA . ILE A 1 215 ? 2.484 9.796 10.970 1.000 32.045 215 ILE AAA CA 1
ATOM 3464 C C . ILE A 1 215 ? 2.068 8.967 12.185 1.000 30.261 215 ILE AAA C 1
ATOM 3465 O O . ILE A 1 215 ? 2.774 7.988 12.488 1.000 32.686 215 ILE AAA O 1
ATOM 3481 N N . ILE A 1 216 ? 0.977 9.374 12.838 1.000 28.790 216 ILE AAA N 1
ATOM 3482 C CA . ILE A 1 216 ? 0.228 8.577 13.848 1.000 29.865 216 ILE AAA CA 1
ATOM 3483 C C . ILE A 1 216 ? -0.934 7.904 13.123 1.000 29.458 216 ILE AAA C 1
ATOM 3484 O O . ILE A 1 216 ? -1.719 8.615 12.465 1.000 29.247 216 ILE AAA O 1
ATOM 3500 N N . LEU A 1 217 ? -1.030 6.581 13.206 1.000 26.404 217 LEU AAA N 1
ATOM 3501 C CA . LEU A 1 217 ? -2.035 5.816 12.434 1.000 28.625 217 LEU AAA CA 1
ATOM 3502 C C . LEU A 1 217 ? -2.917 5.009 13.383 1.000 29.136 217 LEU AAA C 1
ATOM 3503 O O . LEU A 1 217 ? -2.357 4.285 14.248 1.000 27.755 217 LEU AAA O 1
ATOM 3519 N N . GLN A 1 218 ? -4.235 5.090 13.189 1.000 26.760 218 GLN AAA N 1
ATOM 3520 C CA . GLN A 1 218 ? -5.185 4.061 13.676 1.000 26.688 218 GLN AAA CA 1
ATOM 3521 C C . GLN A 1 218 ? -5.924 3.468 12.478 1.000 28.637 218 GLN AAA C 1
ATOM 3522 O O . GLN A 1 218 ? -6.495 4.244 11.704 1.000 30.372 218 GLN AAA O 1
ATOM 3536 N N . VAL A 1 219 ? -5.835 2.144 12.331 1.000 29.555 219 VAL AAA N 1
ATOM 3537 C CA . VAL A 1 219 ? -6.626 1.330 11.368 1.000 30.169 219 VAL AAA CA 1
ATOM 3538 C C . VAL A 1 219 ? -7.800 0.736 12.155 1.000 29.754 219 VAL AAA C 1
ATOM 3539 O O . VAL A 1 219 ? -7.564 -0.052 13.087 1.000 33.358 219 VAL AAA O 1
ATOM 3552 N N . SER A 1 220 ? -9.019 1.129 11.797 1.000 32.199 220 SER AAA N 1
ATOM 3553 C CA . SER A 1 220 ? -10.269 0.754 12.495 1.000 35.807 220 SER AAA CA 1
ATOM 3554 C C . SER A 1 220 ? -11.478 1.301 11.752 1.000 35.815 220 SER AAA C 1
ATOM 3555 O O . SER A 1 220 ? -11.350 2.366 11.112 1.000 34.689 220 SER AAA O 1
ATOM 3563 N N . ARG A 1 221 ? -12.616 0.622 11.920 1.000 41.929 221 ARG AAA N 1
ATOM 3564 C CA . ARG A 1 221 ? -13.966 1.122 11.551 1.000 46.503 221 ARG AAA CA 1
ATOM 3565 C C . ARG A 1 221 ? -14.231 2.431 12.297 1.000 48.100 221 ARG AAA C 1
ATOM 3566 O O . ARG A 1 221 ? -13.659 2.619 13.406 1.000 41.118 221 ARG AAA O 1
ATOM 3587 N N . TYR A 1 222 ? -15.061 3.301 11.712 1.000 48.393 222 TYR AAA N 1
ATOM 3588 C CA . TYR A 1 222 ? -15.687 4.458 12.399 1.000 48.741 222 TYR AAA CA 1
ATOM 3589 C C . TYR A 1 222 ? -16.811 3.892 13.266 1.000 54.614 222 TYR AAA C 1
ATOM 3590 O O . TYR A 1 222 ? -17.991 3.949 12.865 1.000 56.879 222 TYR AAA O 1
ATOM 3608 N N . ASP A 1 223 ? -16.413 3.300 14.396 1.000 50.629 223 ASP AAA N 1
ATOM 3609 C CA . ASP A 1 223 ? -17.274 2.566 15.357 1.000 50.902 223 ASP AAA CA 1
ATOM 3610 C C . ASP A 1 223 ? -16.958 3.123 16.747 1.000 50.400 223 ASP AAA C 1
ATOM 3611 O O . ASP A 1 223 ? -15.767 3.368 17.020 1.000 43.677 223 ASP AAA O 1
ATOM 3620 N N . ARG A 1 224 ? -17.977 3.328 17.584 1.000 45.147 224 ARG AAA N 1
ATOM 3621 C CA . ARG A 1 224 ? -17.803 3.950 18.922 1.000 46.094 224 ARG AAA CA 1
ATOM 3622 C C . ARG A 1 224 ? -16.817 3.117 19.753 1.000 39.374 224 ARG AAA C 1
ATOM 3623 O O . ARG A 1 224 ? -16.104 3.724 20.568 1.000 36.930 224 ARG AAA O 1
ATOM 3644 N N . ALA A 1 225 ? -16.761 1.796 19.544 1.000 37.006 225 ALA AAA N 1
ATOM 3645 C CA . ALA A 1 225 ? -15.877 0.864 20.285 1.000 36.741 225 ALA AAA CA 1
ATOM 3646 C C . ALA A 1 225 ? -14.400 1.164 19.993 1.000 33.392 225 ALA AAA C 1
ATOM 3647 O O . ALA A 1 225 ? -13.567 0.842 20.865 1.000 34.014 225 ALA AAA O 1
ATOM 3654 N N . LYS A 1 226 ? -14.082 1.732 18.825 1.000 34.363 226 LYS AAA N 1
ATOM 3655 C CA . LYS A 1 226 ? -12.687 2.062 18.407 1.000 36.343 226 LYS AAA CA 1
ATOM 3656 C C . LYS A 1 226 ? -12.352 3.504 18.808 1.000 34.834 226 LYS AAA C 1
ATOM 3657 O O . LYS A 1 226 ? -11.195 3.904 18.666 1.000 35.388 226 LYS AAA O 1
ATOM 3676 N N . ASP A 1 227 ? -13.359 4.269 19.235 1.000 37.600 227 ASP AAA N 1
ATOM 3677 C CA . ASP A 1 227 ? -13.239 5.655 19.768 1.000 34.891 227 ASP AAA CA 1
ATOM 3678 C C . ASP A 1 227 ? -12.446 6.560 18.830 1.000 34.362 227 ASP AAA C 1
ATOM 3679 O O . ASP A 1 227 ? -11.474 7.199 19.242 1.000 33.401 227 ASP AAA O 1
ATOM 3688 N N . PRO A 1 228 ? -12.885 6.727 17.563 1.000 33.787 228 PRO AAA N 1
ATOM 3689 C CA . PRO A 1 228 ? -12.228 7.651 16.644 1.000 36.208 228 PRO AAA CA 1
ATOM 3690 C C . PRO A 1 228 ? -12.221 9.094 17.182 1.000 36.352 228 PRO AAA C 1
ATOM 3691 O O . PRO A 1 228 ? -11.232 9.759 17.016 1.000 33.018 228 PRO AAA O 1
ATOM 3702 N N . VAL A 1 229 ? -13.295 9.536 17.841 1.000 38.943 229 VAL AAA N 1
ATOM 3703 C CA . VAL A 1 229 ? -13.362 10.918 18.416 1.000 39.867 229 VAL AAA CA 1
ATOM 3704 C C . VAL A 1 229 ? -12.233 11.077 19.446 1.000 36.081 229 VAL AAA C 1
ATOM 3705 O O . VAL A 1 229 ? -11.544 12.113 19.401 1.000 37.118 229 VAL AAA O 1
ATOM 3718 N N . GLY A 1 230 ? -12.068 10.086 20.328 1.000 34.675 230 GLY AAA N 1
ATOM 3719 C CA . GLY A 1 230 ? -11.017 10.029 21.360 1.000 33.924 230 GLY AAA CA 1
ATOM 3720 C C . GLY A 1 230 ? -9.618 9.981 20.762 1.000 35.064 230 GLY AAA C 1
ATOM 3721 O O . GLY A 1 230 ? -8.694 10.568 21.363 1.000 32.552 230 GLY AAA O 1
ATOM 3725 N N . VAL A 1 231 ? -9.432 9.304 19.624 1.000 31.890 231 VAL AAA N 1
ATOM 3726 C CA . VAL A 1 231 ? -8.122 9.314 18.914 1.000 32.670 231 VAL AAA CA 1
ATOM 3727 C C . VAL A 1 231 ? -7.821 10.752 18.478 1.000 32.416 231 VAL AAA C 1
ATOM 3728 O O . VAL A 1 231 ? -6.683 11.213 18.687 1.000 31.369 231 VAL AAA O 1
ATOM 3741 N N . ILE A 1 232 ? -8.792 11.437 17.870 1.000 34.617 232 ILE AAA N 1
ATOM 3742 C CA . ILE A 1 232 ? -8.590 12.830 17.369 1.000 35.626 232 ILE AAA CA 1
ATOM 3743 C C . ILE A 1 232 ? -8.171 13.714 18.542 1.000 34.348 232 ILE AAA C 1
ATOM 3744 O O . ILE A 1 232 ? -7.222 14.510 18.371 1.000 37.153 232 ILE AAA O 1
ATOM 3760 N N . GLU A 1 233 ? -8.892 13.601 19.658 1.000 36.144 233 GLU AAA N 1
ATOM 3761 C CA . GLU A 1 233 ? -8.606 14.341 20.917 1.000 39.322 233 GLU AAA CA 1
ATOM 3762 C C . GLU A 1 233 ? -7.153 14.095 21.338 1.000 39.297 233 GLU AAA C 1
ATOM 3763 O O . GLU A 1 233 ? -6.430 15.077 21.611 1.000 37.098 233 GLU AAA O 1
ATOM 3775 N N . SER A 1 234 ? -6.758 12.820 21.440 1.000 36.131 234 SER AAA N 1
ATOM 3776 C CA . SER A 1 234 ? -5.385 12.392 21.813 1.000 34.645 234 SER AAA CA 1
ATOM 3777 C C . SER A 1 234 ? -4.399 13.162 20.946 1.000 31.900 234 SER AAA C 1
ATOM 3778 O O . SER A 1 234 ? -3.449 13.749 21.478 1.000 32.370 234 SER AAA O 1
ATOM 3786 N N . PHE A 1 235 ? -4.637 13.157 19.635 1.000 32.385 235 PHE AAA N 1
ATOM 3787 C CA . PHE A 1 235 ? -3.744 13.763 18.624 1.000 32.686 235 PHE AAA CA 1
ATOM 3788 C C . PHE A 1 235 ? -3.663 15.280 18.845 1.000 36.262 235 PHE AAA C 1
ATOM 3789 O O . PHE A 1 235 ? -2.551 15.838 18.788 1.000 37.666 235 PHE AAA O 1
ATOM 3806 N N . ARG A 1 236 ? -4.822 15.912 19.037 1.000 36.769 236 ARG AAA N 1
ATOM 3807 C CA . ARG A 1 236 ? -4.957 17.380 19.252 1.000 41.339 236 ARG AAA CA 1
ATOM 3808 C C . ARG A 1 236 ? -4.096 17.787 20.453 1.000 41.908 236 ARG AAA C 1
ATOM 3809 O O . ARG A 1 236 ? -3.330 18.760 20.307 1.000 42.384 236 ARG AAA O 1
ATOM 3830 N N . LEU A 1 237 ? -4.191 17.047 21.566 1.000 39.383 237 LEU AAA N 1
ATOM 3831 C CA . LEU A 1 237 ? -3.425 17.305 22.819 1.000 40.810 237 LEU AAA CA 1
ATOM 3832 C C . LEU A 1 237 ? -1.924 17.162 22.541 1.000 42.916 237 LEU AAA C 1
ATOM 3833 O O . LEU A 1 237 ? -1.174 18.050 22.969 1.000 44.161 237 LEU AAA O 1
ATOM 3849 N N . ALA A 1 238 ? -1.501 16.116 21.817 1.000 38.985 238 ALA AAA N 1
ATOM 3850 C CA . ALA A 1 238 ? -0.078 15.833 21.508 1.000 37.479 238 ALA AAA CA 1
ATOM 3851 C C . ALA A 1 238 ? 0.483 16.863 20.519 1.000 38.411 238 ALA AAA C 1
ATOM 3852 O O . ALA A 1 238 ? 1.674 17.226 20.642 1.000 36.260 238 ALA AAA O 1
ATOM 3859 N N . LYS A 1 239 ? -0.343 17.315 19.571 1.000 36.777 239 LYS AAA N 1
ATOM 3860 C CA . LYS A 1 239 ? 0.066 18.151 18.411 1.000 39.132 239 LYS AAA CA 1
ATOM 3861 C C . LYS A 1 239 ? 0.733 19.454 18.894 1.000 39.676 239 LYS AAA C 1
ATOM 3862 O O . LYS A 1 239 ? 1.586 19.985 18.162 1.000 40.729 239 LYS AAA O 1
ATOM 3881 N N . ARG A 1 240 ? 0.364 19.947 20.075 1.000 42.799 240 ARG AAA N 1
ATOM 3882 C CA . ARG A 1 240 ? 0.990 21.140 20.716 1.000 47.653 240 ARG AAA CA 1
ATOM 3883 C C . ARG A 1 240 ? 2.505 20.918 20.846 1.000 49.550 240 ARG AAA C 1
ATOM 3884 O O . ARG A 1 240 ? 3.269 21.886 20.657 1.000 47.520 240 ARG AAA O 1
ATOM 3905 N N . HIS A 1 241 ? 2.923 19.688 21.159 1.000 42.826 241 HIS AAA N 1
ATOM 3906 C CA . HIS A 1 241 ? 4.324 19.341 21.515 1.000 40.539 241 HIS AAA CA 1
ATOM 3907 C C . HIS A 1 241 ? 5.076 18.770 20.311 1.000 41.102 241 HIS AAA C 1
ATOM 3908 O O . HIS A 1 241 ? 6.326 18.804 20.324 1.000 39.993 241 HIS AAA O 1
ATOM 3923 N N . VAL A 1 242 ? 4.348 18.263 19.313 1.000 38.480 242 VAL AAA N 1
ATOM 3924 C CA . VAL A 1 242 ? 4.932 17.569 18.135 1.000 42.959 242 VAL AAA CA 1
ATOM 3925 C C . VAL A 1 242 ? 4.282 18.168 16.894 1.000 42.742 242 VAL AAA C 1
ATOM 3926 O O . VAL A 1 242 ? 3.551 17.497 16.181 1.000 40.325 242 VAL AAA O 1
ATOM 3939 N N . PRO A 1 243 ? 4.528 19.470 16.616 1.000 46.540 243 PRO AAA N 1
ATOM 3940 C CA . PRO A 1 243 ? 3.731 20.212 15.638 1.000 45.704 243 PRO AAA CA 1
ATOM 3941 C C . PRO A 1 243 ? 3.835 19.663 14.207 1.000 44.554 243 PRO AAA C 1
ATOM 3942 O O . PRO A 1 243 ? 2.948 19.939 13.427 1.000 48.187 243 PRO AAA O 1
ATOM 3953 N N . ASP A 1 244 ? 4.884 18.891 13.906 1.000 44.315 244 ASP AAA N 1
ATOM 3954 C CA A ASP A 1 244 ? 5.125 18.276 12.571 0.500 43.979 244 ASP AAA CA 1
ATOM 3955 C CA B ASP A 1 244 ? 5.093 18.301 12.555 0.500 44.650 244 ASP AAA CA 1
ATOM 3956 C C . ASP A 1 244 ? 4.224 17.044 12.391 1.000 43.631 244 ASP AAA C 1
ATOM 3957 O O . ASP A 1 244 ? 4.046 16.621 11.237 1.000 42.121 244 ASP AAA O 1
ATOM 3973 N N . ALA A 1 245 ? 3.672 16.501 13.486 1.000 41.571 245 ALA AAA N 1
ATOM 3974 C CA . ALA A 1 245 ? 2.923 15.214 13.487 1.000 41.188 245 ALA AAA CA 1
ATOM 3975 C C . ALA A 1 245 ? 1.604 15.300 12.695 1.000 40.897 245 ALA AAA C 1
ATOM 3976 O O . ALA A 1 245 ? 0.893 16.339 12.745 1.000 38.391 245 ALA AAA O 1
ATOM 3983 N N . GLN A 1 246 ? 1.273 14.213 11.993 1.000 37.607 246 GLN AAA N 1
ATOM 3984 C CA . GLN A 1 246 ? -0.003 14.038 11.256 1.000 37.048 246 GLN AAA CA 1
ATOM 3985 C C . GLN A 1 246 ? -0.761 12.847 11.847 1.000 38.257 246 GLN AAA C 1
ATOM 3986 O O . GLN A 1 246 ? -0.088 11.896 12.319 1.000 34.226 246 GLN AAA O 1
ATOM 4000 N N . LEU A 1 247 ? -2.095 12.899 11.816 1.000 35.184 247 LEU AAA N 1
ATOM 4001 C CA . LEU A 1 247 ? -2.976 11.759 12.158 1.000 35.477 247 LEU AAA CA 1
ATOM 4002 C C . LEU A 1 247 ? -3.602 11.204 10.884 1.000 35.923 247 LEU AAA C 1
ATOM 4003 O O . LEU A 1 247 ? -4.201 11.995 10.132 1.000 35.224 247 LEU AAA O 1
ATOM 4019 N N . VAL A 1 248 ? -3.517 9.887 10.700 1.000 34.296 248 VAL AAA N 1
ATOM 4020 C CA . VAL A 1 248 ? -4.281 9.147 9.660 1.000 33.465 248 VAL AAA CA 1
ATOM 4021 C C . VAL A 1 248 ? -5.202 8.168 10.375 1.000 33.745 248 VAL AAA C 1
ATOM 4022 O O . VAL A 1 248 ? -4.696 7.297 11.124 1.000 30.568 248 VAL AAA O 1
ATOM 4035 N N . TYR A 1 249 ? -6.506 8.329 10.186 1.000 31.715 249 TYR AAA N 1
ATOM 4036 C CA . TYR A 1 249 ? -7.509 7.336 10.622 1.000 34.026 249 TYR AAA CA 1
ATOM 4037 C C . TYR A 1 249 ? -7.933 6.575 9.369 1.000 33.999 249 TYR AAA C 1
ATOM 4038 O O . TYR A 1 249 ? -8.517 7.189 8.462 1.000 36.394 249 TYR AAA O 1
ATOM 4056 N N . LEU A 1 250 ? -7.585 5.296 9.303 1.000 33.056 250 LEU AAA N 1
ATOM 4057 C CA . LEU A 1 250 ? -7.849 4.447 8.114 1.000 34.654 250 LEU AAA CA 1
ATOM 4058 C C . LEU A 1 250 ? -9.014 3.507 8.437 1.000 34.654 250 LEU AAA C 1
ATOM 4059 O O . LEU A 1 250 ? -8.783 2.454 9.059 1.000 33.538 250 LEU AAA O 1
ATOM 4075 N N . GLY A 1 251 ? -10.230 3.899 8.028 1.000 41.819 251 GLY AAA N 1
ATOM 4076 C CA . GLY A 1 251 ? -11.473 3.127 8.231 1.000 44.267 251 GLY AAA CA 1
ATOM 4077 C C . GLY A 1 251 ? -11.923 2.384 6.981 1.000 49.392 251 GLY AAA C 1
ATOM 4078 O O . GLY A 1 251 ? -11.463 2.749 5.883 1.000 42.350 251 GLY AAA O 1
ATOM 4082 N N . SER A 1 252 ? -12.756 1.349 7.176 1.000 55.803 252 SER AAA N 1
ATOM 4083 C CA . SER A 1 252 ? -13.456 0.533 6.145 1.000 59.828 252 SER AAA CA 1
ATOM 4084 C C . SER A 1 252 ? -14.810 0.091 6.701 1.000 66.115 252 SER AAA C 1
ATOM 4085 O O . SER A 1 252 ? -14.949 -0.064 7.912 1.000 64.862 252 SER AAA O 1
ATOM 4093 N N . PRO A 1 253 ? -15.835 -0.169 5.849 1.000 74.028 253 PRO AAA N 1
ATOM 4094 C CA . PRO A 1 253 ? -17.146 -0.616 6.323 1.000 73.615 253 PRO AAA CA 1
ATOM 4095 C C . PRO A 1 253 ? -17.165 -2.132 6.587 1.000 75.368 253 PRO AAA C 1
ATOM 4096 O O . PRO A 1 253 ? -16.240 -2.801 6.149 1.000 76.512 253 PRO AAA O 1
ATOM 4107 N N . ALA A 1 254 ? -18.199 -2.630 7.280 1.000 73.378 254 ALA AAA N 1
ATOM 4108 C CA . ALA A 1 254 ? -18.370 -4.057 7.656 1.000 73.624 254 ALA AAA CA 1
ATOM 4109 C C . ALA A 1 254 ? -19.793 -4.529 7.320 1.000 73.464 254 ALA AAA C 1
ATOM 4110 O O . ALA A 1 254 ? -20.752 -3.790 7.633 1.000 64.834 254 ALA AAA O 1
ATOM 4117 N N . THR A 1 255 ? -19.906 -5.725 6.722 1.000 75.982 255 THR AAA N 1
ATOM 4118 C CA . THR A 1 255 ? -21.164 -6.366 6.232 1.000 78.287 255 THR AAA CA 1
ATOM 4119 C C . THR A 1 255 ? -22.192 -6.491 7.364 1.000 78.728 255 THR AAA C 1
ATOM 4120 O O . THR A 1 255 ? -23.402 -6.356 7.080 1.000 77.695 255 THR AAA O 1
ATOM 4131 N N . ASP A 1 256 ? -21.724 -6.759 8.587 1.000 77.371 256 ASP AAA N 1
ATOM 4132 C CA . ASP A 1 256 ? -22.577 -7.057 9.770 1.000 81.637 256 ASP AAA CA 1
ATOM 4133 C C . ASP A 1 256 ? -22.679 -5.822 10.683 1.000 84.339 256 ASP AAA C 1
ATOM 4134 O O . ASP A 1 256 ? -23.253 -5.960 11.788 1.000 82.678 256 ASP AAA O 1
ATOM 4143 N N . ASP A 1 257 ? -22.180 -4.660 10.234 1.000 88.482 257 ASP AAA N 1
ATOM 4144 C CA . ASP A 1 257 ? -22.144 -3.392 11.016 1.000 90.543 257 ASP AAA CA 1
ATOM 4145 C C . ASP A 1 257 ? -22.875 -2.297 10.236 1.000 93.001 257 ASP AAA C 1
ATOM 4146 O O . ASP A 1 257 ? -22.271 -1.613 9.411 1.000 88.667 257 ASP AAA O 1
ATOM 4155 N N . PRO A 1 258 ? -24.197 -2.100 10.464 1.000 96.366 258 PRO AAA N 1
ATOM 4156 C CA . PRO A 1 258 ? -24.940 -1.008 9.831 1.000 97.766 258 PRO AAA CA 1
ATOM 4157 C C . PRO A 1 258 ? -24.738 0.347 10.534 1.000 97.703 258 PRO AAA C 1
ATOM 4158 O O . PRO A 1 258 ? -24.982 1.368 9.914 1.000 94.008 258 PRO AAA O 1
ATOM 4169 N N . GLU A 1 259 ? -24.301 0.319 11.798 1.000 98.288 259 GLU AAA N 1
ATOM 4170 C CA . GLU A 1 259 ? -23.951 1.516 12.610 1.000 100.468 259 GLU AAA CA 1
ATOM 4171 C C . GLU A 1 259 ? -22.538 1.973 12.226 1.000 101.942 259 GLU AAA C 1
ATOM 4172 O O . GLU A 1 259 ? -21.603 1.732 13.017 1.000 110.601 259 GLU AAA O 1
ATOM 4184 N N . GLY A 1 260 ? -22.393 2.591 11.049 1.000 101.864 260 GLY AAA N 1
ATOM 4185 C CA . GLY A 1 260 ? -21.105 3.069 10.510 1.000 100.309 260 GLY AAA CA 1
ATOM 4186 C C . GLY A 1 260 ? -21.248 4.405 9.804 1.000 99.457 260 GLY AAA C 1
ATOM 4187 O O . GLY A 1 260 ? -21.055 4.433 8.574 1.000 99.553 260 GLY AAA O 1
ATOM 4191 N N . GLU A 1 261 ? -21.593 5.458 10.558 1.000 97.887 261 GLU AAA N 1
ATOM 4192 C CA . GLU A 1 261 ? -21.659 6.882 10.120 1.000 93.610 261 GLU AAA CA 1
ATOM 4193 C C . GLU A 1 261 ? -22.507 7.662 11.130 1.000 91.817 261 GLU AAA C 1
ATOM 4194 O O . GLU A 1 261 ? -23.446 7.062 11.690 1.000 90.160 261 GLU AAA O 1
ATOM 4206 N N . VAL A 1 262 ? -22.194 8.955 11.288 1.000 87.645 262 VAL AAA N 1
ATOM 4207 C CA . VAL A 1 262 ? -22.576 9.887 12.397 1.000 87.410 262 VAL AAA CA 1
ATOM 4208 C C . VAL A 1 262 ? -21.333 10.032 13.284 1.000 84.032 262 VAL AAA C 1
ATOM 4209 O O . VAL A 1 262 ? -20.910 11.177 13.541 1.000 78.519 262 VAL AAA O 1
ATOM 4222 N N . VAL A 1 263 ? -20.743 8.902 13.682 1.000 81.018 263 VAL AAA N 1
ATOM 4223 C CA . VAL A 1 263 ? -19.394 8.828 14.318 1.000 75.440 263 VAL AAA CA 1
ATOM 4224 C C . VAL A 1 263 ? -18.383 9.486 13.368 1.000 68.621 263 VAL AAA C 1
ATOM 4225 O O . VAL A 1 263 ? -17.599 10.334 13.842 1.000 63.420 263 VAL AAA O 1
ATOM 4238 N N . TYR A 1 264 ? -18.444 9.163 12.070 1.000 64.391 264 TYR AAA N 1
ATOM 4239 C CA . TYR A 1 264 ? -17.610 9.785 11.008 1.000 63.120 264 TYR AAA CA 1
ATOM 4240 C C . TYR A 1 264 ? -17.784 11.308 11.049 1.000 64.258 264 TYR AAA C 1
ATOM 4241 O O . TYR A 1 264 ? -16.760 12.031 10.995 1.000 60.278 264 TYR AAA O 1
ATOM 4259 N N . ARG A 1 265 ? -19.037 11.775 11.151 1.000 63.568 265 ARG AAA N 1
ATOM 4260 C CA . ARG A 1 265 ? -19.386 13.222 11.225 1.000 62.577 265 ARG AAA CA 1
ATOM 4261 C C . ARG A 1 265 ? -18.791 13.821 12.507 1.000 59.576 265 ARG AAA C 1
ATOM 4262 O O . ARG A 1 265 ? -18.090 14.856 12.403 1.000 54.106 265 ARG AAA O 1
ATOM 4283 N N . GLU A 1 266 ? -19.037 13.184 13.659 1.000 58.646 266 GLU A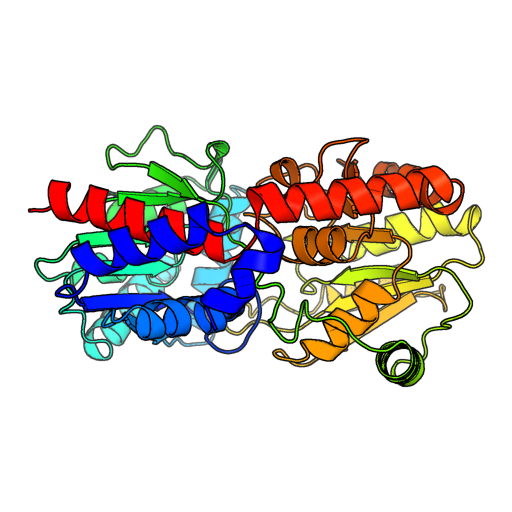AA N 1
ATOM 4284 C CA . GLU A 1 266 ? -18.457 13.566 14.978 1.000 60.312 266 GLU AAA CA 1
ATOM 4285 C C . GLU A 1 266 ? -16.928 13.629 14.864 1.000 58.884 266 GLU AAA C 1
ATOM 4286 O O . GLU A 1 266 ? -16.331 14.595 15.405 1.000 56.146 266 GLU AAA O 1
ATOM 4298 N N . THR A 1 267 ? -16.325 12.643 14.185 1.000 57.802 267 THR AAA N 1
ATOM 4299 C CA . THR A 1 267 ? -14.862 12.563 13.927 1.000 53.587 267 THR AAA CA 1
ATOM 4300 C C . THR A 1 267 ? -14.452 13.776 13.085 1.000 53.166 267 THR AAA C 1
ATOM 4301 O O . THR A 1 267 ? -13.503 14.478 13.494 1.000 56.691 267 THR AAA O 1
ATOM 4312 N N . VAL A 1 268 ? -15.167 14.027 11.983 1.000 56.471 268 VAL AAA N 1
ATOM 4313 C CA . VAL A 1 268 ? -14.966 15.212 11.093 1.000 58.995 268 VAL AAA CA 1
ATOM 4314 C C . VAL A 1 268 ? -15.057 16.494 11.934 1.000 60.445 26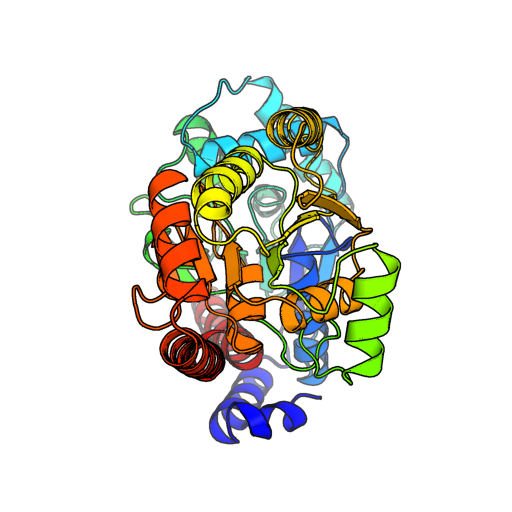8 VAL AAA C 1
ATOM 4315 O O . VAL A 1 268 ? -14.214 17.396 11.724 1.000 66.304 268 VAL AAA O 1
ATOM 4328 N N . GLU A 1 269 ? -16.022 16.569 12.859 1.000 64.241 269 GLU AAA N 1
ATOM 4329 C CA . GLU A 1 269 ? -16.224 17.747 13.747 1.000 65.942 269 GLU AAA CA 1
ATOM 4330 C C . GLU A 1 269 ? -15.002 17.908 14.653 1.000 64.533 269 GLU AAA C 1
ATOM 4331 O O . GLU A 1 269 ? -14.368 18.979 14.600 1.000 63.199 269 GLU AAA O 1
ATOM 4343 N N . ALA A 1 270 ? -14.660 16.871 15.421 1.000 60.382 270 ALA AAA N 1
ATOM 4344 C CA . ALA A 1 270 ? -13.488 16.859 16.326 1.000 60.921 270 ALA AAA CA 1
ATOM 4345 C C . ALA A 1 270 ? -12.215 17.190 15.530 1.000 59.059 270 ALA AAA C 1
ATOM 4346 O O . ALA A 1 270 ? -11.254 17.719 16.147 1.000 57.485 270 ALA AAA O 1
ATOM 4353 N N . ALA A 1 271 ? -12.213 16.912 14.217 1.000 60.351 271 ALA AAA N 1
ATOM 4354 C CA . ALA A 1 271 ? -11.074 17.130 13.289 1.000 62.746 271 ALA AAA CA 1
ATOM 4355 C C . ALA A 1 271 ? -11.054 18.571 12.750 1.000 65.213 271 ALA AAA C 1
ATOM 4356 O O . ALA A 1 271 ? -9.941 19.055 12.423 1.000 55.580 271 ALA AAA O 1
ATOM 4363 N N . ARG A 1 272 ? -12.223 19.220 12.642 1.000 71.564 272 ARG AAA N 1
ATOM 4364 C CA . ARG A 1 272 ? -12.372 20.602 12.098 1.000 76.633 272 ARG AAA CA 1
ATOM 4365 C C . ARG A 1 272 ? -11.330 21.530 12.731 1.000 74.052 272 ARG AAA C 1
ATOM 4366 O O . ARG A 1 272 ? -11.265 21.585 13.977 1.000 72.553 272 ARG AAA O 1
ATOM 4387 N N . GLY A 1 273 ? -10.565 22.238 11.894 1.000 75.194 273 GLY AAA N 1
ATOM 4388 C CA . GLY A 1 273 ? -9.527 23.200 12.314 1.000 77.663 273 GLY AAA CA 1
ATOM 4389 C C . GLY A 1 273 ? -8.127 22.660 12.075 1.000 81.209 273 GLY AAA C 1
ATOM 4390 O O . GLY A 1 273 ? -7.240 23.463 11.718 1.000 79.740 273 GLY AAA O 1
ATOM 4394 N N . GLU A 1 274 ? -7.931 21.350 12.263 1.000 79.951 274 GLU AAA N 1
ATOM 4395 C CA . GLU A 1 274 ? -6.618 20.676 12.087 1.000 76.544 274 GLU AAA CA 1
ATOM 4396 C C . GLU A 1 274 ? -6.536 20.107 10.666 1.000 73.118 274 GLU AAA C 1
ATOM 4397 O O . GLU A 1 274 ? -7.365 19.238 10.326 1.000 74.269 274 GLU AAA O 1
ATOM 4409 N N . LYS A 1 275 ? -5.572 20.594 9.878 1.000 69.187 275 LYS AAA N 1
ATOM 4410 C CA . LYS A 1 275 ? -5.343 20.198 8.460 1.000 68.638 275 LYS AAA CA 1
ATOM 4411 C C . LYS A 1 275 ? -4.475 18.934 8.385 1.000 64.094 275 LYS AAA C 1
ATOM 4412 O O . LYS A 1 275 ? -4.419 18.339 7.292 1.000 67.153 275 LYS AAA O 1
ATOM 4431 N N . ASP A 1 276 ? -3.798 18.560 9.478 1.000 55.230 276 ASP AAA N 1
ATOM 4432 C CA . ASP A 1 276 ? -2.886 17.384 9.518 1.000 49.769 276 ASP AAA CA 1
ATOM 4433 C C . ASP A 1 276 ? -3.656 16.148 10.002 1.000 48.071 276 ASP AAA C 1
ATOM 4434 O O . ASP A 1 276 ? -3.009 15.117 10.281 1.000 43.891 276 ASP AAA O 1
ATOM 4443 N N . VAL A 1 277 ? -4.985 16.231 10.090 1.000 45.801 277 VAL AAA N 1
ATOM 4444 C CA . VAL A 1 277 ? -5.871 15.051 10.308 1.000 43.935 277 VAL AAA CA 1
ATOM 4445 C C . VAL A 1 277 ? -6.341 14.549 8.937 1.000 46.483 277 VAL AAA C 1
ATOM 4446 O O . VAL A 1 277 ? -6.828 15.371 8.134 1.000 49.099 277 VAL AAA O 1
ATOM 4459 N N . HIS A 1 278 ? -6.169 13.254 8.670 1.000 42.399 278 HIS AAA N 1
ATOM 4460 C CA . HIS A 1 278 ? -6.667 12.569 7.445 1.000 42.472 278 HIS AAA CA 1
ATOM 4461 C C . HIS A 1 278 ? -7.623 11.447 7.862 1.000 43.321 278 HIS AAA C 1
ATOM 4462 O O . HIS A 1 278 ? -7.156 10.447 8.451 1.000 39.147 278 HIS AAA O 1
ATOM 4477 N N . LEU A 1 279 ? -8.923 11.640 7.631 1.000 42.164 279 LEU AAA N 1
ATOM 4478 C CA . LEU A 1 279 ? -9.966 10.620 7.896 1.000 42.732 279 LEU AAA CA 1
ATOM 4479 C C . LEU A 1 279 ? -10.224 9.876 6.588 1.000 45.057 279 LEU AAA C 1
ATOM 4480 O O . LEU A 1 279 ? -10.998 10.385 5.761 1.000 47.658 279 LEU AAA O 1
ATOM 4496 N N . LEU A 1 280 ? -9.556 8.741 6.392 1.000 43.008 280 LEU AAA N 1
ATOM 4497 C CA . LEU A 1 280 ? -9.661 7.945 5.146 1.000 41.490 280 LEU AAA CA 1
ATOM 4498 C C . LEU A 1 280 ? -10.756 6.893 5.333 1.000 43.887 280 LEU AAA C 1
ATOM 4499 O O . LEU A 1 280 ? -11.011 6.485 6.479 1.000 42.410 280 LEU AAA O 1
ATOM 4515 N N . MET A 1 281 ? -11.418 6.521 4.239 1.000 44.328 281 MET AAA N 1
ATOM 4516 C CA . MET A 1 281 ? -12.419 5.423 4.186 1.000 46.988 281 MET AAA CA 1
ATOM 4517 C C . MET A 1 281 ? -12.089 4.607 2.938 1.000 46.463 281 MET AAA C 1
ATOM 4518 O O . MET A 1 281 ? -12.235 5.165 1.838 1.000 47.529 281 MET AAA O 1
ATOM 4532 N N . LEU A 1 282 ? -11.591 3.380 3.114 1.000 42.938 282 LEU AAA N 1
ATOM 4533 C CA . LEU A 1 282 ? -11.107 2.509 2.011 1.000 44.979 282 LEU AAA CA 1
ATOM 4534 C C . LEU A 1 282 ? -12.069 1.339 1.844 1.000 46.088 282 LEU AAA C 1
ATOM 4535 O O . LEU A 1 282 ? -12.749 0.952 2.792 1.000 48.635 282 LEU AAA O 1
ATOM 4551 N N . PRO A 1 283 ? -12.183 0.749 0.633 1.000 49.133 283 PRO AAA N 1
ATOM 4552 C CA . PRO A 1 283 ? -12.936 -0.490 0.464 1.000 49.480 283 PRO AAA CA 1
ATOM 4553 C C . PRO A 1 283 ? -12.357 -1.593 1.338 1.000 50.676 283 PRO AAA C 1
ATOM 4554 O O . PRO A 1 283 ? -11.166 -1.590 1.639 1.000 48.603 283 PRO AAA O 1
ATOM 4565 N N . PRO A 1 284 ? -13.165 -2.587 1.758 1.000 55.882 284 PRO AAA N 1
ATOM 4566 C CA . PRO A 1 284 ? -12.596 -3.786 2.363 1.000 57.678 284 PRO AAA CA 1
ATOM 4567 C C . PRO A 1 284 ? -11.716 -4.424 1.274 1.000 57.832 284 PRO AAA C 1
ATOM 4568 O O . PRO A 1 284 ? -11.903 -4.111 0.102 1.000 63.313 284 PRO AAA O 1
ATOM 4579 N N . ASN A 1 285 ? -10.735 -5.229 1.675 1.000 58.466 285 ASN AAA N 1
ATOM 4580 C CA . ASN A 1 285 ? -9.753 -5.860 0.753 1.000 59.361 285 ASN AAA CA 1
ATOM 4581 C C . ASN A 1 285 ? -8.882 -4.776 0.089 1.000 54.946 285 ASN AAA C 1
ATOM 4582 O O . ASN A 1 285 ? -8.407 -5.006 -1.036 1.000 59.233 285 ASN AAA O 1
ATOM 4593 N N . SER A 1 286 ? -8.661 -3.644 0.765 1.000 46.280 286 SER AAA N 1
ATOM 4594 C CA . SER A 1 286 ? -7.573 -2.676 0.464 1.000 44.620 286 SER AAA CA 1
ATOM 4595 C C . SER A 1 286 ? -6.360 -3.042 1.328 1.000 41.293 286 SER AAA C 1
ATOM 4596 O O . SER A 1 286 ? -5.813 -2.154 1.988 1.000 41.513 286 SER AAA O 1
ATOM 4604 N N . HIS A 1 287 ? -5.955 -4.312 1.314 1.000 39.063 287 HIS AAA N 1
ATOM 4605 C CA . HIS A 1 287 ? -4.976 -4.892 2.271 1.000 38.438 287 HIS AAA CA 1
ATOM 4606 C C . HIS A 1 287 ? -3.596 -4.267 2.056 1.000 38.271 287 HIS AAA C 1
ATOM 4607 O O . HIS A 1 287 ? -2.938 -3.954 3.057 1.000 33.404 287 HIS AAA O 1
ATOM 4622 N N . VAL A 1 288 ? -3.169 -4.086 0.802 1.000 36.712 288 VAL AAA N 1
ATOM 4623 C CA . VAL A 1 288 ? -1.824 -3.519 0.493 1.000 38.037 288 VAL AAA CA 1
ATOM 4624 C C . VAL A 1 288 ? -1.793 -2.055 0.932 1.000 35.771 288 VAL AAA C 1
ATOM 4625 O O . VAL A 1 288 ? -0.728 -1.628 1.407 1.000 37.883 288 VAL AAA O 1
ATOM 4638 N N . GLU A 1 289 ? -2.906 -1.325 0.788 1.000 33.171 289 GLU AAA N 1
ATOM 4639 C CA . GLU A 1 289 ? -3.002 0.103 1.193 1.000 35.804 289 GLU AAA CA 1
ATOM 4640 C C . GLU A 1 289 ? -2.839 0.170 2.716 1.000 32.883 289 GLU AAA C 1
ATOM 4641 O O . GLU A 1 289 ? -2.122 1.064 3.197 1.000 32.614 289 GLU AAA O 1
ATOM 4653 N N . VAL A 1 290 ? -3.473 -0.747 3.445 1.000 32.779 290 VAL AAA N 1
ATOM 4654 C CA . VAL A 1 290 ? -3.340 -0.799 4.939 1.000 29.645 290 VAL AAA CA 1
ATOM 4655 C C . VAL A 1 290 ? -1.883 -1.132 5.285 1.000 31.006 290 VAL AAA C 1
ATOM 4656 O O . VAL A 1 290 ? -1.304 -0.453 6.159 1.000 28.207 290 VAL AAA O 1
ATOM 4669 N N . ASN A 1 291 ? -1.309 -2.145 4.627 1.000 29.586 291 ASN AAA N 1
ATOM 4670 C CA . ASN A 1 291 ? 0.123 -2.527 4.751 1.000 31.512 291 ASN AAA CA 1
ATOM 4671 C C . ASN A 1 291 ? 0.995 -1.266 4.643 1.000 31.406 291 ASN AAA C 1
ATOM 4672 O O . ASN A 1 291 ? 1.724 -0.955 5.605 1.000 29.755 291 ASN AAA O 1
ATOM 4683 N N . ALA A 1 292 ? 0.892 -0.550 3.519 1.000 31.143 292 ALA AAA N 1
ATOM 4684 C CA . ALA A 1 292 ? 1.671 0.669 3.202 1.000 30.995 292 ALA AAA CA 1
ATOM 4685 C C . ALA A 1 292 ? 1.582 1.678 4.354 1.000 29.957 292 ALA AAA C 1
ATOM 4686 O O . ALA A 1 292 ? 2.644 2.136 4.838 1.000 31.812 292 ALA AAA O 1
ATOM 4693 N N . PHE A 1 293 ? 0.372 1.986 4.809 1.000 29.849 293 PHE AAA N 1
ATOM 4694 C CA . PHE A 1 293 ? 0.146 3.012 5.862 1.000 29.486 293 PHE AAA CA 1
ATOM 4695 C C . PHE A 1 293 ? 0.776 2.543 7.175 1.000 27.057 293 PHE AAA C 1
ATOM 4696 O O . PHE A 1 293 ? 1.415 3.371 7.869 1.000 27.592 293 PHE AAA O 1
ATOM 4713 N N . GLN A 1 294 ? 0.690 1.248 7.473 1.000 27.443 294 GLN AAA N 1
ATOM 4714 C CA . GLN A 1 294 ? 1.268 0.707 8.728 1.000 26.965 294 GLN AAA CA 1
ATOM 4715 C C . GLN A 1 294 ? 2.797 0.829 8.665 1.000 29.659 294 GLN AAA C 1
ATOM 4716 O O . GLN A 1 294 ? 3.406 1.163 9.694 1.000 27.128 294 GLN AAA O 1
ATOM 4730 N N . ARG A 1 295 ? 3.411 0.582 7.500 1.000 26.083 295 ARG AAA N 1
ATOM 4731 C CA . ARG A 1 295 ? 4.885 0.685 7.336 1.000 29.728 295 ARG AAA CA 1
ATOM 4732 C C . ARG A 1 295 ? 5.319 2.151 7.384 1.000 28.262 295 ARG AAA C 1
ATOM 4733 O O . ARG A 1 295 ? 6.430 2.406 7.871 1.000 33.081 295 ARG AAA O 1
ATOM 4754 N N . ALA A 1 296 ? 4.466 3.064 6.912 1.000 29.596 296 ALA AAA N 1
ATOM 4755 C CA . ALA A 1 296 ? 4.734 4.515 6.828 1.000 31.146 296 ALA AAA CA 1
ATOM 4756 C C . ALA A 1 296 ? 4.640 5.141 8.223 1.000 32.600 296 ALA AAA C 1
ATOM 4757 O O . ALA A 1 296 ? 5.293 6.170 8.457 1.000 32.529 296 ALA AAA O 1
ATOM 4764 N N . ALA A 1 297 ? 3.881 4.518 9.121 1.000 30.919 297 ALA AAA N 1
ATOM 4765 C CA . ALA A 1 297 ? 3.533 5.068 10.449 1.000 31.189 297 ALA AAA CA 1
ATOM 4766 C C . ALA A 1 297 ? 4.783 5.148 11.331 1.000 31.763 297 ALA AAA C 1
ATOM 4767 O O . ALA A 1 297 ? 5.661 4.272 11.234 1.000 32.734 297 ALA AAA O 1
ATOM 4774 N N . THR A 1 298 ? 4.841 6.167 12.184 1.000 29.903 298 THR AAA N 1
ATOM 4775 C CA . THR A 1 298 ? 5.859 6.300 13.252 1.000 29.309 298 THR AAA CA 1
ATOM 4776 C C . THR A 1 298 ? 5.339 5.621 14.516 1.000 28.629 298 THR AAA C 1
ATOM 4777 O O . THR A 1 298 ? 6.121 4.926 15.190 1.000 29.679 298 THR AAA O 1
ATOM 4788 N N . VAL A 1 299 ? 4.085 5.893 14.852 1.000 27.458 299 VAL AAA N 1
ATOM 4789 C CA . VAL A 1 299 ? 3.397 5.308 16.029 1.000 27.881 299 VAL AAA CA 1
ATOM 4790 C C . VAL A 1 299 ? 2.025 4.845 15.559 1.000 27.692 299 VAL AAA C 1
ATOM 4791 O O . VAL A 1 299 ? 1.371 5.560 14.743 1.000 27.731 299 VAL AAA O 1
ATOM 4804 N N . VAL A 1 300 ? 1.602 3.673 16.021 1.000 26.462 300 VAL AAA N 1
ATOM 4805 C CA . VAL A 1 300 ? 0.233 3.169 15.741 1.000 23.992 300 VAL AAA CA 1
ATOM 4806 C C . VAL A 1 300 ? -0.609 3.240 17.020 1.000 26.836 300 VAL AAA C 1
ATOM 4807 O O . VAL A 1 300 ? -0.071 2.989 18.125 1.000 23.713 300 VAL AAA O 1
ATOM 4820 N N . MET A 1 301 ? -1.880 3.603 16.859 1.000 25.775 301 MET AAA N 1
ATOM 4821 C CA . MET A 1 301 ? -2.892 3.574 17.938 1.000 27.618 301 MET AAA CA 1
ATOM 4822 C C . MET A 1 301 ? -3.937 2.510 17.626 1.000 26.942 301 MET AAA C 1
ATOM 4823 O O . MET A 1 301 ? -4.281 2.306 16.433 1.000 26.061 301 MET AAA O 1
ATOM 4837 N N . GLN A 1 302 ? -4.408 1.838 18.670 1.000 25.733 302 GLN AAA N 1
ATOM 4838 C CA . GLN A 1 302 ? -5.676 1.078 18.658 1.000 25.098 302 GLN AAA CA 1
ATOM 4839 C C . GLN A 1 302 ? -6.351 1.364 19.987 1.000 25.582 302 GLN AAA C 1
ATOM 4840 O O . GLN A 1 302 ? -6.238 0.517 20.885 1.000 23.476 302 GLN AAA O 1
ATOM 4854 N N . LYS A 1 303 ? -6.958 2.550 20.108 1.000 25.960 303 LYS AAA N 1
ATOM 4855 C CA . LYS A 1 303 ? -7.400 3.076 21.432 1.000 26.428 303 LYS AAA CA 1
ATOM 4856 C C . LYS A 1 303 ? -8.857 2.655 21.672 1.000 26.750 303 LYS AAA C 1
ATOM 4857 O O . LYS A 1 303 ? -9.715 3.504 21.988 1.000 26.340 303 LYS AAA O 1
ATOM 4876 N N . SER A 1 304 ? -9.119 1.352 21.599 1.000 26.693 304 SER AAA N 1
ATOM 4877 C CA . SER A 1 304 ? -10.472 0.767 21.715 1.000 26.120 304 SER AAA CA 1
ATOM 4878 C C . SER A 1 304 ? -10.985 0.893 23.153 1.000 27.544 304 SER AAA C 1
ATOM 4879 O O . SER A 1 304 ? -10.167 0.787 24.091 1.000 29.672 304 SER AAA O 1
ATOM 4887 N N . ILE A 1 305 ? -12.299 1.074 23.289 1.000 29.727 305 ILE AAA N 1
ATOM 4888 C CA . ILE A 1 305 ? -13.050 1.032 24.580 1.000 32.567 305 ILE AAA CA 1
ATOM 4889 C C . ILE A 1 305 ? -13.298 -0.436 24.925 1.000 29.563 305 ILE AAA C 1
ATOM 4890 O O . ILE A 1 305 ? -13.160 -0.802 26.100 1.000 29.112 305 ILE AAA O 1
ATOM 4906 N N . LYS A 1 306 ? -13.599 -1.251 23.910 1.000 29.764 306 LYS AAA N 1
ATOM 4907 C CA . LYS A 1 306 ? -13.743 -2.721 24.051 1.000 29.198 306 LYS AAA CA 1
ATOM 4908 C C . LYS A 1 306 ? -13.108 -3.353 22.816 1.000 27.112 306 LYS AAA C 1
ATOM 4909 O O . LYS A 1 306 ? -13.219 -2.757 21.723 1.000 30.122 306 LYS AAA O 1
ATOM 4928 N N . GLU A 1 307 ? -12.480 -4.508 22.986 1.000 26.610 307 GLU AAA N 1
ATOM 4929 C CA . GLU A 1 307 ? -11.792 -5.199 21.867 1.000 25.583 307 GLU AAA CA 1
ATOM 4930 C C . GLU A 1 307 ? -11.558 -6.666 22.237 1.000 25.835 307 GLU AAA C 1
ATOM 4931 O O . GLU A 1 307 ? -10.787 -6.933 23.164 1.000 28.156 307 GLU AAA O 1
ATOM 4943 N N . GLY A 1 308 ? -12.138 -7.587 21.471 1.000 26.488 308 GLY AAA N 1
ATOM 4944 C CA . GLY A 1 308 ? -11.876 -9.033 21.614 1.000 25.325 308 GLY AAA CA 1
ATOM 4945 C C . GLY A 1 308 ? -10.392 -9.324 21.501 1.000 27.280 308 GLY AAA C 1
ATOM 4946 O O . GLY A 1 308 ? -9.845 -9.981 22.391 1.000 26.567 308 GLY AAA O 1
ATOM 4950 N N . PHE A 1 309 ? -9.740 -8.825 20.447 1.000 26.263 309 PHE AAA N 1
ATOM 4951 C CA . PHE A 1 309 ? -8.276 -8.973 20.240 1.000 25.079 309 PHE AAA CA 1
ATOM 4952 C C . PHE A 1 309 ? -7.703 -7.704 19.610 1.000 26.103 309 PHE AAA C 1
ATOM 4953 O O . PHE A 1 309 ? -6.941 -6.993 20.275 1.000 26.233 309 PHE AAA O 1
ATOM 4970 N N . GLY A 1 310 ? -8.069 -7.417 18.357 1.000 25.666 310 GLY AAA N 1
ATOM 4971 C CA . GLY A 1 310 ? -7.534 -6.258 17.626 1.000 25.742 310 GLY AAA CA 1
ATOM 4972 C C . GLY A 1 310 ? -6.360 -6.675 16.767 1.000 26.053 310 GLY AAA C 1
ATOM 4973 O O . GLY A 1 310 ? -5.190 -6.486 17.162 1.000 23.903 310 GLY AAA O 1
ATOM 4977 N N . LEU A 1 311 ? -6.660 -7.252 15.611 1.000 27.542 311 LEU AAA N 1
ATOM 4978 C CA . LEU A 1 311 ? -5.612 -7.780 14.703 1.000 28.501 311 LEU AAA CA 1
ATOM 4979 C C . LEU A 1 311 ? -4.689 -6.643 14.263 1.000 26.051 311 LEU AAA C 1
ATOM 4980 O O . LEU A 1 311 ? -3.489 -6.914 13.989 1.000 25.772 311 LEU AAA O 1
ATOM 4996 N N . THR A 1 312 ? -5.222 -5.420 14.211 1.000 25.054 312 THR AAA N 1
ATOM 4997 C CA . THR A 1 312 ? -4.499 -4.197 13.799 1.000 26.095 312 THR AAA CA 1
ATOM 4998 C C . THR A 1 312 ? -3.298 -3.994 14.714 1.000 24.131 312 THR AAA C 1
ATOM 4999 O O . THR A 1 312 ? -2.326 -3.420 14.286 1.000 24.583 312 THR AAA O 1
ATOM 5010 N N . VAL A 1 313 ? -3.377 -4.446 15.963 1.000 24.845 313 VAL AAA N 1
ATOM 5011 C CA . VAL A 1 313 ? -2.236 -4.319 16.901 1.000 23.685 313 VAL AAA CA 1
ATOM 5012 C C . VAL A 1 313 ? -1.082 -5.212 16.419 1.000 24.963 313 VAL AAA C 1
ATOM 5013 O O . VAL A 1 313 ? 0.013 -4.687 16.175 1.000 24.746 313 VAL AAA O 1
ATOM 5026 N N . SER A 1 314 ? -1.297 -6.522 16.294 1.000 26.774 314 SER AAA N 1
ATOM 5027 C CA . SER A 1 314 ? -0.216 -7.458 15.887 1.000 25.713 314 SER AAA CA 1
ATOM 5028 C C . SER A 1 314 ? 0.324 -7.061 14.506 1.000 23.508 314 SER AAA C 1
ATOM 5029 O O . SER A 1 314 ? 1.543 -7.176 14.292 1.000 27.025 314 SER AAA O 1
ATOM 5037 N N . GLU A 1 315 ? -0.541 -6.571 13.623 1.000 26.465 315 GLU AAA N 1
ATOM 5038 C CA . GLU A 1 315 ? -0.155 -6.128 12.258 1.000 26.615 315 GLU AAA CA 1
ATOM 5039 C C . GLU A 1 315 ? 0.891 -5.021 12.389 1.000 28.176 315 GLU AAA C 1
ATOM 5040 O O . GLU A 1 315 ? 1.923 -5.089 11.709 1.000 25.777 315 GLU AAA O 1
ATOM 5052 N N . ALA A 1 316 ? 0.664 -4.060 13.293 1.000 27.079 316 ALA AAA N 1
ATOM 5053 C CA . ALA A 1 316 ? 1.591 -2.936 13.529 1.000 26.164 316 ALA AAA CA 1
ATOM 5054 C C . ALA A 1 316 ? 2.868 -3.443 14.222 1.000 27.233 316 ALA AAA C 1
ATOM 5055 O O . ALA A 1 316 ? 3.970 -3.108 13.753 1.000 26.943 316 ALA AAA O 1
ATOM 5062 N N . LEU A 1 317 ? 2.746 -4.269 15.269 1.000 26.819 317 LEU AAA N 1
ATOM 5063 C CA . LEU A 1 317 ? 3.915 -4.768 16.035 1.000 26.452 317 LEU AAA CA 1
ATOM 5064 C C . LEU A 1 317 ? 4.832 -5.556 15.083 1.000 25.970 317 LEU AAA C 1
ATOM 5065 O O . LEU A 1 317 ? 6.048 -5.384 15.139 1.000 26.973 317 LEU AAA O 1
ATOM 5081 N N . TRP A 1 318 ? 4.247 -6.379 14.220 1.000 26.770 318 TRP AAA N 1
ATOM 5082 C CA . TRP A 1 318 ? 5.007 -7.190 13.235 1.000 26.641 318 TRP AAA CA 1
ATOM 5083 C C . TRP A 1 318 ? 5.882 -6.296 12.349 1.000 27.520 318 TRP AAA C 1
ATOM 5084 O O . TRP A 1 318 ? 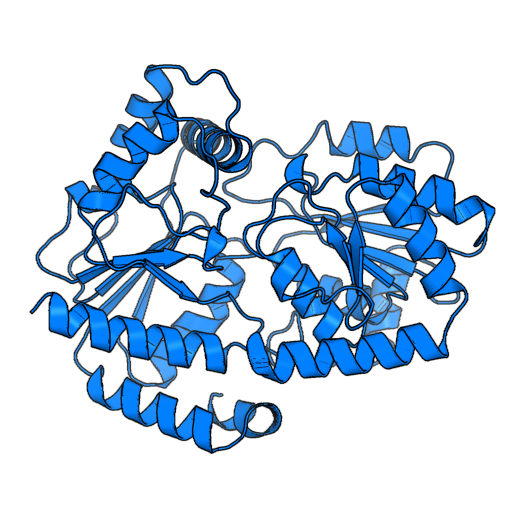6.993 -6.734 11.988 1.000 28.949 318 TRP AAA O 1
ATOM 5105 N N . LYS A 1 319 ? 5.400 -5.099 12.011 1.000 28.460 319 LYS AAA N 1
ATOM 5106 C CA . LYS A 1 319 ? 6.089 -4.115 11.134 1.000 28.441 319 LYS AAA CA 1
ATOM 5107 C C . LYS A 1 319 ? 6.990 -3.209 11.978 1.000 29.432 319 LYS AAA C 1
ATOM 5108 O O . LYS A 1 319 ? 7.436 -2.172 11.474 1.000 27.941 319 LYS AAA O 1
ATOM 5127 N N . ARG A 1 320 ? 7.211 -3.589 13.236 1.000 30.030 320 ARG AAA N 1
ATOM 5128 C CA . ARG A 1 320 ? 8.139 -2.931 14.182 1.000 30.271 320 ARG AAA CA 1
ATOM 5129 C C . ARG A 1 320 ? 7.612 -1.531 14.512 1.000 29.347 320 ARG AAA C 1
ATOM 5130 O O . ARG A 1 320 ? 8.437 -0.637 14.704 1.000 30.614 320 ARG AAA O 1
ATOM 5151 N N . LYS A 1 321 ? 6.294 -1.364 14.622 1.000 27.878 321 LYS AAA N 1
ATOM 5152 C CA . LYS A 1 321 ? 5.680 -0.095 15.099 1.000 27.024 321 LYS AAA CA 1
ATOM 5153 C C . LYS A 1 321 ? 5.266 -0.251 16.559 1.000 27.262 321 LYS AAA C 1
ATOM 5154 O O . LYS A 1 321 ? 4.590 -1.205 16.919 1.000 28.687 321 LYS AAA O 1
ATOM 5173 N N . PRO A 1 322 ? 5.642 0.696 17.436 1.000 26.747 322 PRO AAA N 1
ATOM 5174 C CA . PRO A 1 322 ? 5.070 0.723 18.781 1.000 27.972 322 PRO AAA CA 1
ATOM 5175 C C . PRO A 1 322 ? 3.564 1.019 18.680 1.000 24.090 322 PRO AAA C 1
ATOM 5176 O O . PRO A 1 322 ? 3.141 1.762 17.787 1.000 25.625 322 PRO AAA O 1
ATOM 5187 N N . VAL A 1 323 ? 2.777 0.466 19.600 1.000 24.441 323 VAL AAA N 1
ATOM 5188 C CA . VAL A 1 323 ? 1.298 0.632 19.618 1.000 23.167 323 VAL AAA CA 1
ATOM 5189 C C . VAL A 1 323 ? 0.860 1.236 20.948 1.000 24.578 323 VAL AAA C 1
ATOM 5190 O O . VAL A 1 323 ? 1.238 0.698 22.015 1.000 23.874 323 VAL AAA O 1
ATOM 5203 N N . ILE A 1 324 ? 0.084 2.310 20.861 1.000 23.807 324 ILE AAA N 1
ATOM 5204 C CA . ILE A 1 324 ? -0.707 2.820 22.012 1.000 24.843 324 ILE AAA CA 1
ATOM 5205 C C . ILE A 1 324 ? -2.102 2.199 21.926 1.000 24.694 324 ILE AAA C 1
ATOM 5206 O O . ILE A 1 324 ? -2.868 2.481 20.968 1.000 27.223 324 ILE AAA O 1
ATOM 5222 N N . GLY A 1 325 ? -2.416 1.319 22.875 1.000 24.993 325 GLY AAA N 1
ATOM 5223 C CA . GLY A 1 325 ? -3.638 0.507 22.819 1.000 25.054 325 GLY AAA CA 1
ATOM 5224 C C . GLY A 1 325 ? -4.546 0.783 23.994 1.000 26.779 325 GLY AAA C 1
ATOM 5225 O O . GLY A 1 325 ? -4.020 1.023 25.109 1.000 26.016 325 GLY AAA O 1
ATOM 5229 N N . GLY A 1 326 ? -5.854 0.711 23.748 1.000 25.815 326 GLY AAA N 1
ATOM 5230 C CA . GLY A 1 326 ? -6.884 0.709 24.798 1.000 26.490 326 GLY AAA CA 1
ATOM 5231 C C . GLY A 1 326 ? -6.618 -0.367 25.822 1.000 27.833 326 GLY AAA C 1
ATOM 5232 O O . GLY A 1 326 ? -6.376 -1.517 25.444 1.000 25.658 326 GLY AAA O 1
ATOM 5236 N N . ASN A 1 327 ? -6.637 -0.017 27.110 1.000 28.456 327 ASN AAA N 1
ATOM 5237 C CA . ASN A 1 327 ? -6.418 -0.990 28.202 1.000 28.402 327 ASN AAA CA 1
ATOM 5238 C C . ASN A 1 327 ? -7.653 -1.887 28.362 1.000 30.745 327 ASN AAA C 1
ATOM 5239 O O . ASN A 1 327 ? -8.371 -1.740 29.365 1.000 29.637 327 ASN AAA O 1
ATOM 5250 N N . THR A 1 328 ? -7.916 -2.803 27.424 1.000 27.506 328 THR AAA N 1
ATOM 5251 C CA . THR A 1 328 ? -9.165 -3.598 27.433 1.000 27.608 328 THR AAA CA 1
ATOM 5252 C C . THR A 1 328 ? -8.954 -4.884 26.630 1.000 28.389 328 THR AAA C 1
ATOM 5253 O O . THR A 1 328 ? -8.150 -4.854 25.675 1.000 27.266 328 THR AAA O 1
ATOM 5264 N N . GLY A 1 329 ? -9.662 -5.947 27.017 1.000 28.479 329 GLY AAA N 1
ATOM 5265 C CA . GLY A 1 329 ? -9.765 -7.204 26.257 1.000 28.584 329 GLY AAA CA 1
ATOM 5266 C C . GLY A 1 329 ? -8.422 -7.710 25.766 1.000 27.419 329 GLY AAA C 1
ATOM 5267 O O . GLY A 1 329 ? -7.467 -7.757 26.546 1.000 27.580 329 GLY AAA O 1
ATOM 5271 N N . GLY A 1 330 ? -8.365 -8.142 24.502 1.000 26.096 330 GLY AAA N 1
ATOM 5272 C CA . GLY A 1 330 ? -7.204 -8.835 23.922 1.000 26.203 330 GLY AAA CA 1
ATOM 5273 C C . GLY A 1 330 ? -6.096 -7.889 23.527 1.000 25.298 330 GLY AAA C 1
ATOM 5274 O O . GLY A 1 330 ? -5.010 -8.360 23.160 1.000 27.445 330 GLY AAA O 1
ATOM 5278 N N . ILE A 1 331 ? -6.313 -6.575 23.627 1.000 25.405 331 ILE AAA N 1
ATOM 5279 C CA . ILE A 1 331 ? -5.217 -5.613 23.367 1.000 24.472 331 ILE AAA CA 1
ATOM 5280 C C . ILE A 1 331 ? -4.148 -5.844 24.438 1.000 26.160 331 ILE AAA C 1
ATOM 5281 O O . ILE A 1 331 ? -2.959 -5.765 24.117 1.000 26.150 331 ILE AAA O 1
ATOM 5297 N N . ARG A 1 332 ? -4.566 -6.212 25.651 1.000 26.928 332 ARG AAA N 1
ATOM 5298 C CA . ARG A 1 332 ? -3.648 -6.360 26.807 1.000 27.362 332 ARG AAA CA 1
ATOM 5299 C C . ARG A 1 332 ? -2.669 -7.525 26.629 1.000 29.793 332 ARG AAA C 1
ATOM 5300 O O . ARG A 1 332 ? -1.618 -7.473 27.276 1.000 31.603 332 ARG AAA O 1
ATOM 5321 N N . ILE A 1 333 ? -2.940 -8.539 25.793 1.000 29.449 333 ILE AAA N 1
ATOM 5322 C CA . ILE A 1 333 ? -1.951 -9.641 25.606 1.000 28.784 333 ILE AAA CA 1
ATOM 5323 C C . ILE A 1 333 ? -0.980 -9.307 24.470 1.000 26.670 333 ILE AAA C 1
ATOM 5324 O O . ILE A 1 333 ? 0.035 -9.979 24.370 1.000 27.308 333 ILE AAA O 1
ATOM 5340 N N . GLN A 1 334 ? -1.269 -8.301 23.645 1.000 26.265 334 GLN AAA N 1
ATOM 5341 C CA . GLN A 1 334 ? -0.372 -7.884 22.539 1.000 26.481 334 GLN AAA CA 1
ATOM 5342 C C . GLN A 1 334 ? 0.524 -6.715 22.962 1.000 26.250 334 GLN AAA C 1
ATOM 5343 O O . GLN A 1 334 ? 1.725 -6.705 22.598 1.000 25.565 334 GLN AAA O 1
ATOM 5357 N N . VAL A 1 335 ? -0.067 -5.742 23.651 1.000 27.129 335 VAL AAA N 1
ATOM 5358 C CA . VAL A 1 335 ? 0.617 -4.518 24.133 1.000 26.939 335 VAL AAA CA 1
ATOM 5359 C C . VAL A 1 335 ? 1.082 -4.782 25.566 1.000 27.820 335 VAL AAA C 1
ATOM 5360 O O . VAL A 1 335 ? 0.241 -4.674 26.487 1.000 29.778 335 VAL AAA O 1
ATOM 5373 N N . ILE A 1 336 ? 2.357 -5.136 25.699 1.000 28.643 336 ILE AAA N 1
ATOM 5374 C CA . ILE A 1 336 ? 3.043 -5.316 27.011 1.000 30.608 336 ILE AAA CA 1
ATOM 5375 C C . ILE A 1 336 ? 3.564 -3.934 27.409 1.000 29.138 336 ILE AAA C 1
ATOM 5376 O O . ILE A 1 336 ? 4.443 -3.390 26.716 1.000 28.763 336 ILE AAA O 1
ATOM 5392 N N . ASN A 1 337 ? 2.996 -3.371 28.469 1.000 31.031 337 ASN AAA N 1
ATOM 5393 C CA . ASN A 1 337 ? 3.136 -1.936 28.811 1.000 31.298 337 ASN AAA CA 1
ATOM 5394 C C . ASN A 1 337 ? 4.628 -1.603 28.961 1.000 32.860 337 ASN AAA C 1
ATOM 5395 O O . ASN A 1 337 ? 5.322 -2.287 29.739 1.000 33.215 337 ASN AAA O 1
ATOM 5406 N N . GLY A 1 338 ? 5.127 -0.650 28.170 1.000 30.557 338 GLY AAA N 1
ATOM 5407 C CA . GLY A 1 338 ? 6.537 -0.209 28.200 1.000 30.469 338 GLY AAA CA 1
ATOM 5408 C C . GLY A 1 338 ? 7.471 -1.124 27.421 1.000 31.562 338 GLY AAA C 1
ATOM 5409 O O . GLY A 1 338 ? 8.659 -0.786 27.300 1.000 32.257 338 GLY AAA O 1
ATOM 5413 N N . VAL A 1 339 ? 6.969 -2.226 26.857 1.000 30.912 339 VAL AAA N 1
ATOM 5414 C CA . VAL A 1 339 ? 7.822 -3.206 26.132 1.000 30.628 339 VAL AAA CA 1
ATOM 5415 C C . VAL A 1 339 ? 7.464 -3.206 24.640 1.000 28.123 339 VAL AAA C 1
ATOM 5416 O O . VAL A 1 339 ? 8.370 -2.988 23.838 1.000 29.127 339 VAL AAA O 1
ATOM 5429 N N . THR A 1 340 ? 6.210 -3.492 24.286 1.000 27.754 340 THR AAA N 1
ATOM 5430 C CA . THR A 1 340 ? 5.748 -3.514 22.866 1.000 28.112 340 THR AAA CA 1
ATOM 5431 C C . THR A 1 340 ? 4.881 -2.291 22.569 1.000 28.595 340 THR AAA C 1
ATOM 5432 O O . THR A 1 340 ? 4.592 -2.038 21.388 1.000 29.478 340 THR AAA O 1
ATOM 5443 N N . GLY A 1 341 ? 4.523 -1.524 23.598 1.000 27.601 341 GLY AAA N 1
ATOM 5444 C CA . GLY A 1 341 ? 3.652 -0.355 23.442 1.000 27.443 341 GLY AAA CA 1
ATOM 5445 C C . GLY A 1 341 ? 3.222 0.148 24.800 1.000 27.765 341 GLY AAA C 1
ATOM 5446 O O . GLY A 1 341 ? 3.886 -0.199 25.795 1.000 28.370 341 GLY AAA O 1
ATOM 5450 N N . PHE A 1 342 ? 2.148 0.924 24.841 1.000 26.251 342 PHE AAA N 1
ATOM 5451 C CA . PHE A 1 342 ? 1.594 1.453 26.107 1.000 26.732 342 PHE AAA CA 1
ATOM 5452 C C . PHE A 1 342 ? 0.089 1.245 26.091 1.000 27.413 342 PHE AAA C 1
ATOM 5453 O O . PHE A 1 342 ? -0.542 1.491 25.044 1.000 26.104 342 PHE AAA O 1
ATOM 5470 N N . LEU A 1 343 ? -0.450 0.835 27.240 1.000 26.534 343 LEU AAA N 1
ATOM 5471 C CA . LEU A 1 343 ? -1.899 0.658 27.492 1.000 26.907 343 LEU AAA CA 1
ATOM 5472 C C . LEU A 1 343 ? -2.435 1.940 28.129 1.000 30.014 343 LEU AAA C 1
ATOM 5473 O O . LEU A 1 343 ? -1.741 2.482 29.024 1.000 30.507 343 LEU AAA O 1
ATOM 5489 N N . VAL A 1 344 ? -3.606 2.403 27.688 1.000 29.326 344 VAL AAA N 1
ATOM 5490 C CA . VAL A 1 344 ? -4.174 3.715 28.127 1.000 30.770 344 VAL AAA CA 1
ATOM 5491 C C . VAL A 1 344 ? -5.658 3.565 28.471 1.000 32.294 344 VAL AAA C 1
ATOM 5492 O O . VAL A 1 344 ? -6.346 2.746 27.841 1.000 30.014 344 VAL AAA O 1
ATOM 5505 N N . ASP A 1 345 ? -6.118 4.353 29.453 1.000 34.168 345 ASP AAA N 1
ATOM 5506 C CA . ASP A 1 345 ? -7.529 4.388 29.925 1.000 36.469 345 ASP AAA CA 1
ATOM 5507 C C . ASP A 1 345 ? -8.226 5.681 29.475 1.000 36.002 345 ASP AAA C 1
ATOM 5508 O O . ASP A 1 345 ? -9.405 5.830 29.807 1.000 38.088 345 ASP AAA O 1
ATOM 5517 N N . SER A 1 346 ? -7.543 6.591 28.772 1.000 32.686 346 SER AAA N 1
ATOM 5518 C CA . SER A 1 346 ? -8.108 7.894 28.332 1.000 34.029 346 SER AAA CA 1
ATOM 5519 C C . SER A 1 346 ? -7.325 8.468 27.161 1.000 32.855 346 SER AAA C 1
ATOM 5520 O O . SER A 1 346 ? -6.138 8.168 26.990 1.000 33.279 346 SER AAA O 1
ATOM 5528 N N . PRO A 1 347 ? -7.958 9.353 26.360 1.000 34.477 347 PRO AAA N 1
ATOM 5529 C CA . PRO A 1 347 ? -7.254 10.134 25.347 1.000 34.659 347 PRO AAA CA 1
ATOM 5530 C C . PRO A 1 347 ? -6.094 10.961 25.915 1.000 33.073 347 PRO AAA C 1
ATOM 5531 O O . PRO A 1 347 ? -5.133 11.147 25.212 1.000 34.109 347 PRO AAA O 1
ATOM 5542 N N . LYS A 1 348 ? -6.214 11.472 27.145 1.000 36.874 348 LYS AAA N 1
ATOM 5543 C CA . LYS A 1 348 ? -5.141 12.305 27.738 1.000 35.207 348 LYS AAA CA 1
ATOM 5544 C C . LYS A 1 348 ? -3.892 11.442 27.942 1.000 32.401 348 LYS AAA C 1
ATOM 5545 O O . LYS A 1 348 ? -2.793 11.915 27.624 1.000 32.551 348 LYS AAA O 1
ATOM 5564 N N . ALA A 1 349 ? -4.059 10.218 28.446 1.000 31.925 349 ALA AAA N 1
ATOM 5565 C CA . ALA A 1 349 ? -2.953 9.258 28.649 1.000 31.062 349 ALA AAA CA 1
ATOM 5566 C C . ALA A 1 349 ? -2.339 8.926 27.285 1.000 29.098 349 ALA AAA C 1
ATOM 5567 O O . ALA A 1 349 ? -1.114 8.912 27.170 1.000 27.490 349 ALA AAA O 1
ATOM 5574 N N . ALA A 1 350 ? -3.171 8.689 26.278 1.000 29.236 350 ALA AAA N 1
ATOM 5575 C CA . ALA A 1 350 ? -2.701 8.383 24.908 1.000 28.998 350 ALA AAA CA 1
ATOM 5576 C C . ALA A 1 350 ? -1.802 9.526 24.423 1.000 29.445 350 ALA AAA C 1
ATOM 5577 O O . ALA A 1 350 ? -0.721 9.253 23.883 1.000 27.717 350 ALA AAA O 1
ATOM 5584 N N . ALA A 1 351 ? -2.213 10.774 24.657 1.000 29.801 351 ALA AAA N 1
ATOM 5585 C CA . ALA A 1 351 ? -1.466 11.976 24.231 1.000 29.704 351 ALA AAA CA 1
ATOM 5586 C C . ALA A 1 351 ? -0.078 11.981 24.883 1.000 27.015 351 ALA AAA C 1
ATOM 5587 O O . ALA A 1 351 ? 0.887 12.265 24.174 1.000 28.224 351 ALA AAA O 1
ATOM 5594 N N . TYR A 1 352 ? 0.021 11.713 26.190 1.000 30.470 352 TYR AAA N 1
ATOM 5595 C CA . TYR A 1 352 ? 1.316 11.668 26.919 1.000 32.537 352 TYR AAA CA 1
ATOM 5596 C C . TYR A 1 352 ? 2.275 10.704 26.207 1.000 29.006 352 TYR AAA C 1
ATOM 5597 O O . TYR A 1 352 ? 3.433 11.060 25.937 1.000 29.470 352 TYR AAA O 1
ATOM 5615 N N . TYR A 1 353 ? 1.811 9.496 25.906 1.000 28.297 353 TYR AAA N 1
ATOM 5616 C CA . TYR A 1 353 ? 2.646 8.440 25.279 1.000 29.715 353 TYR AAA CA 1
ATOM 5617 C C . TYR A 1 353 ? 2.928 8.750 23.806 1.000 28.056 353 TYR AAA C 1
ATOM 5618 O O . TYR A 1 353 ? 4.024 8.388 23.328 1.000 28.060 353 TYR AAA O 1
ATOM 5636 N N . LEU A 1 354 ? 2.009 9.408 23.101 1.000 30.391 354 LEU AAA N 1
ATOM 5637 C CA . LEU A 1 354 ? 2.275 9.880 21.715 1.000 30.467 354 LEU AAA CA 1
ATOM 5638 C C . LEU A 1 354 ? 3.512 10.778 21.736 1.000 30.735 354 LEU AAA C 1
ATOM 5639 O O . LEU A 1 354 ? 4.454 10.526 20.959 1.000 28.234 354 LEU AAA O 1
ATOM 5655 N N . VAL A 1 355 ? 3.525 11.782 22.615 1.000 31.207 355 VAL AAA N 1
ATOM 5656 C CA . VAL A 1 355 ? 4.660 12.741 22.688 1.000 31.257 355 VAL AAA CA 1
ATOM 5657 C C . VAL A 1 355 ? 5.930 11.980 23.099 1.000 29.295 355 VAL AAA C 1
ATOM 5658 O O . VAL A 1 355 ? 6.959 12.146 22.436 1.000 31.836 355 VAL AAA O 1
ATOM 5671 N N . TYR A 1 356 ? 5.853 11.129 24.120 1.000 29.139 356 TYR AAA N 1
ATOM 5672 C CA . TYR A 1 356 ? 7.006 10.323 24.601 1.000 29.734 356 TYR AAA CA 1
ATOM 5673 C C . TYR A 1 356 ? 7.625 9.555 23.428 1.000 28.509 356 TYR AAA C 1
ATOM 5674 O O . TYR A 1 356 ? 8.834 9.694 23.164 1.000 29.397 356 TYR AAA O 1
ATOM 5692 N N . LEU A 1 357 ? 6.815 8.762 22.728 1.000 30.308 357 LEU AAA N 1
ATOM 5693 C CA . LEU A 1 357 ? 7.316 7.890 21.631 1.000 30.253 357 LEU AAA CA 1
ATOM 5694 C C . LEU A 1 357 ? 7.887 8.761 20.505 1.000 30.862 357 LEU AAA C 1
ATOM 5695 O O . LEU A 1 357 ? 8.952 8.400 19.961 1.000 31.429 357 LEU AAA O 1
ATOM 5711 N N . LEU A 1 358 ? 7.260 9.894 20.190 1.000 32.497 358 LEU AAA N 1
ATOM 5712 C CA . LEU A 1 358 ? 7.717 10.734 19.053 1.000 34.774 358 LEU AAA CA 1
ATOM 5713 C C . LEU A 1 358 ? 9.034 11.427 19.417 1.000 33.499 358 LEU AAA C 1
ATOM 5714 O O . LEU A 1 358 ? 9.791 11.766 18.497 1.000 34.849 358 LEU AAA O 1
ATOM 5730 N N . LYS A 1 359 ? 9.324 11.602 20.708 1.000 33.713 359 LYS AAA N 1
ATOM 5731 C CA . LYS A 1 359 ? 10.555 12.281 21.188 1.000 34.459 359 LYS AAA CA 1
ATOM 5732 C C . LYS A 1 359 ? 11.680 11.268 21.441 1.000 34.074 359 LYS AAA C 1
ATOM 5733 O O . LYS A 1 359 ? 12.818 11.716 21.671 1.000 35.394 359 LYS AAA O 1
ATOM 5752 N N . ASN A 1 360 ? 11.398 9.964 21.416 1.000 31.316 360 ASN AAA N 1
ATOM 5753 C CA . ASN A 1 360 ? 12.362 8.932 21.888 1.000 33.178 360 ASN AAA CA 1
ATOM 5754 C C . ASN A 1 360 ? 12.558 7.873 20.794 1.000 32.269 360 ASN AAA C 1
ATOM 5755 O O . ASN A 1 360 ? 11.948 6.803 20.899 1.000 29.860 360 ASN AAA O 1
ATOM 5766 N N . LYS A 1 361 ? 13.396 8.176 19.796 1.000 33.619 361 LYS AAA N 1
ATOM 5767 C CA . LYS A 1 361 ? 13.586 7.347 18.573 1.000 36.265 361 LYS AAA CA 1
ATOM 5768 C C . LYS A 1 361 ? 14.143 5.967 18.945 1.000 33.723 361 LYS AAA C 1
ATOM 5769 O O . LYS A 1 361 ? 13.579 4.950 18.506 1.000 32.005 361 LYS AAA O 1
ATOM 5788 N N . LYS A 1 362 ? 15.221 5.911 19.723 1.000 37.321 362 LYS AAA N 1
ATOM 5789 C CA . LYS A 1 362 ? 15.848 4.618 20.112 1.000 38.923 362 LYS AAA CA 1
ATOM 5790 C C . LYS A 1 362 ? 14.810 3.770 20.868 1.000 35.436 362 LYS AAA C 1
ATOM 5791 O O . LYS A 1 362 ? 14.709 2.564 20.575 1.000 33.655 362 LYS AAA O 1
ATOM 5810 N N . VAL A 1 363 ? 14.044 4.362 21.788 1.000 34.108 363 VAL AAA N 1
ATOM 5811 C CA . VAL A 1 363 ? 12.987 3.641 22.562 1.000 34.564 363 VAL AAA CA 1
ATOM 5812 C C . VAL A 1 363 ? 11.928 3.103 21.591 1.000 32.324 363 VAL AAA C 1
ATOM 5813 O O . VAL A 1 363 ? 11.582 1.923 21.720 1.000 31.259 363 VAL AAA O 1
ATOM 5826 N N . ARG A 1 364 ? 11.437 3.937 20.667 1.000 31.904 364 ARG AAA N 1
ATOM 5827 C CA . ARG A 1 364 ? 10.466 3.530 19.612 1.000 33.098 364 ARG AAA CA 1
ATOM 5828 C C . ARG A 1 364 ? 10.998 2.312 18.853 1.000 31.889 364 ARG AAA C 1
ATOM 5829 O O . ARG A 1 364 ? 10.253 1.333 18.670 1.000 31.521 364 ARG AAA O 1
ATOM 5850 N N . GLU A 1 365 ? 12.242 2.396 18.385 1.000 32.355 365 GLU AAA N 1
ATOM 5851 C CA . GLU A 1 365 ? 12.872 1.344 17.550 1.000 35.848 365 GLU AAA CA 1
ATOM 5852 C C . GLU A 1 365 ? 12.987 0.049 18.355 1.000 33.340 365 GLU AAA C 1
ATOM 5853 O O . GLU A 1 365 ? 12.667 -1.010 17.793 1.000 33.294 365 GLU AAA O 1
ATOM 5865 N N . GLU A 1 366 ? 13.403 0.133 19.621 1.000 32.210 366 GLU AAA N 1
ATOM 5866 C CA . GLU A 1 366 ? 13.546 -1.042 20.523 1.000 35.527 366 GLU AAA CA 1
ATOM 5867 C C . GLU A 1 366 ? 12.179 -1.699 20.712 1.000 32.669 366 GLU AAA C 1
ATOM 5868 O O . GLU A 1 366 ? 12.083 -2.951 20.692 1.000 32.002 366 GLU AAA O 1
ATOM 5880 N N . MET A 1 367 ? 11.172 -0.864 20.974 1.000 30.463 367 MET AAA N 1
ATOM 5881 C CA . MET A 1 367 ? 9.777 -1.287 21.206 1.000 28.720 367 MET AAA CA 1
ATOM 5882 C C . MET A 1 367 ? 9.287 -2.025 19.956 1.000 28.304 367 MET AAA C 1
ATOM 5883 O O . MET A 1 367 ? 8.646 -3.070 20.101 1.000 30.216 367 MET AAA O 1
ATOM 5897 N N . GLY A 1 368 ? 9.615 -1.499 18.774 1.000 29.195 368 GLY AAA N 1
ATOM 5898 C CA . GLY A 1 368 ? 9.258 -2.117 17.482 1.000 29.682 368 GLY AAA CA 1
ATOM 5899 C C . GLY A 1 368 ? 9.856 -3.509 17.337 1.000 29.956 368 GLY AAA C 1
ATOM 5900 O O . GLY A 1 368 ? 9.126 -4.416 16.935 1.000 29.885 368 GLY AAA O 1
ATOM 5904 N N . GLU A 1 369 ? 11.146 -3.676 17.645 1.000 33.397 369 GLU AAA N 1
ATOM 5905 C CA . GLU A 1 369 ? 11.847 -4.993 17.615 1.000 34.886 369 GLU AAA CA 1
ATOM 5906 C C . GLU A 1 369 ? 11.178 -5.949 18.607 1.000 32.331 369 GLU AAA C 1
ATOM 5907 O O . GLU A 1 369 ? 10.939 -7.109 18.235 1.000 31.187 369 GLU AAA O 1
ATOM 5919 N N . ALA A 1 370 ? 10.870 -5.492 19.825 1.000 31.584 370 ALA AAA N 1
ATOM 5920 C CA . ALA A 1 370 ? 10.207 -6.307 20.866 1.000 30.416 370 ALA AAA CA 1
ATOM 5921 C C . ALA A 1 370 ? 8.789 -6.697 20.402 1.000 30.292 370 ALA AAA C 1
ATOM 5922 O O . ALA A 1 370 ? 8.389 -7.863 20.643 1.000 28.292 370 ALA AAA O 1
ATOM 5929 N N . GLY A 1 371 ? 8.068 -5.765 19.757 1.000 28.626 371 GLY AAA N 1
ATOM 5930 C CA . GLY A 1 371 ? 6.741 -5.998 19.154 1.000 28.941 371 GLY AAA CA 1
ATOM 5931 C C . GLY A 1 371 ? 6.790 -7.125 18.133 1.000 28.169 371 GLY AAA C 1
ATOM 5932 O O . GLY A 1 371 ? 5.973 -8.070 18.228 1.000 27.784 371 GLY AAA O 1
ATOM 5936 N N . ARG A 1 372 ? 7.716 -7.045 17.181 1.000 31.000 372 ARG AAA N 1
ATOM 5937 C CA . ARG A 1 372 ? 7.802 -8.062 16.104 1.000 31.073 372 ARG AAA CA 1
ATOM 5938 C C . ARG A 1 372 ? 8.090 -9.430 16.726 1.000 32.735 372 ARG AAA C 1
ATOM 5939 O O . ARG A 1 372 ? 7.431 -10.413 16.322 1.000 32.533 372 ARG AAA O 1
ATOM 5960 N N . ASP A 1 373 ? 9.038 -9.495 17.666 1.000 31.313 373 ASP AAA N 1
ATOM 5961 C CA . ASP A 1 373 ? 9.417 -10.776 18.317 1.000 33.213 373 ASP AAA CA 1
ATOM 5962 C C . ASP A 1 373 ? 8.225 -11.324 19.112 1.000 32.697 373 ASP AAA C 1
ATOM 5963 O O . ASP A 1 373 ? 8.041 -12.549 19.119 1.000 31.984 373 ASP AAA O 1
ATOM 5972 N N . HIS A 1 374 ? 7.458 -10.463 19.784 1.000 31.816 374 HIS AAA N 1
ATOM 5973 C CA . HIS A 1 374 ? 6.269 -10.869 20.581 1.000 30.882 374 HIS AAA CA 1
ATOM 5974 C C . HIS A 1 374 ? 5.229 -11.496 19.649 1.000 28.976 374 HIS AAA C 1
ATOM 5975 O O . HIS A 1 374 ? 4.637 -12.520 20.015 1.000 31.354 374 HIS AAA O 1
ATOM 5990 N N . VAL A 1 375 ? 5.026 -10.913 18.468 1.000 27.257 375 VAL AAA N 1
ATOM 5991 C CA . VAL A 1 375 ? 4.080 -11.467 17.461 1.000 27.053 375 VAL AAA CA 1
ATOM 5992 C C . VAL A 1 375 ? 4.671 -12.776 16.900 1.000 28.798 375 VAL AAA C 1
ATOM 5993 O O . VAL A 1 375 ? 3.927 -13.771 16.764 1.000 27.242 375 VAL AAA O 1
ATOM 6006 N N . ARG A 1 376 ? 5.966 -12.807 16.606 1.000 30.092 376 ARG AAA N 1
ATOM 6007 C CA . ARG A 1 376 ? 6.595 -14.025 16.024 1.000 31.312 376 ARG AAA CA 1
ATOM 6008 C C . ARG A 1 376 ? 6.347 -15.201 16.976 1.000 30.498 376 ARG AAA C 1
ATOM 6009 O O . ARG A 1 376 ? 6.068 -16.306 16.506 1.000 31.267 376 ARG AAA O 1
ATOM 6030 N N . ARG A 1 377 ? 6.409 -14.965 18.282 1.000 30.098 377 ARG AAA N 1
ATOM 6031 C CA . ARG A 1 377 ? 6.331 -16.044 19.298 1.000 33.524 377 ARG AAA CA 1
ATOM 6032 C C . ARG A 1 377 ? 4.878 -16.419 19.636 1.000 34.705 377 ARG AAA C 1
ATOM 6033 O O . ARG A 1 377 ? 4.695 -17.517 20.212 1.000 32.029 377 ARG AAA O 1
ATOM 6054 N N . ASN A 1 378 ? 3.872 -15.594 19.300 1.000 31.792 378 ASN AAA N 1
ATOM 6055 C CA . ASN A 1 378 ? 2.498 -15.747 19.859 1.000 31.186 378 ASN AAA CA 1
ATOM 6056 C C . ASN A 1 378 ? 1.362 -15.642 18.833 1.000 28.571 378 ASN AAA C 1
ATOM 6057 O O . ASN A 1 378 ? 0.335 -16.294 19.061 1.000 31.354 378 ASN AAA O 1
ATOM 6068 N N . PHE A 1 379 ? 1.482 -14.817 17.795 1.000 28.038 379 PHE AAA N 1
ATOM 6069 C CA . PHE A 1 379 ? 0.309 -14.327 17.022 1.000 26.876 379 PHE AAA CA 1
ATOM 6070 C C . PHE A 1 379 ? 0.527 -14.510 15.520 1.000 28.582 379 PHE AAA C 1
ATOM 6071 O O . PHE A 1 379 ? -0.035 -13.701 14.778 1.000 27.915 379 PHE AAA O 1
ATOM 6088 N N . LEU A 1 380 ? 1.262 -15.549 15.103 1.000 29.720 380 LEU AAA N 1
ATOM 6089 C CA . LEU A 1 380 ? 1.390 -15.912 13.666 1.000 30.664 380 LEU AAA CA 1
ATOM 6090 C C . LEU A 1 380 ? 0.459 -17.087 13.366 1.000 28.916 380 LEU AAA C 1
ATOM 6091 O O . LEU A 1 380 ? 0.135 -17.864 14.291 1.000 27.891 380 LEU AAA O 1
ATOM 6107 N N . ILE A 1 381 ? 0.044 -17.188 12.106 1.000 27.924 381 ILE AAA N 1
ATOM 6108 C CA . ILE A 1 381 ? -1.085 -18.047 11.663 1.000 29.740 381 ILE AAA CA 1
ATOM 6109 C C . ILE A 1 381 ? -0.772 -19.526 11.937 1.000 29.027 381 ILE AAA C 1
ATOM 6110 O O . ILE A 1 381 ? -1.730 -20.267 12.196 1.000 31.125 381 ILE AAA O 1
ATOM 6126 N N . THR A 1 382 ? 0.500 -19.927 11.921 1.000 29.868 382 THR AAA N 1
ATOM 6127 C CA . THR A 1 382 ? 0.912 -21.338 12.158 1.000 31.651 382 THR AAA CA 1
ATOM 6128 C C . THR A 1 382 ? 0.602 -21.725 13.611 1.000 30.824 382 THR AAA C 1
ATOM 6129 O O . THR A 1 382 ? 0.181 -22.885 13.848 1.000 31.300 382 THR AAA O 1
ATOM 6140 N N . GLN A 1 383 ? 0.785 -20.812 14.557 1.000 30.463 383 GLN AAA N 1
ATOM 6141 C CA . GLN A 1 383 ? 0.436 -21.104 15.966 1.000 32.951 383 GLN AAA CA 1
ATOM 6142 C C . GLN A 1 383 ? -1.085 -21.283 16.083 1.000 30.052 383 GLN AAA C 1
ATOM 6143 O O . GLN A 1 383 ? -1.494 -22.267 16.699 1.000 28.627 383 GLN AAA O 1
ATOM 6157 N N . GLN A 1 384 ? -1.887 -20.375 15.515 1.000 29.508 384 GLN AAA N 1
ATOM 6158 C CA . GLN A 1 384 ? -3.368 -20.478 15.557 1.000 29.854 384 GLN AAA CA 1
ATOM 6159 C C . GLN A 1 384 ? -3.786 -21.791 14.886 1.000 28.737 384 GLN AAA C 1
ATOM 6160 O O . GLN A 1 384 ? -4.625 -22.524 15.443 1.000 27.721 384 GLN AAA O 1
ATOM 6174 N N . LEU A 1 385 ? -3.221 -22.080 13.725 1.000 28.219 385 LEU AAA N 1
ATOM 6175 C CA . LEU A 1 385 ? -3.536 -23.334 12.995 1.000 28.515 385 LEU AAA CA 1
ATOM 6176 C C . LEU A 1 385 ? -3.203 -24.551 13.873 1.000 29.131 385 LEU AAA C 1
ATOM 6177 O O . LEU A 1 385 ? -4.063 -25.440 13.997 1.000 28.291 385 LEU AAA O 1
ATOM 6193 N N . ARG A 1 386 ? -2.000 -24.610 14.445 1.000 29.042 386 ARG AAA N 1
ATOM 6194 C CA . ARG A 1 386 ? -1.572 -25.761 15.282 1.000 30.101 386 ARG AAA CA 1
ATOM 6195 C C . ARG A 1 386 ? -2.558 -25.917 16.439 1.000 30.197 386 ARG AAA C 1
ATOM 6196 O O . ARG A 1 386 ? -3.019 -27.043 16.690 1.000 29.133 386 ARG AAA O 1
ATOM 6217 N N . ARG A 1 387 ? -2.905 -24.821 17.111 1.000 30.027 387 ARG AAA N 1
ATOM 6218 C CA . ARG A 1 387 ? -3.773 -24.894 18.314 1.000 29.373 387 ARG AAA CA 1
ATOM 6219 C C . ARG A 1 387 ? -5.210 -25.268 17.915 1.000 29.055 387 ARG AAA C 1
ATOM 6220 O O . ARG A 1 387 ? -5.865 -25.985 18.685 1.000 29.699 387 ARG AAA O 1
ATOM 6241 N N . TYR A 1 388 ? -5.694 -24.849 16.744 1.000 27.704 388 TYR AAA N 1
ATOM 6242 C CA . TYR A 1 388 ? -7.037 -25.254 16.249 1.000 28.343 388 TYR AAA CA 1
ATOM 6243 C C . TYR A 1 388 ? -7.047 -26.767 15.993 1.000 26.403 388 TYR AAA C 1
ATOM 6244 O O . TYR A 1 388 ? -8.024 -27.429 16.362 1.000 28.661 388 TYR AAA O 1
ATOM 6262 N N . LEU A 1 389 ? -6.006 -27.292 15.351 1.000 27.309 389 LEU AAA N 1
ATOM 6263 C CA . LEU A 1 389 ? -5.931 -28.746 15.043 1.000 28.824 389 LEU AAA CA 1
ATOM 6264 C C . LEU A 1 389 ? -5.949 -29.519 16.367 1.000 28.129 389 LEU AAA C 1
ATOM 6265 O O . LEU A 1 389 ? -6.688 -30.516 16.472 1.000 29.562 389 LEU AAA O 1
ATOM 6281 N N . MET A 1 390 ? -5.224 -29.035 17.369 1.000 30.156 390 MET AAA N 1
ATOM 6282 C CA . MET A 1 390 ? -5.191 -29.701 18.699 1.000 29.679 390 MET AAA CA 1
ATOM 6283 C C . MET A 1 390 ? -6.580 -29.644 19.349 1.000 28.500 390 MET AAA C 1
ATOM 6284 O O . MET A 1 390 ? -6.987 -30.651 19.943 1.000 29.572 390 MET AAA O 1
ATOM 6298 N N . ALA A 1 391 ? -7.280 -28.508 19.290 1.000 28.627 391 ALA AAA N 1
ATOM 6299 C CA . ALA A 1 391 ? -8.629 -28.359 19.883 1.000 27.978 391 ALA AAA CA 1
ATOM 6300 C C . ALA A 1 391 ? -9.591 -29.337 19.198 1.000 28.694 391 ALA AAA C 1
ATOM 6301 O O . ALA A 1 391 ? -10.410 -29.961 19.886 1.000 29.402 391 ALA AAA O 1
ATOM 6308 N N . ILE A 1 392 ? -9.485 -29.480 17.880 1.000 28.483 392 ILE AAA N 1
ATOM 6309 C CA . ILE A 1 392 ? -10.381 -30.390 17.116 1.000 29.848 392 ILE AAA CA 1
ATOM 6310 C C . ILE A 1 392 ? -10.133 -31.828 17.572 1.000 30.148 392 ILE AAA C 1
ATOM 6311 O O . ILE A 1 392 ? -11.113 -32.534 17.851 1.000 32.126 392 ILE AAA O 1
ATOM 6327 N N . LEU A 1 393 ? -8.867 -32.232 17.655 1.000 32.394 393 LEU AAA N 1
ATOM 6328 C CA . LEU A 1 393 ? -8.480 -33.610 18.050 1.000 32.971 393 LEU AAA CA 1
ATOM 6329 C C . LEU A 1 393 ? -9.002 -33.854 19.468 1.000 33.919 393 LEU AAA C 1
ATOM 6330 O O . LEU A 1 393 ? -9.657 -34.886 19.707 1.000 31.870 393 LEU AAA O 1
ATOM 6346 N N . TYR A 1 394 ? -8.788 -32.889 20.362 1.000 30.968 394 TYR AAA N 1
ATOM 6347 C CA . TYR A 1 394 ? -9.245 -32.943 21.771 1.000 29.843 394 TYR AAA CA 1
ATOM 6348 C C . TYR A 1 394 ? -10.776 -33.092 21.846 1.000 32.202 394 TYR AAA C 1
ATOM 6349 O O . TYR A 1 394 ? -11.265 -33.995 22.554 1.000 33.795 394 TYR AAA O 1
ATOM 6367 N N . LEU A 1 395 ? -11.532 -32.224 21.171 1.000 32.397 395 LEU AAA N 1
ATOM 6368 C CA . LEU A 1 395 ? -13.003 -32.139 21.352 1.000 32.703 395 LEU AAA CA 1
ATOM 6369 C C . LEU A 1 395 ? -13.686 -33.273 20.582 1.000 36.381 395 LEU AAA C 1
ATOM 6370 O O . LEU A 1 395 ? -14.698 -33.784 21.095 1.000 36.932 395 LEU AAA O 1
ATOM 6386 N N . THR A 1 396 ? -13.182 -33.656 19.405 1.000 35.881 396 THR AAA N 1
ATOM 6387 C CA . THR A 1 396 ? -13.798 -34.763 18.617 1.000 38.963 396 THR AAA CA 1
ATOM 6388 C C . THR A 1 396 ? -13.674 -36.061 19.420 1.000 40.843 396 THR AAA C 1
ATOM 6389 O O . THR A 1 396 ? -14.650 -36.828 19.446 1.000 42.428 396 THR AAA O 1
ATOM 6400 N N . LYS A 1 397 ? -12.554 -36.265 20.111 1.000 43.808 397 LYS AAA N 1
ATOM 6401 C CA . LYS A 1 397 ? -12.329 -37.495 20.918 1.000 46.132 397 LYS AAA CA 1
ATOM 6402 C C . LYS A 1 397 ? -13.244 -37.466 22.152 1.000 47.502 397 LYS AAA C 1
ATOM 6403 O O . LYS A 1 397 ? -13.713 -38.546 22.550 1.000 49.316 397 LYS AAA O 1
ATOM 6422 N N . ARG A 1 398 ? -13.545 -36.284 22.701 1.000 47.192 398 ARG AAA N 1
ATOM 6423 C CA . ARG A 1 398 ? -14.539 -36.125 23.804 1.000 48.704 398 ARG AAA CA 1
ATOM 6424 C C . ARG A 1 398 ? -15.960 -36.374 23.284 1.000 51.347 398 ARG AAA C 1
ATOM 6425 O O . ARG A 1 398 ? -16.764 -36.961 24.030 1.000 54.977 398 ARG AAA O 1
ATOM 6446 N N . HIS A 1 399 ? -16.281 -35.904 22.076 1.000 53.495 399 HIS AAA N 1
ATOM 6447 C CA . HIS A 1 399 ? -17.633 -36.037 21.472 1.000 56.484 399 HIS AAA CA 1
ATOM 6448 C C . HIS A 1 399 ? -17.924 -37.519 21.218 1.000 58.827 399 HIS AAA C 1
ATOM 6449 O O . HIS A 1 399 ? -19.020 -37.962 21.601 1.000 60.308 399 HIS AAA O 1
ATOM 6464 N N . ALA A 1 400 ? -16.970 -38.237 20.610 1.000 60.696 400 ALA AAA N 1
ATOM 6465 C CA . ALA A 1 400 ? -17.052 -39.683 20.289 1.000 62.848 400 ALA AAA CA 1
ATOM 6466 C C . ALA A 1 400 ? -16.587 -40.509 21.493 1.000 65.353 400 ALA AAA C 1
ATOM 6467 O O . ALA A 1 400 ? -17.096 -40.358 22.607 1.000 71.704 400 ALA AAA O 1
#

Radius of gyration: 21.08 Å; Cα contacts (8 Å, |Δi|>4): 793; chains: 1; bounding box: 55×63×39 Å

Foldseek 3Di:
DLVVCCVQFNDVLSVLLLVLLVVQLPFAEEEEEADCQFDDPNQLCVPQQVVSVVSNHNYYYDYQDADPLLLVLQVQLQCQQFVVDDDHDPVSLVSQLVSLVVRLVVDDQPTQEYEYEAQSNLNVLVVHDQHAYEYEYLFQNLRGNCVSCVSSVVSVLSGQYYEAQAPSSDDPPHPHHYHHNHAFDACVDLLNDDDDVVLLCVLCVVLPADLVFAEEEEEEALDVQQPLLLLLLLCVLLCVLRVRYAYEYEHEDDSSCPPGDPSLVSNVVSCPPPPRYHDHYDYHVPSNSNNSSLLSHQAYERQGPTGSAPNVLLSNLLSLHAYEYEPYHNVCLLHPDQALHHYDPGSNRSNVRVNVSVVCPVSRNRSSVSNSVSSSNGHHSSSSSSVVSVVSVVSSVVSD

Nearest PDB structures (foldseek):
  6zjh-assembly1_AAA  TM=9.996E-01  e=5.093E-71  Thermoproteus uzoniensis 768-20
  6zj7-assembly1_AAA  TM=9.998E-01  e=7.763E-71  Thermoproteus uzoniensis 768-20
  6zmz-assembly1_AAA  TM=9.977E-01  e=8.757E-70  Thermoproteus uzoniensis
  6zj4-assembly1_AAA  TM=9.979E-01  e=9.231E-70  Thermoproteus uzoniensis
  2xa9-assembly1_A  TM=8.702E-01  e=2.219E-39  Pyrococcus horikoshii

Secondary structure (P-SEA, 3-state):
ccccccccccaaaaaaaaaaaaaaccbbbbbbbccccccaaaaaaaaaaaaaaaaccbbbbbbbbbcaaaaaaaaaaaaaaacccccccaaaaaaaaaaaaaaaaaccccccbbbbcccccccccccccccbbbbbbcccccccaaaaaaaaaaaaaaccccccccccccccccccbbbbbbbbccccccccccccaaaaaaaaaaacccccbbbbbbbcccccccaaaaaaaaaaaaccccccbbbbbbbbcccccccccaaaaaaaaaaccccccccccccccaaaaaaaaaaaccbbbcccccccccaaaaaaaaabbbbbccccccccccccccccbbbbccaaaaaaaaaaaaacaaaaaaaaaaaaaaaaacccaaaaaaaaaaaaaaaaaaac

Sequence (400 aa):
MIERYVEFVGEHEIDAIFKYAEKLKDLSILHVNSTAAGGGVAEILHRLVPLMRELGLNAEWKVIRGSQDFFTVTKSFHNALQTGKGEIPDEYFKIYDEWQEINAGEIPLDYDVVFIHDPQPAGLVKYRKKGTWIWRCHIDISNPHPKVWGFLRGYISKYDGMIVSIPEFARDDLDIPQIAIPPSIDPLSPKNMPLPQTTVDRIVDKFGVDRERPIILQVSRYDRAKDPVGVIESFRLAKRHVPDDAQLVYLGSPATDDPEGEVVYRETVEAARGEKDVHLLMLPPNSHVEVNAFQRAATVVMQKSIKEGFGLTVSEALWKRKPVIGGNTGGIRIQVINGVTGFLVDSPKAAAYYLVYLLKNKKVREEMGEAGRDHVRRNFLITQQLRRYLMAILYLTKRHA

B-factor: mean 42.39, std 14.11, range [22.23, 110.6]